Protein 4DIO (pdb70)

Organism: Sinorhizobium meliloti (strain SM11) (NCBI:txid707241)

Foldseek 3Di:
DEEEWDADDDPQFLATLADLVLLLLVVVQPHAYEYAQCRCVSLPDHVVSNVVSVHDYDHLQCQQVGLEYGGEDQQDPPRLVSHAQNHEYEYEACQVPVVSLLCLQRNYWYFYCFDPDPVLPLRLVLLLLLLLLLLQLVVQCVLFPAQQADPVDDDHHFAEEEQQPNSGLNNQLNSVVSHHQYEYEDPDPVSQVSCVVSVYHYQADPPVVRVVVRLVSCVVVVLVGQEYEYSQADGSAAGDQQEEPNCLSAARGEYEWNNVVRVTNHPVADEQDFDDDNNYTYHHYPSSSSVNNNSSNVSSSSSVSVLQSVDVDDDDVDPSCVRGTQRHRSGGD/DEEEWDADPDPLFQATLADLVLCLLCVVLPYAYEYEQCRNVSLPQHPVSNVVSRHHYDHLLCQQVGQEYGGEDQADLVSLVSHAQNHEYEYEACQVPVVSLLNLQNNYWYFYLWDPDPVLPLGLCLLLLLLLLLLQLVVQCVQFPAQQADPVDDDHHFEEEEQQDNSGLSVLLNSVVSHHQYEYEDPPPVSCVSNVVSVHHYDDLVSVVVVVLVGQEYEYDQADGSAAGAQPEEPNCLRDQRREYEWQRVVRVTNHPPADACDFDADNNYTYHHYPSSSSVNRNSSNVSSSSSVSVVVSVCVSCLRTTQRHRSGGDHPVD

B-factor: mean 42.63, std 6.48, range [20.0, 108.24]

Nearest PDB structures (foldseek):
  2fsv-assembly1_B  TM=9.680E-01  e=5.332E-38  Rhodospirillum rubrum
  1xlt-assembly2_E  TM=9.637E-01  e=1.644E-34  Rhodospirillum rubrum
  1x13-assembly1_A  TM=9.545E-01  e=1.125E-33  Escherichia coli
  1x14-assembly1_B  TM=9.521E-01  e=1.435E-32  Escherichia coli
  1x14-assembly1_A  TM=9.548E-01  e=4.205E-32  Escherichia coli

Secondary structure (DSSP, 8-state):
-EEEEPPP--TT----S--HHHHHHHHHTT-EEEEETTTTGGGT--HHHHHHTTPEEE-GGGGGG-SEEE-SSPPPTTTGGGS-TT-EEE----TT-HHHHH--TT--EEE-----SGGG---HHHHHHHHHHHHHHHHHHHH-SS----TT--PPPPEEE---SHHHHHHHHHHHHTT-EEEE--SSTTHHHHHHHTT-EE------HHHHHHHHHHHHHHHT-SEEEE----SSSPPP--B-------TT-EEEETTGGGT-SBTT--TTEEEEETTEEEEE-SSGGGGGHHHHHHHHHHHHHHHHH---------HHHHHHEEEETTEE-/-EEEEPPP-STT----S--HHHHHHHHHTT-EEEEETTTTGGGT--HHHHHTTTPEEE-GGGGGG-SEEE-SSPPPHHHHTTS-TT-EEE----TT-HHHHH--TT--EEE------GGG---HHHHHHHHHHHHHHHHHHHH-SS----TT--PPPPEEE---SHHHHHHHHHHHHTT-EEEE--S-TTHHHHHHHTT-EE---HHHHHHHHT-SEEEE----TTSPPPP-B-------TT-EEEETTGGGT-SBTT--TTEEEEETTEEEEE-SSGGGGGHHHHHHHHHHHHHHHHH---HHHHHEEEETTEE--TT-

InterPro domains:
  IPR007698 Alanine dehydrogenase/pyridine nucleotide transhydrogenase, NAD(H)-binding domain [PF01262] (172-400)
  IPR007698 Alanine dehydrogenase/pyridine nucleotide transhydrogenase, NAD(H)-binding domain [SM01002] (177-343)
  IPR007886 Alanine dehydrogenase/pyridine nucleotide transhydrogenase, N-terminal [PF05222] (36-168)
  IPR007886 Alanine dehydrogenase/pyridine nucleotide transhydrogenase, N-terminal [SM01003] (35-168)
  IPR008143 Alanine dehydrogenase/pyridine nucleotide transhydrogenase, conserved site-2 [PS00837] (201-226)
  IPR036291 NAD(P)-binding domain superfamily [SSF51735] (168-347)

Radius of gyration: 28.23 Å; Cα contacts (8 Å, |Δi|>4): 1504; chains: 2; bounding box: 68×44×91 Å

Structure (mmCIF, N/CA/C/O backbone):
data_4DIO
#
_entry.id   4DIO
#
_cell.length_a   65.777
_cell.length_b   69.670
_cell.length_c   138.387
_cell.angle_alpha   90.00
_cell.angle_beta   90.00
_cell.angle_gamma   90.00
#
_symmetry.space_group_name_H-M   'P 21 21 21'
#
loop_
_entity.id
_entity.type
_entity.pdbx_description
1 polymer 'NAD(P) transhydrogenase subunit alpha part 1'
2 water water
#
loop_
_atom_site.group_PDB
_atom_site.id
_atom_site.type_symbol
_atom_site.label_atom_id
_atom_site.label_alt_id
_atom_site.label_comp_id
_atom_site.label_asym_id
_atom_site.label_entity_id
_atom_site.label_seq_id
_atom_site.pdbx_PDB_ins_code
_atom_site.Cartn_x
_atom_site.Cartn_y
_atom_site.Cartn_z
_atom_site.occupancy
_atom_site.B_iso_or_equiv
_atom_site.auth_seq_id
_atom_site.auth_comp_id
_atom_site.auth_asym_id
_atom_site.auth_atom_id
_atom_site.pdbx_PDB_model_num
ATOM 1 N N . GLU A 1 26 ? 12.701 3.855 -46.650 1.00 42.23 32 GLU A N 1
ATOM 2 C CA . GLU A 1 26 ? 11.557 4.560 -46.092 1.00 41.24 32 GLU A CA 1
ATOM 3 C C . GLU A 1 26 ? 11.801 4.802 -44.640 1.00 40.23 32 GLU A C 1
ATOM 4 O O . GLU A 1 26 ? 12.292 3.959 -43.971 1.00 38.21 32 GLU A O 1
ATOM 10 N N . ILE A 1 27 ? 11.486 5.987 -44.177 1.00 38.66 33 ILE A N 1
ATOM 11 C CA . ILE A 1 27 ? 11.868 6.415 -42.862 1.00 39.07 33 ILE A CA 1
ATOM 12 C C . ILE A 1 27 ? 10.711 6.671 -41.922 1.00 38.80 33 ILE A C 1
ATOM 13 O O . ILE A 1 27 ? 9.860 7.459 -42.206 1.00 38.85 33 ILE A O 1
ATOM 18 N N . VAL A 1 28 ? 10.703 5.982 -40.792 1.00 38.64 34 VAL A N 1
ATOM 19 C CA . VAL A 1 28 ? 9.665 6.155 -39.783 1.00 37.71 34 VAL A CA 1
ATOM 20 C C . VAL A 1 28 ? 10.135 7.070 -38.657 1.00 38.14 34 VAL A C 1
ATOM 21 O O . VAL A 1 28 ? 11.100 6.767 -37.959 1.00 38.07 34 VAL A O 1
ATOM 25 N N . PHE A 1 29 ? 9.445 8.190 -38.488 1.00 38.06 35 PHE A N 1
ATOM 26 C CA . PHE A 1 29 ? 9.734 9.114 -37.400 1.00 39.31 35 PHE A CA 1
ATOM 27 C C . PHE A 1 29 ? 8.872 8.799 -36.179 1.00 40.04 35 PHE A C 1
ATOM 28 O O . PHE A 1 29 ? 7.652 8.662 -36.284 1.00 39.39 35 PHE A O 1
ATOM 36 N N . ILE A 1 30 ? 9.509 8.663 -35.022 1.00 39.04 36 ILE A N 1
ATOM 37 C CA . ILE A 1 30 ? 8.774 8.507 -33.774 1.00 39.67 36 ILE A CA 1
ATOM 38 C C . ILE A 1 30 ? 8.841 9.818 -32.985 1.00 39.29 36 ILE A C 1
ATOM 39 O O . ILE A 1 30 ? 9.911 10.243 -32.542 1.00 38.89 36 ILE A O 1
ATOM 44 N N . ALA A 1 31 ? 7.689 10.463 -32.841 1.00 38.43 37 ALA A N 1
ATOM 45 C CA . ALA A 1 31 ? 7.642 11.823 -32.330 1.00 39.31 37 ALA A CA 1
ATOM 46 C C . ALA A 1 31 ? 7.644 11.862 -30.816 1.00 39.03 37 ALA A C 1
ATOM 47 O O . ALA A 1 31 ? 7.105 10.971 -30.159 1.00 39.02 37 ALA A O 1
ATOM 49 N N . LYS A 1 32 ? 8.268 12.899 -30.273 1.00 37.66 38 LYS A N 1
ATOM 50 C CA . LYS A 1 32 ? 8.102 13.229 -28.872 1.00 38.62 38 LYS A CA 1
ATOM 51 C C . LYS A 1 32 ? 6.768 13.952 -28.732 1.00 39.72 38 LYS A C 1
ATOM 52 O O . LYS A 1 32 ? 6.491 14.909 -29.459 1.00 39.95 38 LYS A O 1
ATOM 58 N N . GLU A 1 33 ? 5.939 13.489 -27.805 1.00 38.27 39 GLU A N 1
ATOM 59 C CA . GLU A 1 33 ? 4.648 14.121 -27.571 1.00 38.84 39 GLU A CA 1
ATOM 60 C C . GLU A 1 33 ? 4.817 15.471 -26.880 1.00 39.96 39 GLU A C 1
ATOM 61 O O . GLU A 1 33 ? 5.640 15.622 -25.977 1.00 38.91 39 GLU A O 1
ATOM 67 N N . SER A 1 34 ? 4.041 16.456 -27.322 1.00 40.96 40 SER A N 1
ATOM 68 C CA . SER A 1 34 ? 4.212 17.827 -26.851 1.00 40.04 40 SER A CA 1
ATOM 69 C C . SER A 1 34 ? 3.241 18.210 -25.732 1.00 39.51 40 SER A C 1
ATOM 70 O O . SER A 1 34 ? 3.444 19.205 -25.030 1.00 39.63 40 SER A O 1
ATOM 73 N N . ASP A 1 35 ? 2.188 17.421 -25.564 1.00 39.66 41 ASP A N 1
ATOM 74 C CA . ASP A 1 35 ? 1.193 17.717 -24.545 1.00 40.52 41 ASP A CA 1
ATOM 75 C C . ASP A 1 35 ? 1.748 17.460 -23.142 1.00 42.14 41 ASP A C 1
ATOM 76 O O . ASP A 1 35 ? 2.233 16.364 -22.844 1.00 42.04 41 ASP A O 1
ATOM 81 N N . PRO A 1 36 ? 1.689 18.484 -22.281 1.00 42.51 42 PRO A N 1
ATOM 82 C CA . PRO A 1 36 ? 2.198 18.448 -20.902 1.00 42.67 42 PRO A CA 1
ATOM 83 C C . PRO A 1 36 ? 1.622 17.267 -20.117 1.00 42.20 42 PRO A C 1
ATOM 84 O O . PRO A 1 36 ? 2.173 16.866 -19.094 1.00 42.34 42 PRO A O 1
ATOM 88 N N . ASN A 1 37 ? 0.511 16.723 -20.602 1.00 41.59 43 ASN A N 1
ATOM 89 C CA . ASN A 1 37 ? -0.157 15.604 -19.950 1.00 41.39 43 ASN A CA 1
ATOM 90 C C . ASN A 1 37 ? 0.152 14.271 -20.617 1.00 40.19 43 ASN A C 1
ATOM 91 O O . ASN A 1 37 ? -0.409 13.238 -20.247 1.00 38.87 43 ASN A O 1
ATOM 96 N N . GLU A 1 38 ? 1.036 14.295 -21.606 1.00 39.68 44 GLU A N 1
ATOM 97 C CA . GLU A 1 38 ? 1.308 13.102 -22.391 1.00 38.85 44 GLU A CA 1
ATOM 98 C C . GLU A 1 38 ? 2.723 12.567 -22.193 1.00 36.40 44 GLU A C 1
ATOM 99 O O . GLU A 1 38 ? 3.671 13.046 -22.802 1.00 37.79 44 GLU A O 1
ATOM 105 N N . GLY A 1 39 ? 2.855 11.552 -21.352 1.00 35.29 45 GLY A N 1
ATOM 106 C CA . GLY A 1 39 ? 4.143 10.937 -21.109 1.00 34.54 45 GLY A CA 1
ATOM 107 C C . GLY A 1 39 ? 4.408 9.714 -21.965 1.00 35.57 45 GLY A C 1
ATOM 108 O O . GLY A 1 39 ? 5.497 9.141 -21.898 1.00 36.02 45 GLY A O 1
ATOM 109 N N . ARG A 1 40 ? 3.420 9.314 -22.763 1.00 33.26 46 ARG A N 1
ATOM 110 C CA . ARG A 1 40 ? 3.545 8.124 -23.597 1.00 35.59 46 ARG A CA 1
ATOM 111 C C . ARG A 1 40 ? 4.317 8.420 -24.877 1.00 36.59 46 ARG A C 1
ATOM 112 O O . ARG A 1 40 ? 4.538 9.579 -25.218 1.00 35.90 46 ARG A O 1
ATOM 120 N N . VAL A 1 41 ? 4.714 7.364 -25.583 1.00 35.02 47 VAL A N 1
ATOM 121 C CA . VAL A 1 41 ? 5.470 7.510 -26.822 1.00 36.91 47 VAL A CA 1
ATOM 122 C C . VAL A 1 41 ? 5.098 6.427 -27.833 1.00 37.16 47 VAL A C 1
ATOM 123 O O . VAL A 1 41 ? 4.688 5.325 -27.455 1.00 36.62 47 VAL A O 1
ATOM 127 N N . ALA A 1 42 ? 5.243 6.752 -29.115 1.00 35.68 48 ALA A N 1
ATOM 128 C CA . ALA A 1 42 ? 4.766 5.887 -30.187 1.00 35.94 48 ALA A CA 1
ATOM 129 C C . ALA A 1 42 ? 5.688 4.702 -30.465 1.00 35.93 48 ALA A C 1
ATOM 130 O O . ALA A 1 42 ? 5.343 3.806 -31.233 1.00 36.29 48 ALA A O 1
ATOM 132 N N . GLY A 1 43 ? 6.860 4.693 -29.846 1.00 36.17 49 GLY A N 1
ATOM 133 C CA . GLY A 1 43 ? 7.817 3.638 -30.106 1.00 36.00 49 GLY A CA 1
ATOM 134 C C . GLY A 1 43 ? 8.291 2.947 -28.847 1.00 37.70 49 GLY A C 1
ATOM 135 O O . GLY A 1 43 ? 8.470 3.586 -27.813 1.00 36.76 49 GLY A O 1
ATOM 136 N N . SER A 1 44 ? 8.491 1.635 -28.940 1.00 38.22 50 SER A N 1
ATOM 137 C CA . SER A 1 44 ? 9.108 0.871 -27.866 1.00 37.86 50 SER A CA 1
ATOM 138 C C . SER A 1 44 ? 10.371 0.252 -28.422 1.00 38.52 50 SER A C 1
ATOM 139 O O . SER A 1 44 ? 10.631 0.340 -29.624 1.00 38.81 50 SER A O 1
ATOM 142 N N . VAL A 1 45 ? 11.157 -0.371 -27.550 1.00 39.16 51 VAL A N 1
ATOM 143 C CA . VAL A 1 45 ? 12.370 -1.054 -27.980 1.00 40.04 51 VAL A CA 1
ATOM 144 C C . VAL A 1 45 ? 12.024 -2.199 -28.930 1.00 39.03 51 VAL A C 1
ATOM 145 O O . VAL A 1 45 ? 12.597 -2.303 -30.007 1.00 39.00 51 VAL A O 1
ATOM 149 N N . GLU A 1 46 ? 11.072 -3.043 -28.536 1.00 40.05 52 GLU A N 1
ATOM 150 C CA . GLU A 1 46 ? 10.658 -4.171 -29.371 1.00 40.97 52 GLU A CA 1
ATOM 151 C C . GLU A 1 46 ? 9.965 -3.708 -30.640 1.00 39.82 52 GLU A C 1
ATOM 152 O O . GLU A 1 46 ? 10.188 -4.255 -31.717 1.00 40.90 52 GLU A O 1
ATOM 158 N N . SER A 1 47 ? 9.100 -2.715 -30.492 1.00 37.90 53 SER A N 1
ATOM 159 C CA . SER A 1 47 ? 8.392 -2.131 -31.617 1.00 38.69 53 SER A CA 1
ATOM 160 C C . SER A 1 47 ? 9.379 -1.575 -32.639 1.00 38.69 53 SER A C 1
ATOM 161 O O . SER A 1 47 ? 9.147 -1.654 -33.848 1.00 37.73 53 SER A O 1
ATOM 164 N N . VAL A 1 48 ? 10.488 -1.031 -32.142 1.00 38.19 54 VAL A N 1
ATOM 165 C CA . VAL A 1 48 ? 11.505 -0.436 -33.001 1.00 37.92 54 VAL A CA 1
ATOM 166 C C . VAL A 1 48 ? 12.306 -1.510 -33.717 1.00 37.72 54 VAL A C 1
ATOM 167 O O . VAL A 1 48 ? 12.630 -1.365 -34.895 1.00 38.15 54 VAL A O 1
ATOM 171 N N . LYS A 1 49 ? 12.628 -2.585 -33.005 1.00 37.76 55 LYS A N 1
ATOM 172 C CA . LYS A 1 49 ? 13.227 -3.749 -33.644 1.00 40.15 55 LYS A CA 1
ATOM 173 C C . LYS A 1 49 ? 12.263 -4.263 -34.707 1.00 41.02 55 LYS A C 1
ATOM 174 O O . LYS A 1 49 ? 12.667 -4.574 -35.830 1.00 41.29 55 LYS A O 1
ATOM 180 N N . LYS A 1 50 ? 10.982 -4.331 -34.355 1.00 39.07 56 LYS A N 1
ATOM 181 C CA . LYS A 1 50 ? 9.963 -4.743 -35.306 1.00 40.80 56 LYS A CA 1
ATOM 182 C C . LYS A 1 50 ? 10.014 -3.871 -36.566 1.00 40.05 56 LYS A C 1
ATOM 183 O O . LYS A 1 50 ? 9.980 -4.381 -37.687 1.00 40.19 56 LYS A O 1
ATOM 189 N N . LEU A 1 51 ? 10.104 -2.559 -36.380 1.00 37.93 57 LEU A N 1
ATOM 190 C CA . LEU A 1 51 ? 10.212 -1.646 -37.514 1.00 38.93 57 LEU A CA 1
ATOM 191 C C . LEU A 1 51 ? 11.464 -1.875 -38.362 1.00 40.44 57 LEU A C 1
ATOM 192 O O . LEU A 1 51 ? 11.418 -1.755 -39.589 1.00 40.29 57 LEU A O 1
ATOM 197 N N . LYS A 1 52 ? 12.581 -2.197 -37.716 1.00 39.35 58 LYS A N 1
ATOM 198 C CA . LYS A 1 52 ? 13.815 -2.442 -38.451 1.00 40.31 58 LYS A CA 1
ATOM 199 C C . LYS A 1 52 ? 13.651 -3.652 -39.364 1.00 41.44 58 LYS A C 1
ATOM 200 O O . LYS A 1 52 ? 14.054 -3.634 -40.528 1.00 39.90 58 LYS A O 1
ATOM 206 N N . SER A 1 53 ? 13.030 -4.696 -38.831 1.00 42.19 59 SER A N 1
ATOM 207 C CA . SER A 1 53 ? 12.861 -5.935 -39.570 1.00 43.28 59 SER A CA 1
ATOM 208 C C . SER A 1 53 ? 12.056 -5.694 -40.836 1.00 43.34 59 SER A C 1
ATOM 209 O O . SER A 1 53 ? 12.252 -6.368 -41.847 1.00 45.35 59 SER A O 1
ATOM 212 N N . LEU A 1 54 ? 11.139 -4.736 -40.777 1.00 42.09 60 LEU A N 1
ATOM 213 C CA . LEU A 1 54 ? 10.273 -4.463 -41.915 1.00 40.96 60 LEU A CA 1
ATOM 214 C C . LEU A 1 54 ? 10.993 -3.667 -43.001 1.00 41.91 60 LEU A C 1
ATOM 215 O O . LEU A 1 54 ? 10.445 -3.433 -44.074 1.00 42.81 60 LEU A O 1
ATOM 220 N N . GLY A 1 55 ? 12.222 -3.252 -42.718 1.00 42.94 61 GLY A N 1
ATOM 221 C CA . GLY A 1 55 ? 13.054 -2.604 -43.716 1.00 44.35 61 GLY A CA 1
ATOM 222 C C . GLY A 1 55 ? 13.095 -1.093 -43.596 1.00 43.86 61 GLY A C 1
ATOM 223 O O . GLY A 1 55 ? 13.619 -0.406 -44.469 1.00 44.83 61 GLY A O 1
ATOM 224 N N . PHE A 1 56 ? 12.540 -0.569 -42.513 1.00 42.66 62 PHE A N 1
ATOM 225 C CA . PHE A 1 56 ? 12.468 0.874 -42.342 1.00 42.55 62 PHE A CA 1
ATOM 226 C C . PHE A 1 56 ? 13.753 1.440 -41.778 1.00 39.88 62 PHE A C 1
ATOM 227 O O . PHE A 1 56 ? 14.480 0.762 -41.056 1.00 40.75 62 PHE A O 1
ATOM 235 N N . ASP A 1 57 ? 14.033 2.687 -42.140 1.00 40.57 63 ASP A N 1
ATOM 236 C CA . ASP A 1 57 ? 15.008 3.492 -41.430 1.00 39.36 63 ASP A CA 1
ATOM 237 C C . ASP A 1 57 ? 14.222 4.146 -40.307 1.00 40.11 63 ASP A C 1
ATOM 238 O O . ASP A 1 57 ? 13.176 4.748 -40.551 1.00 38.95 63 ASP A O 1
ATOM 243 N N . VAL A 1 58 ? 14.708 4.014 -39.076 1.00 40.12 64 VAL A N 1
ATOM 244 C CA . VAL A 1 58 ? 13.920 4.411 -37.912 1.00 38.60 64 VAL A CA 1
ATOM 245 C C . VAL A 1 58 ? 14.528 5.554 -37.103 1.00 40.06 64 VAL A C 1
ATOM 246 O O . VAL A 1 58 ? 15.581 5.398 -36.473 1.00 40.56 64 VAL A O 1
ATOM 250 N N . VAL A 1 59 ? 13.848 6.697 -37.116 1.00 38.79 65 VAL A N 1
ATOM 251 C CA . VAL A 1 59 ? 14.293 7.872 -36.375 1.00 39.15 65 VAL A CA 1
ATOM 252 C C . VAL A 1 59 ? 13.467 8.082 -35.107 1.00 39.57 65 VAL A C 1
ATOM 253 O O . VAL A 1 59 ? 12.250 7.887 -35.107 1.00 39.83 65 VAL A O 1
ATOM 257 N N . VAL A 1 60 ? 14.128 8.487 -34.027 1.00 39.14 66 VAL A N 1
ATOM 258 C CA . VAL A 1 60 ? 13.420 8.826 -32.799 1.00 38.61 66 VAL A CA 1
ATOM 259 C C . VAL A 1 60 ? 13.743 10.244 -32.368 1.00 38.91 66 VAL A C 1
ATOM 260 O O . VAL A 1 60 ? 14.910 10.589 -32.177 1.00 38.53 66 VAL A O 1
ATOM 264 N N . GLU A 1 61 ? 12.709 11.063 -32.208 1.00 38.48 67 GLU A N 1
ATOM 265 C CA . GLU A 1 61 ? 12.904 12.437 -31.756 1.00 39.93 67 GLU A CA 1
ATOM 266 C C . GLU A 1 61 ? 13.515 12.477 -30.358 1.00 40.48 67 GLU A C 1
ATOM 267 O O . GLU A 1 61 ? 13.093 11.742 -29.469 1.00 40.70 67 GLU A O 1
ATOM 273 N N . ALA A 1 62 ? 14.506 13.344 -30.175 1.00 40.29 68 ALA A N 1
ATOM 274 C CA . ALA A 1 62 ? 15.245 13.428 -28.919 1.00 38.29 68 ALA A CA 1
ATOM 275 C C . ALA A 1 62 ? 14.332 13.513 -27.714 1.00 39.43 68 ALA A C 1
ATOM 276 O O . ALA A 1 62 ? 13.486 14.408 -27.626 1.00 40.20 68 ALA A O 1
ATOM 278 N N . GLY A 1 63 ? 14.512 12.571 -26.790 1.00 39.84 69 GLY A N 1
ATOM 279 C CA . GLY A 1 63 ? 13.802 12.571 -25.520 1.00 38.90 69 GLY A CA 1
ATOM 280 C C . GLY A 1 63 ? 12.374 12.048 -25.534 1.00 37.47 69 GLY A C 1
ATOM 281 O O . GLY A 1 63 ? 11.639 12.233 -24.562 1.00 36.24 69 GLY A O 1
ATOM 282 N N . ALA A 1 64 ? 11.987 11.379 -26.619 1.00 38.19 70 ALA A N 1
ATOM 283 C CA . ALA A 1 64 ? 10.598 10.946 -26.822 1.00 37.93 70 ALA A CA 1
ATOM 284 C C . ALA A 1 64 ? 10.134 9.853 -25.853 1.00 36.60 70 ALA A C 1
ATOM 285 O O . ALA A 1 64 ? 8.963 9.806 -25.478 1.00 37.92 70 ALA A O 1
ATOM 287 N N . GLY A 1 65 ? 11.045 8.978 -25.446 1.00 36.27 71 GLY A N 1
ATOM 288 C CA . GLY A 1 65 ? 10.683 7.884 -24.562 1.00 37.54 71 GLY A CA 1
ATOM 289 C C . GLY A 1 65 ? 10.870 8.216 -23.097 1.00 37.07 71 GLY A C 1
ATOM 290 O O . GLY A 1 65 ? 10.619 7.397 -22.222 1.00 38.74 71 GLY A O 1
ATOM 291 N N . LEU A 1 66 ? 11.305 9.436 -22.833 1.00 36.64 72 LEU A N 1
ATOM 292 C CA . LEU A 1 66 ? 11.662 9.855 -21.491 1.00 38.40 72 LEU A CA 1
ATOM 293 C C . LEU A 1 66 ? 10.537 9.659 -20.471 1.00 39.05 72 LEU A C 1
ATOM 294 O O . LEU A 1 66 ? 10.690 8.904 -19.505 1.00 38.59 72 LEU A O 1
ATOM 299 N N . GLY A 1 67 ? 9.416 10.342 -20.686 1.00 38.30 73 GLY A N 1
ATOM 300 C CA . GLY A 1 67 ? 8.260 10.212 -19.814 1.00 36.66 73 GLY A CA 1
ATOM 301 C C . GLY A 1 67 ? 7.813 8.769 -19.702 1.00 38.69 73 GLY A C 1
ATOM 302 O O . GLY A 1 67 ? 7.092 8.384 -18.774 1.00 38.34 73 GLY A O 1
ATOM 303 N N . SER A 1 68 ? 8.262 7.960 -20.654 1.00 39.05 74 SER A N 1
ATOM 304 C CA . SER A 1 68 ? 7.891 6.556 -20.697 1.00 38.04 74 SER A CA 1
ATOM 305 C C . SER A 1 68 ? 9.065 5.654 -20.303 1.00 38.93 74 SER A C 1
ATOM 306 O O . SER A 1 68 ? 8.996 4.430 -20.438 1.00 38.23 74 SER A O 1
ATOM 309 N N . ARG A 1 69 ? 10.141 6.284 -19.834 1.00 37.95 75 ARG A N 1
ATOM 310 C CA . ARG A 1 69 ? 11.306 5.599 -19.279 1.00 38.71 75 ARG A CA 1
ATOM 311 C C . ARG A 1 69 ? 12.083 4.754 -20.280 1.00 39.95 75 ARG A C 1
ATOM 312 O O . ARG A 1 69 ? 12.702 3.749 -19.907 1.00 39.07 75 ARG A O 1
ATOM 320 N N . ILE A 1 70 ? 12.049 5.160 -21.546 1.00 39.96 76 ILE A N 1
ATOM 321 C CA . ILE A 1 70 ? 12.984 4.634 -22.538 1.00 39.79 76 ILE A CA 1
ATOM 322 C C . ILE A 1 70 ? 13.973 5.721 -22.928 1.00 38.96 76 ILE A C 1
ATOM 323 O O . ILE A 1 70 ? 13.637 6.612 -23.702 1.00 40.48 76 ILE A O 1
ATOM 328 N N . PRO A 1 71 ? 15.204 5.644 -22.402 1.00 41.11 77 PRO A N 1
ATOM 329 C CA . PRO A 1 71 ? 16.226 6.630 -22.759 1.00 39.68 77 PRO A CA 1
ATOM 330 C C . PRO A 1 71 ? 16.682 6.389 -24.194 1.00 40.52 77 PRO A C 1
ATOM 331 O O . PRO A 1 71 ? 16.626 5.250 -24.682 1.00 39.27 77 PRO A O 1
ATOM 335 N N . ASP A 1 72 ? 17.149 7.439 -24.857 1.00 39.07 78 ASP A N 1
ATOM 336 C CA . ASP A 1 72 ? 17.464 7.339 -26.273 1.00 38.85 78 ASP A CA 1
ATOM 337 C C . ASP A 1 72 ? 18.501 6.272 -26.629 1.00 39.33 78 ASP A C 1
ATOM 338 O O . ASP A 1 72 ? 18.543 5.806 -27.767 1.00 40.26 78 ASP A O 1
ATOM 343 N N . GLN A 1 73 ? 19.326 5.872 -25.670 1.00 39.58 79 GLN A N 1
ATOM 344 C CA . GLN A 1 73 ? 20.352 4.871 -25.958 1.00 40.75 79 GLN A CA 1
ATOM 345 C C . GLN A 1 73 ? 19.742 3.477 -26.096 1.00 41.66 79 GLN A C 1
ATOM 346 O O . GLN A 1 73 ? 20.279 2.611 -26.788 1.00 40.12 79 GLN A O 1
ATOM 352 N N . GLU A 1 74 ? 18.613 3.267 -25.433 1.00 41.63 80 GLU A N 1
ATOM 353 C CA . GLU A 1 74 ? 17.948 1.977 -25.495 1.00 41.60 80 GLU A CA 1
ATOM 354 C C . GLU A 1 74 ? 17.280 1.815 -26.863 1.00 41.22 80 GLU A C 1
ATOM 355 O O . GLU A 1 74 ? 17.173 0.706 -27.387 1.00 41.78 80 GLU A O 1
ATOM 361 N N . TYR A 1 75 ? 16.861 2.935 -27.445 1.00 40.43 81 TYR A N 1
ATOM 362 C CA . TYR A 1 75 ? 16.337 2.954 -28.810 1.00 41.03 81 TYR A CA 1
ATOM 363 C C . TYR A 1 75 ? 17.436 2.671 -29.837 1.00 40.39 81 TYR A C 1
ATOM 364 O O . TYR A 1 75 ? 17.252 1.881 -30.771 1.00 37.34 81 TYR A O 1
ATOM 373 N N . GLU A 1 76 ? 18.570 3.346 -29.668 1.00 39.82 82 GLU A N 1
ATOM 374 C CA . GLU A 1 76 ? 19.710 3.159 -30.550 1.00 39.88 82 GLU A CA 1
ATOM 375 C C . GLU A 1 76 ? 20.118 1.699 -30.557 1.00 40.58 82 GLU A C 1
ATOM 376 O O . GLU A 1 76 ? 20.485 1.149 -31.590 1.00 40.84 82 GLU A O 1
ATOM 382 N N . LYS A 1 77 ? 20.047 1.076 -29.389 1.00 41.64 83 LYS A N 1
ATOM 383 C CA . LYS A 1 77 ? 20.378 -0.331 -29.257 1.00 40.60 83 LYS A CA 1
ATOM 384 C C . LYS A 1 77 ? 19.320 -1.171 -29.966 1.00 40.78 83 LYS A C 1
ATOM 385 O O . LYS A 1 77 ? 19.572 -2.307 -30.353 1.00 42.76 83 LYS A O 1
ATOM 391 N N . ALA A 1 78 ? 18.136 -0.597 -30.142 1.00 41.25 84 ALA A N 1
ATOM 392 C CA . ALA A 1 78 ? 17.034 -1.294 -30.795 1.00 40.46 84 ALA A CA 1
ATOM 393 C C . ALA A 1 78 ? 17.031 -1.081 -32.308 1.00 39.13 84 ALA A C 1
ATOM 394 O O . ALA A 1 78 ? 16.113 -1.514 -32.999 1.00 38.58 84 ALA A O 1
ATOM 396 N N . GLY A 1 79 ? 18.051 -0.404 -32.821 1.00 38.79 85 GLY A N 1
ATOM 397 C CA . GLY A 1 79 ? 18.172 -0.220 -34.254 1.00 39.17 85 GLY A CA 1
ATOM 398 C C . GLY A 1 79 ? 17.936 1.197 -34.744 1.00 39.43 85 GLY A C 1
ATOM 399 O O . GLY A 1 79 ? 18.291 1.530 -35.875 1.00 38.44 85 GLY A O 1
ATOM 400 N N . ALA A 1 80 ? 17.330 2.032 -33.907 1.00 37.65 86 ALA A N 1
ATOM 401 C CA . ALA A 1 80 ? 16.947 3.368 -34.341 1.00 38.29 86 ALA A CA 1
ATOM 402 C C . ALA A 1 80 ? 18.076 4.382 -34.177 1.00 41.12 86 ALA A C 1
ATOM 403 O O . ALA A 1 80 ? 18.937 4.237 -33.307 1.00 41.65 86 ALA A O 1
ATOM 405 N N . ARG A 1 81 ? 18.074 5.411 -35.017 1.00 38.91 87 ARG A N 1
ATOM 406 C CA . ARG A 1 81 ? 18.951 6.545 -34.775 1.00 38.91 87 ARG A CA 1
ATOM 407 C C . ARG A 1 81 ? 18.139 7.688 -34.187 1.00 38.44 87 ARG A C 1
ATOM 408 O O . ARG A 1 81 ? 16.958 7.841 -34.474 1.00 39.74 87 ARG A O 1
ATOM 416 N N . VAL A 1 82 ? 18.783 8.479 -33.348 1.00 38.88 88 VAL A N 1
ATOM 417 C CA . VAL A 1 82 ? 18.136 9.603 -32.705 1.00 37.32 88 VAL A CA 1
ATOM 418 C C . VAL A 1 82 ? 18.123 10.806 -33.631 1.00 37.72 88 VAL A C 1
ATOM 419 O O . VAL A 1 82 ? 19.068 11.031 -34.379 1.00 40.05 88 VAL A O 1
ATOM 423 N N . GLY A 1 83 ? 17.049 11.583 -33.579 1.00 38.76 89 GLY A N 1
ATOM 424 C CA . GLY A 1 83 ? 16.932 12.755 -34.421 1.00 38.38 89 GLY A CA 1
ATOM 425 C C . GLY A 1 83 ? 16.199 13.877 -33.722 1.00 40.85 89 GLY A C 1
ATOM 426 O O . GLY A 1 83 ? 16.024 13.849 -32.501 1.00 42.15 89 GLY A O 1
ATOM 427 N N . THR A 1 84 ? 15.761 14.864 -34.495 1.00 42.00 90 THR A N 1
ATOM 428 C CA . THR A 1 84 ? 15.060 16.014 -33.941 1.00 41.74 90 THR A CA 1
ATOM 429 C C . THR A 1 84 ? 13.821 16.355 -34.753 1.00 43.07 90 THR A C 1
ATOM 430 O O . THR A 1 84 ? 13.519 15.694 -35.747 1.00 43.06 90 THR A O 1
ATOM 434 N N . ALA A 1 85 ? 13.113 17.396 -34.318 1.00 44.50 91 ALA A N 1
ATOM 435 C CA . ALA A 1 85 ? 11.931 17.889 -35.021 1.00 44.01 91 ALA A CA 1
ATOM 436 C C . ALA A 1 85 ? 12.200 18.083 -36.515 1.00 45.65 91 ALA A C 1
ATOM 437 O O . ALA A 1 85 ? 11.308 17.920 -37.342 1.00 46.82 91 ALA A O 1
ATOM 439 N N . ALA A 1 86 ? 13.439 18.417 -36.856 1.00 46.70 92 ALA A N 1
ATOM 440 C CA . ALA A 1 86 ? 13.793 18.711 -38.238 1.00 46.11 92 ALA A CA 1
ATOM 441 C C . ALA A 1 86 ? 13.666 17.497 -39.155 1.00 45.64 92 ALA A C 1
ATOM 442 O O . ALA A 1 86 ? 13.334 17.632 -40.333 1.00 45.87 92 ALA A O 1
ATOM 444 N N . ASP A 1 87 ? 13.936 16.315 -38.616 1.00 44.99 93 ASP A N 1
ATOM 445 C CA . ASP A 1 87 ? 13.920 15.090 -39.415 1.00 45.47 93 ASP A CA 1
ATOM 446 C C . ASP A 1 87 ? 12.498 14.637 -39.723 1.00 45.14 93 ASP A C 1
ATOM 447 O O . ASP A 1 87 ? 12.269 13.839 -40.629 1.00 44.64 93 ASP A O 1
ATOM 452 N N . ALA A 1 88 ? 11.544 15.157 -38.961 1.00 44.90 94 ALA A N 1
ATOM 453 C CA . ALA A 1 88 ? 10.143 14.829 -39.173 1.00 44.42 94 ALA A CA 1
ATOM 454 C C . ALA A 1 88 ? 9.687 15.245 -40.570 1.00 45.82 94 ALA A C 1
ATOM 455 O O . ALA A 1 88 ? 8.731 14.691 -41.115 1.00 45.64 94 ALA A O 1
ATOM 457 N N . LYS A 1 89 ? 10.374 16.217 -41.159 1.00 45.67 95 LYS A N 1
ATOM 458 C CA . LYS A 1 89 ? 9.970 16.698 -42.470 1.00 45.92 95 LYS A CA 1
ATOM 459 C C . LYS A 1 89 ? 10.559 15.833 -43.569 1.00 46.32 95 LYS A C 1
ATOM 460 O O . LYS A 1 89 ? 10.333 16.076 -44.749 1.00 47.75 95 LYS A O 1
ATOM 466 N N . THR A 1 90 ? 11.302 14.810 -43.169 1.00 45.31 96 THR A N 1
ATOM 467 C CA . THR A 1 90 ? 11.882 13.873 -44.117 1.00 43.61 96 THR A CA 1
ATOM 468 C C . THR A 1 90 ? 11.314 12.471 -43.923 1.00 44.10 96 THR A C 1
ATOM 469 O O . THR A 1 90 ? 11.638 11.552 -44.677 1.00 43.18 96 THR A O 1
ATOM 473 N N . ALA A 1 91 ? 10.479 12.302 -42.903 1.00 44.35 97 ALA A N 1
ATOM 474 C CA . ALA A 1 91 ? 9.887 10.997 -42.624 1.00 42.75 97 ALA A CA 1
ATOM 475 C C . ALA A 1 91 ? 8.864 10.616 -43.684 1.00 40.90 97 ALA A C 1
ATOM 476 O O . ALA A 1 91 ? 8.195 11.476 -44.254 1.00 42.59 97 ALA A O 1
ATOM 478 N N . ASP A 1 92 ? 8.758 9.323 -43.957 1.00 38.97 98 ASP A N 1
ATOM 479 C CA . ASP A 1 92 ? 7.696 8.819 -44.807 1.00 40.25 98 ASP A CA 1
ATOM 480 C C . ASP A 1 92 ? 6.528 8.436 -43.915 1.00 39.80 98 ASP A C 1
ATOM 481 O O . ASP A 1 92 ? 5.377 8.376 -44.355 1.00 39.56 98 ASP A O 1
ATOM 486 N N . VAL A 1 93 ? 6.838 8.185 -42.648 1.00 38.82 99 VAL A N 1
ATOM 487 C CA . VAL A 1 93 ? 5.816 7.878 -41.661 1.00 39.19 99 VAL A CA 1
ATOM 488 C C . VAL A 1 93 ? 6.085 8.581 -40.343 1.00 38.51 99 VAL A C 1
ATOM 489 O O . VAL A 1 93 ? 7.189 8.511 -39.803 1.00 38.91 99 VAL A O 1
ATOM 493 N N . ILE A 1 94 ? 5.073 9.271 -39.835 1.00 36.69 100 ILE A N 1
ATOM 494 C CA . ILE A 1 94 ? 5.126 9.787 -38.481 1.00 37.80 100 ILE A CA 1
ATOM 495 C C . ILE A 1 94 ? 4.335 8.850 -37.583 1.00 38.01 100 ILE A C 1
ATOM 496 O O . ILE A 1 94 ? 3.136 8.638 -37.791 1.00 37.24 100 ILE A O 1
ATOM 501 N N . LEU A 1 95 ? 5.012 8.272 -36.599 1.00 38.35 101 LEU A N 1
ATOM 502 C CA . LEU A 1 95 ? 4.330 7.547 -35.535 1.00 36.33 101 LEU A CA 1
ATOM 503 C C . LEU A 1 95 ? 4.205 8.462 -34.329 1.00 36.07 101 LEU A C 1
ATOM 504 O O . LEU A 1 95 ? 5.146 9.171 -33.960 1.00 36.03 101 LEU A O 1
ATOM 509 N N . LYS A 1 96 ? 3.033 8.453 -33.720 1.00 36.38 102 LYS A N 1
ATOM 510 C CA . LYS A 1 96 ? 2.700 9.475 -32.746 1.00 36.50 102 LYS A CA 1
ATOM 511 C C . LYS A 1 96 ? 1.581 8.986 -31.841 1.00 36.90 102 LYS A C 1
ATOM 512 O O . LYS A 1 96 ? 0.844 8.067 -32.197 1.00 37.79 102 LYS A O 1
ATOM 518 N N . VAL A 1 97 ? 1.443 9.602 -30.676 1.00 35.88 103 VAL A N 1
ATOM 519 C CA . VAL A 1 97 ? 0.368 9.233 -29.772 1.00 37.07 103 VAL A CA 1
ATOM 520 C C . VAL A 1 97 ? -0.879 10.059 -30.055 1.00 38.16 103 VAL A C 1
ATOM 521 O O . VAL A 1 97 ? -1.925 9.521 -30.420 1.00 38.17 103 VAL A O 1
ATOM 525 N N . ARG A 1 98 ? -0.766 11.370 -29.887 1.00 37.19 104 ARG A N 1
ATOM 526 C CA . ARG A 1 98 ? -1.923 12.235 -30.031 1.00 37.83 104 ARG A CA 1
ATOM 527 C C . ARG A 1 98 ? -1.902 12.958 -31.359 1.00 38.14 104 ARG A C 1
ATOM 528 O O . ARG A 1 98 ? -0.843 13.141 -31.963 1.00 37.62 104 ARG A O 1
ATOM 536 N N . ARG A 1 99 ? -3.080 13.377 -31.802 1.00 38.67 105 ARG A N 1
ATOM 537 C CA . ARG A 1 99 ? -3.197 14.123 -33.043 1.00 39.57 105 ARG A CA 1
ATOM 538 C C . ARG A 1 99 ? -2.199 15.274 -33.083 1.00 39.59 105 ARG A C 1
ATOM 539 O O . ARG A 1 99 ? -2.098 16.050 -32.131 1.00 39.35 105 ARG A O 1
ATOM 547 N N . PRO A 1 100 ? -1.459 15.380 -34.196 1.00 39.88 106 PRO A N 1
ATOM 548 C CA . PRO A 1 100 ? -0.555 16.509 -34.411 1.00 40.56 106 PRO A CA 1
ATOM 549 C C . PRO A 1 100 ? -1.273 17.814 -34.091 1.00 41.84 106 PRO A C 1
ATOM 550 O O . PRO A 1 100 ? -2.404 18.013 -34.536 1.00 39.74 106 PRO A O 1
ATOM 554 N N . SER A 1 101 ? -0.631 18.682 -33.315 1.00 43.26 107 SER A N 1
ATOM 555 C CA . SER A 1 101 ? -1.223 19.960 -32.949 1.00 42.30 107 SER A CA 1
ATOM 556 C C . SER A 1 101 ? -1.116 20.905 -34.127 1.00 43.05 107 SER A C 1
ATOM 557 O O . SER A 1 101 ? -0.432 20.606 -35.108 1.00 44.44 107 SER A O 1
ATOM 560 N N . ALA A 1 102 ? -1.790 22.045 -34.023 1.00 41.79 108 ALA A N 1
ATOM 561 C CA . ALA A 1 102 ? -1.771 23.049 -35.078 1.00 44.73 108 ALA A CA 1
ATOM 562 C C . ALA A 1 102 ? -0.353 23.454 -35.484 1.00 45.49 108 ALA A C 1
ATOM 563 O O . ALA A 1 102 ? -0.117 23.787 -36.646 1.00 48.31 108 ALA A O 1
ATOM 565 N N . GLN A 1 103 ? 0.588 23.416 -34.540 1.00 43.43 109 GLN A N 1
ATOM 566 C CA . GLN A 1 103 ? 1.954 23.854 -34.828 1.00 43.87 109 GLN A CA 1
ATOM 567 C C . GLN A 1 103 ? 2.948 22.729 -35.125 1.00 46.46 109 GLN A C 1
ATOM 568 O O . GLN A 1 103 ? 4.159 22.965 -35.158 1.00 45.92 109 GLN A O 1
ATOM 574 N N . GLU A 1 104 ? 2.449 21.516 -35.348 1.00 45.57 110 GLU A N 1
ATOM 575 C CA . GLU A 1 104 ? 3.330 20.387 -35.653 1.00 44.66 110 GLU A CA 1
ATOM 576 C C . GLU A 1 104 ? 3.174 19.903 -37.092 1.00 45.81 110 GLU A C 1
ATOM 577 O O . GLU A 1 104 ? 4.164 19.575 -37.749 1.00 45.09 110 GLU A O 1
ATOM 583 N N . ILE A 1 105 ? 1.936 19.850 -37.582 1.00 44.56 111 ILE A N 1
ATOM 584 C CA . ILE A 1 105 ? 1.702 19.331 -38.930 1.00 46.13 111 ILE A CA 1
ATOM 585 C C . ILE A 1 105 ? 2.416 20.145 -40.002 1.00 47.07 111 ILE A C 1
ATOM 586 O O . ILE A 1 105 ? 2.622 19.673 -41.120 1.00 49.51 111 ILE A O 1
ATOM 591 N N . SER A 1 106 ? 2.795 21.367 -39.654 1.00 47.26 112 SER A N 1
ATOM 592 C CA . SER A 1 106 ? 3.613 22.192 -40.534 1.00 47.79 112 SER A CA 1
ATOM 593 C C . SER A 1 106 ? 4.975 21.532 -40.738 1.00 46.71 112 SER A C 1
ATOM 594 O O . SER A 1 106 ? 5.676 21.807 -41.709 1.00 45.91 112 SER A O 1
ATOM 597 N N . GLY A 1 107 ? 5.340 20.650 -39.814 1.00 46.77 113 GLY A N 1
ATOM 598 C CA . GLY A 1 107 ? 6.658 20.049 -39.814 1.00 45.84 113 GLY A CA 1
ATOM 599 C C . GLY A 1 107 ? 6.746 18.719 -40.533 1.00 45.99 113 GLY A C 1
ATOM 600 O O . GLY A 1 107 ? 7.795 18.076 -40.520 1.00 48.37 113 GLY A O 1
ATOM 601 N N . TYR A 1 108 ? 5.651 18.293 -41.150 1.00 44.83 114 TYR A N 1
ATOM 602 C CA . TYR A 1 108 ? 5.660 17.048 -41.909 1.00 44.80 114 TYR A CA 1
ATOM 603 C C . TYR A 1 108 ? 5.635 17.337 -43.399 1.00 44.91 114 TYR A C 1
ATOM 604 O O . TYR A 1 108 ? 5.344 18.457 -43.806 1.00 46.31 114 TYR A O 1
ATOM 613 N N . ARG A 1 109 ? 5.956 16.340 -44.215 1.00 44.85 115 ARG A N 1
ATOM 614 C CA . ARG A 1 109 ? 5.990 16.550 -45.656 1.00 43.33 115 ARG A CA 1
ATOM 615 C C . ARG A 1 109 ? 4.656 16.190 -46.273 1.00 43.54 115 ARG A C 1
ATOM 616 O O . ARG A 1 109 ? 3.984 15.266 -45.817 1.00 43.86 115 ARG A O 1
ATOM 624 N N . SER A 1 110 ? 4.270 16.924 -47.308 1.00 41.80 116 SER A N 1
ATOM 625 C CA . SER A 1 110 ? 3.134 16.516 -48.110 1.00 44.38 116 SER A CA 1
ATOM 626 C C . SER A 1 110 ? 3.312 15.054 -48.486 1.00 41.72 116 SER A C 1
ATOM 627 O O . SER A 1 110 ? 4.401 14.638 -48.877 1.00 40.46 116 SER A O 1
ATOM 630 N N . GLY A 1 111 ? 2.240 14.281 -48.364 1.00 40.50 117 GLY A N 1
ATOM 631 C CA . GLY A 1 111 ? 2.274 12.875 -48.713 1.00 39.82 117 GLY A CA 1
ATOM 632 C C . GLY A 1 111 ? 2.819 11.994 -47.603 1.00 40.78 117 GLY A C 1
ATOM 633 O O . GLY A 1 111 ? 3.040 10.802 -47.808 1.00 40.06 117 GLY A O 1
ATOM 634 N N . ALA A 1 112 ? 3.039 12.571 -46.425 1.00 40.03 118 ALA A N 1
ATOM 635 C CA . ALA A 1 112 ? 3.518 11.796 -45.284 1.00 39.93 118 ALA A CA 1
ATOM 636 C C . ALA A 1 112 ? 2.377 11.048 -44.608 1.00 38.93 118 ALA A C 1
ATOM 637 O O . ALA A 1 112 ? 1.236 11.513 -44.587 1.00 38.69 118 ALA A O 1
ATOM 639 N N . VAL A 1 113 ? 2.686 9.875 -44.071 1.00 38.56 119 VAL A N 1
ATOM 640 C CA . VAL A 1 113 ? 1.694 9.092 -43.358 1.00 37.73 119 VAL A CA 1
ATOM 641 C C . VAL A 1 113 ? 1.820 9.363 -41.866 1.00 37.95 119 VAL A C 1
ATOM 642 O O . VAL A 1 113 ? 2.903 9.252 -41.293 1.00 38.91 119 VAL A O 1
ATOM 646 N N . VAL A 1 114 ? 0.711 9.740 -41.246 1.00 37.51 120 VAL A N 1
ATOM 647 C CA . VAL A 1 114 ? 0.697 10.026 -39.825 1.00 36.82 120 VAL A CA 1
ATOM 648 C C . VAL A 1 114 ? -0.289 9.095 -39.145 1.00 37.52 120 VAL A C 1
ATOM 649 O O . VAL A 1 114 ? -1.476 9.095 -39.469 1.00 38.80 120 VAL A O 1
ATOM 653 N N . ILE A 1 115 ? 0.211 8.295 -38.208 1.00 39.02 121 ILE A N 1
ATOM 654 C CA . ILE A 1 115 ? -0.610 7.332 -37.479 1.00 38.34 121 ILE A CA 1
ATOM 655 C C . ILE A 1 115 ? -0.667 7.678 -35.994 1.00 37.24 121 ILE A C 1
ATOM 656 O O . ILE A 1 115 ? 0.365 7.774 -35.335 1.00 38.37 121 ILE A O 1
ATOM 661 N N . ALA A 1 116 ? -1.868 7.860 -35.459 1.00 38.11 122 ALA A N 1
ATOM 662 C CA . ALA A 1 116 ? -2.005 8.192 -34.039 1.00 39.04 122 ALA A CA 1
ATOM 663 C C . ALA A 1 116 ? -3.426 8.021 -33.506 1.00 36.24 122 ALA A C 1
ATOM 664 O O . ALA A 1 116 ? -4.353 7.700 -34.250 1.00 36.72 122 ALA A O 1
ATOM 666 N N . ILE A 1 117 ? -3.581 8.231 -32.205 1.00 36.34 123 ILE A N 1
ATOM 667 C CA . ILE A 1 117 ? -4.902 8.393 -31.613 1.00 38.09 123 ILE A CA 1
ATOM 668 C C . ILE A 1 117 ? -5.392 9.789 -31.991 1.00 37.29 123 ILE A C 1
ATOM 669 O O . ILE A 1 117 ? -5.108 10.771 -31.310 1.00 38.31 123 ILE A O 1
ATOM 682 N N . ASP A 1 119 ? -8.366 11.213 -32.217 1.00 39.36 125 ASP A N 1
ATOM 683 C CA . ASP A 1 119 ? -9.548 11.797 -31.607 1.00 40.59 125 ASP A CA 1
ATOM 684 C C . ASP A 1 119 ? -10.286 12.739 -32.572 1.00 42.15 125 ASP A C 1
ATOM 685 O O . ASP A 1 119 ? -10.425 13.932 -32.300 1.00 40.32 125 ASP A O 1
ATOM 690 N N . PRO A 1 120 ? -10.776 12.192 -33.697 1.00 42.70 126 PRO A N 1
ATOM 691 C CA . PRO A 1 120 ? -11.354 12.980 -34.799 1.00 44.36 126 PRO A CA 1
ATOM 692 C C . PRO A 1 120 ? -12.719 13.602 -34.491 1.00 42.75 126 PRO A C 1
ATOM 693 O O . PRO A 1 120 ? -13.094 14.613 -35.084 1.00 42.06 126 PRO A O 1
ATOM 697 N N . TYR A 1 121 ? -13.430 13.005 -33.547 1.00 41.31 127 TYR A N 1
ATOM 698 C CA . TYR A 1 121 ? -14.877 13.182 -33.407 1.00 44.84 127 TYR A CA 1
ATOM 699 C C . TYR A 1 121 ? -15.517 14.573 -33.623 1.00 46.05 127 TYR A C 1
ATOM 700 O O . TYR A 1 121 ? -16.405 14.716 -34.472 1.00 44.98 127 TYR A O 1
ATOM 709 N N . GLY A 1 122 ? -15.100 15.580 -32.865 1.00 42.68 128 GLY A N 1
ATOM 710 C CA . GLY A 1 122 ? -15.627 16.919 -33.075 1.00 41.74 128 GLY A CA 1
ATOM 711 C C . GLY A 1 122 ? -14.529 17.834 -33.581 1.00 45.69 128 GLY A C 1
ATOM 712 O O . GLY A 1 122 ? -14.578 19.058 -33.429 1.00 43.75 128 GLY A O 1
ATOM 713 N N . ASN A 1 123 ? -13.519 17.215 -34.185 1.00 45.91 129 ASN A N 1
ATOM 714 C CA . ASN A 1 123 ? -12.299 17.901 -34.567 1.00 43.57 129 ASN A CA 1
ATOM 715 C C . ASN A 1 123 ? -12.141 17.921 -36.076 1.00 46.19 129 ASN A C 1
ATOM 716 O O . ASN A 1 123 ? -11.173 17.395 -36.616 1.00 46.99 129 ASN A O 1
ATOM 721 N N . GLU A 1 124 ? -13.106 18.524 -36.756 1.00 48.60 130 GLU A N 1
ATOM 722 C CA . GLU A 1 124 ? -13.096 18.543 -38.210 1.00 49.01 130 GLU A CA 1
ATOM 723 C C . GLU A 1 124 ? -12.223 19.661 -38.768 1.00 48.17 130 GLU A C 1
ATOM 724 O O . GLU A 1 124 ? -11.725 19.562 -39.886 1.00 48.38 130 GLU A O 1
ATOM 730 N N . GLU A 1 125 ? -12.034 20.717 -37.987 1.00 48.16 131 GLU A N 1
ATOM 731 C CA . GLU A 1 125 ? -11.136 21.795 -38.377 1.00 49.27 131 GLU A CA 1
ATOM 732 C C . GLU A 1 125 ? -9.725 21.237 -38.525 1.00 47.36 131 GLU A C 1
ATOM 733 O O . GLU A 1 125 ? -9.054 21.452 -39.539 1.00 44.00 131 GLU A O 1
ATOM 739 N N . ALA A 1 126 ? -9.293 20.510 -37.499 1.00 46.47 132 ALA A N 1
ATOM 740 C CA . ALA A 1 126 ? -7.973 19.897 -37.475 1.00 46.32 132 ALA A CA 1
ATOM 741 C C . ALA A 1 126 ? -7.839 18.888 -38.609 1.00 45.57 132 ALA A C 1
ATOM 742 O O . ALA A 1 126 ? -6.826 18.853 -39.308 1.00 44.85 132 ALA A O 1
ATOM 744 N N . ILE A 1 127 ? -8.870 18.072 -38.785 1.00 44.76 133 ILE A N 1
ATOM 745 C CA . ILE A 1 127 ? -8.887 17.092 -39.858 1.00 45.19 133 ILE A CA 1
ATOM 746 C C . ILE A 1 127 ? -8.704 17.791 -41.199 1.00 46.10 133 ILE A C 1
ATOM 747 O O . ILE A 1 127 ? -7.897 17.368 -42.037 1.00 45.36 133 ILE A O 1
ATOM 752 N N . SER A 1 128 ? -9.455 18.868 -41.396 1.00 45.82 134 SER A N 1
ATOM 753 C CA . SER A 1 128 ? -9.333 19.650 -42.609 1.00 44.53 134 SER A CA 1
ATOM 754 C C . SER A 1 128 ? -7.907 20.179 -42.728 1.00 44.38 134 SER A C 1
ATOM 755 O O . SER A 1 128 ? -7.298 20.131 -43.801 1.00 43.36 134 SER A O 1
ATOM 758 N N . ALA A 1 129 ? -7.379 20.681 -41.617 1.00 44.25 135 ALA A N 1
ATOM 759 C CA . ALA A 1 129 ? -6.004 21.155 -41.579 1.00 43.39 135 ALA A CA 1
ATOM 760 C C . ALA A 1 129 ? -5.087 20.098 -42.171 1.00 45.01 135 ALA A C 1
ATOM 761 O O . ALA A 1 129 ? -4.347 20.351 -43.123 1.00 45.37 135 ALA A O 1
ATOM 771 N N . ALA A 1 131 ? -5.680 17.463 -43.974 1.00 41.55 137 ALA A N 1
ATOM 772 C CA . ALA A 1 131 ? -5.892 17.321 -45.408 1.00 42.70 137 ALA A CA 1
ATOM 773 C C . ALA A 1 131 ? -5.134 18.432 -46.128 1.00 43.28 137 ALA A C 1
ATOM 774 O O . ALA A 1 131 ? -4.358 18.175 -47.047 1.00 41.58 137 ALA A O 1
ATOM 776 N N . GLY A 1 132 ? -5.355 19.667 -45.685 1.00 43.74 138 GLY A N 1
ATOM 777 C CA . GLY A 1 132 ? -4.702 20.827 -46.265 1.00 43.82 138 GLY A CA 1
ATOM 778 C C . GLY A 1 132 ? -3.196 20.677 -46.371 1.00 43.97 138 GLY A C 1
ATOM 779 O O . GLY A 1 132 ? -2.576 21.200 -47.296 1.00 45.71 138 GLY A O 1
ATOM 780 N N . ALA A 1 133 ? -2.607 19.956 -45.426 1.00 42.45 139 ALA A N 1
ATOM 781 C CA . ALA A 1 133 ? -1.167 19.734 -45.418 1.00 42.29 139 ALA A CA 1
ATOM 782 C C . ALA A 1 133 ? -0.776 18.548 -46.297 1.00 42.99 139 ALA A C 1
ATOM 783 O O . ALA A 1 133 ? 0.377 18.118 -46.295 1.00 42.88 139 ALA A O 1
ATOM 785 N N . GLY A 1 134 ? -1.745 18.023 -47.043 1.00 42.72 140 GLY A N 1
ATOM 786 C CA . GLY A 1 134 ? -1.514 16.897 -47.930 1.00 42.33 140 GLY A CA 1
ATOM 787 C C . GLY A 1 134 ? -1.047 15.645 -47.208 1.00 43.78 140 GLY A C 1
ATOM 788 O O . GLY A 1 134 ? -0.347 14.807 -47.782 1.00 44.18 140 GLY A O 1
ATOM 789 N N . LEU A 1 135 ? -1.441 15.509 -45.947 1.00 41.00 141 LEU A N 1
ATOM 790 C CA . LEU A 1 135 ? -1.067 14.344 -45.159 1.00 41.55 141 LEU A CA 1
ATOM 791 C C . LEU A 1 135 ? -2.042 13.196 -45.369 1.00 41.49 141 LEU A C 1
ATOM 792 O O . LEU A 1 135 ? -3.230 13.414 -45.611 1.00 40.96 141 LEU A O 1
ATOM 797 N N . THR A 1 136 ? -1.522 11.976 -45.272 1.00 41.10 142 THR A N 1
ATOM 798 C CA . THR A 1 136 ? -2.345 10.772 -45.210 1.00 41.12 142 THR A CA 1
ATOM 799 C C . THR A 1 136 ? -2.413 10.318 -43.757 1.00 40.87 142 THR A C 1
ATOM 800 O O . THR A 1 136 ? -1.422 9.836 -43.201 1.00 39.53 142 THR A O 1
ATOM 804 N N . THR A 1 137 ? -3.575 10.473 -43.134 1.00 39.96 143 THR A N 1
ATOM 805 C CA . THR A 1 137 ? -3.690 10.181 -41.712 1.00 40.43 143 THR A CA 1
ATOM 806 C C . THR A 1 137 ? -4.596 8.988 -41.392 1.00 41.04 143 THR A C 1
ATOM 807 O O . THR A 1 137 ? -5.638 8.792 -42.014 1.00 40.39 143 THR A O 1
ATOM 811 N N . PHE A 1 138 ? -4.179 8.198 -40.410 1.00 41.62 144 PHE A N 1
ATOM 812 C CA . PHE A 1 138 ? -4.967 7.068 -39.931 1.00 41.09 144 PHE A CA 1
ATOM 813 C C . PHE A 1 138 ? -5.281 7.204 -38.435 1.00 41.28 144 PHE A C 1
ATOM 814 O O . PHE A 1 138 ? -4.382 7.422 -37.618 1.00 41.55 144 PHE A O 1
ATOM 822 N N . ALA A 1 139 ? -6.560 7.073 -38.088 1.00 40.76 145 ALA A N 1
ATOM 823 C CA . ALA A 1 139 ? -7.022 7.195 -36.708 1.00 37.65 145 ALA A CA 1
ATOM 824 C C . ALA A 1 139 ? -7.191 5.825 -36.046 1.00 40.29 145 ALA A C 1
ATOM 825 O O . ALA A 1 139 ? -8.139 5.086 -36.348 1.00 39.93 145 ALA A O 1
ATOM 835 N N . GLU A 1 141 ? -8.200 4.853 -33.167 1.00 37.87 147 GLU A N 1
ATOM 836 C CA . GLU A 1 141 ? -9.462 4.614 -32.469 1.00 38.34 147 GLU A CA 1
ATOM 837 C C . GLU A 1 141 ? -10.505 4.034 -33.406 1.00 38.40 147 GLU A C 1
ATOM 838 O O . GLU A 1 141 ? -11.449 3.395 -32.963 1.00 40.68 147 GLU A O 1
ATOM 844 N N . LEU A 1 142 ? -10.327 4.260 -34.703 1.00 39.94 148 LEU A N 1
ATOM 845 C CA . LEU A 1 142 ? -11.283 3.804 -35.707 1.00 40.45 148 LEU A CA 1
ATOM 846 C C . LEU A 1 142 ? -11.022 2.369 -36.129 1.00 40.41 148 LEU A C 1
ATOM 847 O O . LEU A 1 142 ? -11.685 1.861 -37.030 1.00 40.91 148 LEU A O 1
ATOM 860 N N . PRO A 1 144 ? -11.256 -1.389 -36.599 1.00 43.26 150 PRO A N 1
ATOM 861 C CA . PRO A 1 144 ? -12.288 -2.416 -36.454 1.00 44.38 150 PRO A CA 1
ATOM 862 C C . PRO A 1 144 ? -12.024 -3.257 -35.224 1.00 44.21 150 PRO A C 1
ATOM 863 O O . PRO A 1 144 ? -10.922 -3.769 -35.047 1.00 45.15 150 PRO A O 1
ATOM 867 N N . ARG A 1 145 ? -13.035 -3.385 -34.377 1.00 45.89 151 ARG A N 1
ATOM 868 C CA . ARG A 1 145 ? -12.896 -4.126 -33.137 1.00 48.05 151 ARG A CA 1
ATOM 869 C C . ARG A 1 145 ? -13.554 -5.497 -33.263 1.00 47.42 151 ARG A C 1
ATOM 870 O O . ARG A 1 145 ? -14.437 -5.857 -32.485 1.00 49.78 151 ARG A O 1
ATOM 878 N N . ILE A 1 146 ? -13.128 -6.247 -34.272 1.00 47.75 152 ILE A N 1
ATOM 879 C CA . ILE A 1 146 ? -13.485 -7.652 -34.389 1.00 49.41 152 ILE A CA 1
ATOM 880 C C . ILE A 1 146 ? -12.330 -8.463 -33.810 1.00 51.66 152 ILE A C 1
ATOM 881 O O . ILE A 1 146 ? -11.170 -8.043 -33.880 1.00 51.95 152 ILE A O 1
ATOM 886 N N . THR A 1 147 ? -12.642 -9.618 -33.236 1.00 51.41 153 THR A N 1
ATOM 887 C CA . THR A 1 147 ? -11.630 -10.413 -32.542 1.00 52.16 153 THR A CA 1
ATOM 888 C C . THR A 1 147 ? -10.381 -10.751 -33.371 1.00 51.58 153 THR A C 1
ATOM 889 O O . THR A 1 147 ? -9.317 -11.023 -32.813 1.00 52.36 153 THR A O 1
ATOM 893 N N . ARG A 1 148 ? -10.492 -10.713 -34.695 1.00 51.39 154 ARG A N 1
ATOM 894 C CA . ARG A 1 148 ? -9.325 -10.987 -35.534 1.00 51.42 154 ARG A CA 1
ATOM 895 C C . ARG A 1 148 ? -8.303 -9.837 -35.599 1.00 52.06 154 ARG A C 1
ATOM 896 O O . ARG A 1 148 ? -7.177 -10.030 -36.062 1.00 52.20 154 ARG A O 1
ATOM 904 N N . ALA A 1 149 ? -8.688 -8.649 -35.141 1.00 49.71 155 ALA A N 1
ATOM 905 C CA . ALA A 1 149 ? -7.785 -7.497 -35.195 1.00 49.69 155 ALA A CA 1
ATOM 906 C C . ALA A 1 149 ? -7.391 -6.963 -33.811 1.00 47.62 155 ALA A C 1
ATOM 907 O O . ALA A 1 149 ? -6.872 -5.851 -33.693 1.00 44.10 155 ALA A O 1
ATOM 909 N N . GLN A 1 150 ? -7.626 -7.768 -32.776 1.00 47.17 156 GLN A N 1
ATOM 910 C CA . GLN A 1 150 ? -7.418 -7.345 -31.390 1.00 46.28 156 GLN A CA 1
ATOM 911 C C . GLN A 1 150 ? -6.020 -6.789 -31.080 1.00 44.61 156 GLN A C 1
ATOM 912 O O . GLN A 1 150 ? -5.862 -5.945 -30.195 1.00 41.17 156 GLN A O 1
ATOM 918 N N . SER A 1 151 ? -5.014 -7.264 -31.809 1.00 45.11 157 SER A N 1
ATOM 919 C CA . SER A 1 151 ? -3.629 -6.870 -31.566 1.00 42.02 157 SER A CA 1
ATOM 920 C C . SER A 1 151 ? -3.328 -5.433 -32.001 1.00 41.28 157 SER A C 1
ATOM 921 O O . SER A 1 151 ? -2.245 -4.915 -31.729 1.00 39.71 157 SER A O 1
ATOM 932 N N . ASP A 1 153 ? -5.841 -3.011 -31.529 1.00 40.03 159 ASP A N 1
ATOM 933 C CA . ASP A 1 153 ? -6.886 -2.242 -30.865 1.00 38.66 159 ASP A CA 1
ATOM 934 C C . ASP A 1 153 ? -6.334 -1.375 -29.726 1.00 36.98 159 ASP A C 1
ATOM 935 O O . ASP A 1 153 ? -6.057 -1.858 -28.626 1.00 34.76 159 ASP A O 1
ATOM 940 N N . VAL A 1 154 ? -6.189 -0.085 -30.000 1.00 36.34 160 VAL A N 1
ATOM 941 C CA . VAL A 1 154 ? -5.673 0.858 -29.012 1.00 37.01 160 VAL A CA 1
ATOM 942 C C . VAL A 1 154 ? -6.650 1.102 -27.853 1.00 36.09 160 VAL A C 1
ATOM 943 O O . VAL A 1 154 ? -6.262 1.085 -26.684 1.00 34.52 160 VAL A O 1
ATOM 947 N N . LEU A 1 155 ? -7.918 1.318 -28.180 1.00 36.77 161 LEU A N 1
ATOM 948 C CA . LEU A 1 155 ? -8.934 1.536 -27.156 1.00 37.84 161 LEU A CA 1
ATOM 949 C C . LEU A 1 155 ? -8.859 0.470 -26.071 1.00 37.22 161 LEU A C 1
ATOM 950 O O . LEU A 1 155 ? -8.852 0.785 -24.882 1.00 35.62 161 LEU A O 1
ATOM 955 N N . SER A 1 156 ? -8.774 -0.788 -26.489 1.00 37.61 162 SER A N 1
ATOM 956 C CA . SER A 1 156 ? -8.674 -1.900 -25.549 1.00 37.90 162 SER A CA 1
ATOM 957 C C . SER A 1 156 ? -7.358 -1.932 -24.771 1.00 35.26 162 SER A C 1
ATOM 958 O O . SER A 1 156 ? -7.358 -2.045 -23.551 1.00 35.77 162 SER A O 1
ATOM 961 N N . SER A 1 157 ? -6.238 -1.837 -25.476 1.00 35.62 163 SER A N 1
ATOM 962 C CA . SER A 1 157 ? -4.932 -1.931 -24.832 1.00 35.01 163 SER A CA 1
ATOM 963 C C . SER A 1 157 ? -4.757 -0.854 -23.754 1.00 36.43 163 SER A C 1
ATOM 964 O O . SER A 1 157 ? -4.263 -1.133 -22.658 1.00 35.55 163 SER A O 1
ATOM 967 N N . GLN A 1 158 ? -5.176 0.370 -24.061 1.00 34.99 164 GLN A N 1
ATOM 968 C CA . GLN A 1 158 ? -5.088 1.456 -23.096 1.00 34.37 164 GLN A CA 1
ATOM 969 C C . GLN A 1 158 ? -6.126 1.301 -21.985 1.00 35.23 164 GLN A C 1
ATOM 970 O O . GLN A 1 158 ? -5.836 1.558 -20.814 1.00 36.18 164 GLN A O 1
ATOM 976 N N . ALA A 1 159 ? -7.333 0.882 -22.351 1.00 34.61 165 ALA A N 1
ATOM 977 C CA . ALA A 1 159 ? -8.405 0.742 -21.370 1.00 35.16 165 ALA A CA 1
ATOM 978 C C . ALA A 1 159 ? -8.074 -0.358 -20.360 1.00 36.01 165 ALA A C 1
ATOM 979 O O . ALA A 1 159 ? -8.463 -0.293 -19.193 1.00 35.59 165 ALA A O 1
ATOM 981 N N . ASN A 1 160 ? -7.346 -1.365 -20.824 1.00 37.02 166 ASN A N 1
ATOM 982 C CA . ASN A 1 160 ? -6.920 -2.465 -19.972 1.00 37.23 166 ASN A CA 1
ATOM 983 C C . ASN A 1 160 ? -6.026 -1.935 -18.868 1.00 36.76 166 ASN A C 1
ATOM 984 O O . ASN A 1 160 ? -6.074 -2.411 -17.740 1.00 38.48 166 ASN A O 1
ATOM 989 N N . LEU A 1 161 ? -5.222 -0.928 -19.197 1.00 35.93 167 LEU A N 1
ATOM 990 C CA . LEU A 1 161 ? -4.299 -0.337 -18.230 1.00 36.34 167 LEU A CA 1
ATOM 991 C C . LEU A 1 161 ? -4.972 0.690 -17.327 1.00 35.46 167 LEU A C 1
ATOM 992 O O . LEU A 1 161 ? -4.694 0.749 -16.138 1.00 34.80 167 LEU A O 1
ATOM 997 N N . ALA A 1 162 ? -5.853 1.502 -17.902 1.00 36.11 168 ALA A N 1
ATOM 998 C CA . ALA A 1 162 ? -6.616 2.468 -17.129 1.00 34.83 168 ALA A CA 1
ATOM 999 C C . ALA A 1 162 ? -7.403 1.773 -16.010 1.00 34.25 168 ALA A C 1
ATOM 1000 O O . ALA A 1 162 ? -7.452 2.266 -14.885 1.00 35.44 168 ALA A O 1
ATOM 1002 N N . GLY A 1 163 ? -8.005 0.628 -16.316 1.00 34.03 169 GLY A N 1
ATOM 1003 C CA . GLY A 1 163 ? -8.737 -0.139 -15.320 1.00 34.64 169 GLY A CA 1
ATOM 1004 C C . GLY A 1 163 ? -7.881 -0.517 -14.117 1.00 35.30 169 GLY A C 1
ATOM 1005 O O . GLY A 1 163 ? -8.315 -0.430 -12.969 1.00 34.56 169 GLY A O 1
ATOM 1006 N N . TYR A 1 164 ? -6.655 -0.951 -14.386 1.00 35.61 170 TYR A N 1
ATOM 1007 C CA . TYR A 1 164 ? -5.693 -1.228 -13.335 1.00 34.45 170 TYR A CA 1
ATOM 1008 C C . TYR A 1 164 ? -5.342 0.052 -12.574 1.00 34.74 170 TYR A C 1
ATOM 1009 O O . TYR A 1 164 ? -5.381 0.084 -11.339 1.00 34.25 170 TYR A O 1
ATOM 1018 N N . GLN A 1 165 ? -5.017 1.106 -13.318 1.00 34.09 171 GLN A N 1
ATOM 1019 C CA . GLN A 1 165 ? -4.577 2.364 -12.726 1.00 33.88 171 GLN A CA 1
ATOM 1020 C C . GLN A 1 165 ? -5.662 2.964 -11.846 1.00 34.65 171 GLN A C 1
ATOM 1021 O O . GLN A 1 165 ? -5.371 3.583 -10.817 1.00 33.23 171 GLN A O 1
ATOM 1027 N N . ALA A 1 166 ? -6.914 2.769 -12.249 1.00 32.98 172 ALA A N 1
ATOM 1028 C CA . ALA A 1 166 ? -8.038 3.282 -11.479 1.00 33.23 172 ALA A CA 1
ATOM 1029 C C . ALA A 1 166 ? -8.089 2.702 -10.052 1.00 34.89 172 ALA A C 1
ATOM 1030 O O . ALA A 1 166 ? -8.431 3.412 -9.098 1.00 33.28 172 ALA A O 1
ATOM 1032 N N . VAL A 1 167 ? -7.739 1.423 -9.903 1.00 33.31 173 VAL A N 1
ATOM 1033 C CA . VAL A 1 167 ? -7.727 0.793 -8.583 1.00 34.16 173 VAL A CA 1
ATOM 1034 C C . VAL A 1 167 ? -6.535 1.282 -7.758 1.00 33.75 173 VAL A C 1
ATOM 1035 O O . VAL A 1 167 ? -6.653 1.537 -6.557 1.00 32.80 173 VAL A O 1
ATOM 1039 N N . ILE A 1 168 ? -5.389 1.423 -8.415 1.00 33.51 174 ILE A N 1
ATOM 1040 C CA . ILE A 1 168 ? -4.218 1.998 -7.773 1.00 33.35 174 ILE A CA 1
ATOM 1041 C C . ILE A 1 168 ? -4.536 3.415 -7.275 1.00 34.48 174 ILE A C 1
ATOM 1042 O O . ILE A 1 168 ? -4.295 3.752 -6.118 1.00 34.17 174 ILE A O 1
ATOM 1047 N N . ASP A 1 169 ? -5.097 4.235 -8.155 1.00 33.24 175 ASP A N 1
ATOM 1048 C CA . ASP A 1 169 ? -5.419 5.607 -7.808 1.00 33.50 175 ASP A CA 1
ATOM 1049 C C . ASP A 1 169 ? -6.437 5.687 -6.678 1.00 33.29 175 ASP A C 1
ATOM 1050 O O . ASP A 1 169 ? -6.330 6.546 -5.803 1.00 33.96 175 ASP A O 1
ATOM 1055 N N . ALA A 1 170 ? -7.421 4.795 -6.693 1.00 33.10 176 ALA A N 1
ATOM 1056 C CA . ALA A 1 170 ? -8.400 4.746 -5.605 1.00 33.23 176 ALA A CA 1
ATOM 1057 C C . ALA A 1 170 ? -7.716 4.403 -4.287 1.00 33.23 176 ALA A C 1
ATOM 1058 O O . ALA A 1 170 ? -7.774 5.173 -3.330 1.00 35.22 176 ALA A O 1
ATOM 1060 N N . ALA A 1 171 ? -7.042 3.257 -4.256 1.00 34.01 177 ALA A N 1
ATOM 1061 C CA . ALA A 1 171 ? -6.350 2.805 -3.055 1.00 33.87 177 ALA A CA 1
ATOM 1062 C C . ALA A 1 171 ? -5.451 3.897 -2.488 1.00 34.91 177 ALA A C 1
ATOM 1063 O O . ALA A 1 171 ? -5.225 3.964 -1.274 1.00 35.88 177 ALA A O 1
ATOM 1065 N N . TYR A 1 172 ? -4.945 4.749 -3.374 1.00 33.13 178 TYR A N 1
ATOM 1066 C CA . TYR A 1 172 ? -4.075 5.853 -2.987 1.00 34.37 178 TYR A CA 1
ATOM 1067 C C . TYR A 1 172 ? -4.853 6.974 -2.285 1.00 35.55 178 TYR A C 1
ATOM 1068 O O . TYR A 1 172 ? -4.398 7.512 -1.277 1.00 35.64 178 TYR A O 1
ATOM 1077 N N . GLU A 1 173 ? -6.025 7.312 -2.820 1.00 34.92 179 GLU A N 1
ATOM 1078 C CA . GLU A 1 173 ? -6.836 8.413 -2.300 1.00 35.27 179 GLU A CA 1
ATOM 1079 C C . GLU A 1 173 ? -7.674 7.968 -1.112 1.00 35.80 179 GLU A C 1
ATOM 1080 O O . GLU A 1 173 ? -8.278 8.782 -0.419 1.00 36.31 179 GLU A O 1
ATOM 1086 N N . TYR A 1 174 ? -7.730 6.661 -0.908 1.00 33.76 180 TYR A N 1
ATOM 1087 C CA . TYR A 1 174 ? -8.523 6.080 0.163 1.00 35.69 180 TYR A CA 1
ATOM 1088 C C . TYR A 1 174 ? -7.713 6.129 1.456 1.00 34.75 180 TYR A C 1
ATOM 1089 O O . TYR A 1 174 ? -6.502 5.921 1.440 1.00 35.72 180 TYR A O 1
ATOM 1098 N N . ASP A 1 175 ? -8.381 6.427 2.568 1.00 37.14 181 ASP A N 1
ATOM 1099 C CA . ASP A 1 175 ? -7.733 6.515 3.883 1.00 35.34 181 ASP A CA 1
ATOM 1100 C C . ASP A 1 175 ? -7.793 5.200 4.650 1.00 36.10 181 ASP A C 1
ATOM 1101 O O . ASP A 1 175 ? -7.477 5.145 5.834 1.00 37.07 181 ASP A O 1
ATOM 1106 N N . ARG A 1 176 ? -8.218 4.142 3.976 1.00 36.41 182 ARG A N 1
ATOM 1107 C CA . ARG A 1 176 ? -8.247 2.823 4.583 1.00 38.08 182 ARG A CA 1
ATOM 1108 C C . ARG A 1 176 ? -7.582 1.833 3.640 1.00 36.73 182 ARG A C 1
ATOM 1109 O O . ARG A 1 176 ? -7.434 2.103 2.448 1.00 36.09 182 ARG A O 1
ATOM 1117 N N . ALA A 1 177 ? -7.168 0.695 4.177 1.00 36.65 183 ALA A N 1
ATOM 1118 C CA . ALA A 1 177 ? -6.551 -0.341 3.361 1.00 37.72 183 ALA A CA 1
ATOM 1119 C C . ALA A 1 177 ? -7.627 -1.101 2.589 1.00 37.16 183 ALA A C 1
ATOM 1120 O O . ALA A 1 177 ? -8.776 -1.168 3.020 1.00 36.29 183 ALA A O 1
ATOM 1122 N N . LEU A 1 178 ? -7.254 -1.664 1.445 1.00 35.30 184 LEU A N 1
ATOM 1123 C CA . LEU A 1 178 ? -8.184 -2.472 0.668 1.00 36.31 184 LEU A CA 1
ATOM 1124 C C . LEU A 1 178 ? -8.361 -3.876 1.243 1.00 38.24 184 LEU A C 1
ATOM 1125 O O . LEU A 1 178 ? -9.488 -4.303 1.499 1.00 39.13 184 LEU A O 1
ATOM 1130 N N . PRO A 1 179 ? -7.255 -4.601 1.459 1.00 37.85 185 PRO A N 1
ATOM 1131 C CA . PRO A 1 179 ? -7.444 -5.943 2.019 1.00 40.44 185 PRO A CA 1
ATOM 1132 C C . PRO A 1 179 ? -8.050 -5.877 3.419 1.00 42.37 185 PRO A C 1
ATOM 1133 O O . PRO A 1 179 ? -7.901 -4.878 4.130 1.00 41.20 185 PRO A O 1
ATOM 1161 N N . THR A 1 183 ? -4.979 -8.451 12.848 1.00 49.33 189 THR A N 1
ATOM 1162 C CA . THR A 1 183 ? -3.800 -8.058 13.613 1.00 50.91 189 THR A CA 1
ATOM 1163 C C . THR A 1 183 ? -4.064 -8.143 15.113 1.00 48.19 189 THR A C 1
ATOM 1164 O O . THR A 1 183 ? -5.212 -8.250 15.544 1.00 46.75 189 THR A O 1
ATOM 1168 N N . ALA A 1 184 ? -2.995 -8.099 15.903 1.00 46.52 190 ALA A N 1
ATOM 1169 C CA . ALA A 1 184 ? -3.122 -8.119 17.360 1.00 48.22 190 ALA A CA 1
ATOM 1170 C C . ALA A 1 184 ? -4.076 -7.035 17.850 1.00 49.87 190 ALA A C 1
ATOM 1171 O O . ALA A 1 184 ? -4.863 -7.254 18.777 1.00 48.14 190 ALA A O 1
ATOM 1173 N N . ALA A 1 185 ? -4.002 -5.869 17.214 1.00 48.05 191 ALA A N 1
ATOM 1174 C CA . ALA A 1 185 ? -4.816 -4.719 17.590 1.00 46.64 191 ALA A CA 1
ATOM 1175 C C . ALA A 1 185 ? -6.197 -4.728 16.943 1.00 47.05 191 ALA A C 1
ATOM 1176 O O . ALA A 1 185 ? -6.844 -3.688 16.858 1.00 49.73 191 ALA A O 1
ATOM 1178 N N . GLY A 1 186 ? -6.650 -5.888 16.485 1.00 45.83 192 GLY A N 1
ATOM 1179 C CA . GLY A 1 186 ? -7.954 -5.977 15.855 1.00 46.71 192 GLY A CA 1
ATOM 1180 C C . GLY A 1 186 ? -7.854 -6.194 14.357 1.00 48.76 192 GLY A C 1
ATOM 1181 O O . GLY A 1 186 ? -6.755 -6.266 13.804 1.00 48.41 192 GLY A O 1
ATOM 1182 N N . THR A 1 187 ? -9.000 -6.316 13.694 1.00 48.78 193 THR A N 1
ATOM 1183 C CA . THR A 1 187 ? -9.001 -6.567 12.255 1.00 52.42 193 THR A CA 1
ATOM 1184 C C . THR A 1 187 ? -9.661 -5.437 11.465 1.00 51.30 193 THR A C 1
ATOM 1185 O O . THR A 1 187 ? -10.784 -5.026 11.766 1.00 51.78 193 THR A O 1
ATOM 1189 N N . VAL A 1 188 ? -8.955 -4.941 10.454 1.00 49.30 194 VAL A N 1
ATOM 1190 C CA . VAL A 1 188 ? -9.497 -3.917 9.567 1.00 49.56 194 VAL A CA 1
ATOM 1191 C C . VAL A 1 188 ? -10.165 -4.580 8.362 1.00 47.54 194 VAL A C 1
ATOM 1192 O O . VAL A 1 188 ? -9.592 -5.466 7.727 1.00 45.74 194 VAL A O 1
ATOM 1196 N N . PRO A 1 189 ? -11.389 -4.147 8.050 1.00 47.40 195 PRO A N 1
ATOM 1197 C CA . PRO A 1 189 ? -12.245 -4.828 7.078 1.00 45.81 195 PRO A CA 1
ATOM 1198 C C . PRO A 1 189 ? -11.792 -4.607 5.646 1.00 44.31 195 PRO A C 1
ATOM 1199 O O . PRO A 1 189 ? -11.210 -3.563 5.341 1.00 43.43 195 PRO A O 1
ATOM 1203 N N . ALA A 1 190 ? -12.066 -5.581 4.780 1.00 42.50 196 ALA A N 1
ATOM 1204 C CA . ALA A 1 190 ? -11.841 -5.403 3.355 1.00 41.56 196 ALA A CA 1
ATOM 1205 C C . ALA A 1 190 ? -12.710 -4.257 2.859 1.00 39.06 196 ALA A C 1
ATOM 1206 O O . ALA A 1 190 ? -13.868 -4.138 3.254 1.00 39.39 196 ALA A O 1
ATOM 1208 N N . ALA A 1 191 ? -12.149 -3.410 2.005 1.00 37.08 197 ALA A N 1
ATOM 1209 C CA . ALA A 1 191 ? -12.940 -2.364 1.365 1.00 40.11 197 ALA A CA 1
ATOM 1210 C C . ALA A 1 191 ? -13.985 -2.977 0.432 1.00 38.85 197 ALA A C 1
ATOM 1211 O O . ALA A 1 191 ? -13.744 -4.002 -0.220 1.00 37.82 197 ALA A O 1
ATOM 1213 N N . LYS A 1 192 ? -15.147 -2.345 0.376 1.00 38.73 198 LYS A N 1
ATOM 1214 C CA . LYS A 1 192 ? -16.163 -2.731 -0.590 1.00 40.48 198 LYS A CA 1
ATOM 1215 C C . LYS A 1 192 ? -16.008 -1.865 -1.830 1.00 39.32 198 LYS A C 1
ATOM 1216 O O . LYS A 1 192 ? -16.250 -0.658 -1.796 1.00 37.54 198 LYS A O 1
ATOM 1222 N N . ILE A 1 193 ? -15.566 -2.498 -2.911 1.00 38.75 199 ILE A N 1
ATOM 1223 C CA . ILE A 1 193 ? -15.348 -1.820 -4.177 1.00 37.79 199 ILE A CA 1
ATOM 1224 C C . ILE A 1 193 ? -16.382 -2.241 -5.225 1.00 39.48 199 ILE A C 1
ATOM 1225 O O . ILE A 1 193 ? -16.693 -3.429 -5.382 1.00 39.07 199 ILE A O 1
ATOM 1230 N N . PHE A 1 194 ? -16.904 -1.249 -5.943 1.00 39.40 200 PHE A N 1
ATOM 1231 C CA . PHE A 1 194 ? -17.977 -1.450 -6.915 1.00 37.93 200 PHE A CA 1
ATOM 1232 C C . PHE A 1 194 ? -17.588 -0.837 -8.259 1.00 38.44 200 PHE A C 1
ATOM 1233 O O . PHE A 1 194 ? -17.265 0.352 -8.338 1.00 36.75 200 PHE A O 1
ATOM 1241 N N . VAL A 1 195 ? -17.608 -1.652 -9.311 1.00 38.56 201 VAL A N 1
ATOM 1242 C CA . VAL A 1 195 ? -17.204 -1.194 -10.637 1.00 38.05 201 VAL A CA 1
ATOM 1243 C C . VAL A 1 195 ? -18.391 -1.138 -11.590 1.00 37.62 201 VAL A C 1
ATOM 1244 O O . VAL A 1 195 ? -19.121 -2.118 -11.746 1.00 37.28 201 VAL A O 1
ATOM 1256 N N . GLY A 1 197 ? -19.606 -0.766 -15.385 1.00 38.67 203 GLY A N 1
ATOM 1257 C CA . GLY A 1 197 ? -19.122 -0.937 -16.740 1.00 38.04 203 GLY A CA 1
ATOM 1258 C C . GLY A 1 197 ? -18.138 -2.086 -16.776 1.00 37.94 203 GLY A C 1
ATOM 1259 O O . GLY A 1 197 ? -17.065 -2.006 -16.193 1.00 37.02 203 GLY A O 1
ATOM 1260 N N . ALA A 1 198 ? -18.501 -3.158 -17.470 1.00 40.55 204 ALA A N 1
ATOM 1261 C CA . ALA A 1 198 ? -17.710 -4.386 -17.456 1.00 40.21 204 ALA A CA 1
ATOM 1262 C C . ALA A 1 198 ? -16.967 -4.660 -18.766 1.00 40.99 204 ALA A C 1
ATOM 1263 O O . ALA A 1 198 ? -16.747 -5.817 -19.128 1.00 41.01 204 ALA A O 1
ATOM 1265 N N . GLY A 1 199 ? -16.585 -3.602 -19.476 1.00 40.62 205 GLY A N 1
ATOM 1266 C CA . GLY A 1 199 ? -15.730 -3.748 -20.641 1.00 37.64 205 GLY A CA 1
ATOM 1267 C C . GLY A 1 199 ? -14.288 -4.049 -20.248 1.00 39.59 205 GLY A C 1
ATOM 1268 O O . GLY A 1 199 ? -14.018 -4.561 -19.155 1.00 39.38 205 GLY A O 1
ATOM 1269 N N . VAL A 1 200 ? -13.359 -3.728 -21.142 1.00 38.84 206 VAL A N 1
ATOM 1270 C CA . VAL A 1 200 ? -11.937 -3.967 -20.911 1.00 38.64 206 VAL A CA 1
ATOM 1271 C C . VAL A 1 200 ? -11.483 -3.375 -19.583 1.00 38.51 206 VAL A C 1
ATOM 1272 O O . VAL A 1 200 ? -10.937 -4.081 -18.723 1.00 37.15 206 VAL A O 1
ATOM 1276 N N . ALA A 1 201 ? -11.708 -2.072 -19.428 1.00 38.16 207 ALA A N 1
ATOM 1277 C CA . ALA A 1 201 ? -11.305 -1.360 -18.220 1.00 37.96 207 ALA A CA 1
ATOM 1278 C C . ALA A 1 201 ? -11.917 -1.965 -16.954 1.00 36.63 207 ALA A C 1
ATOM 1279 O O . ALA A 1 201 ? -11.217 -2.178 -15.960 1.00 35.79 207 ALA A O 1
ATOM 1281 N N . GLY A 1 202 ? -13.222 -2.235 -17.001 1.00 36.76 208 GLY A N 1
ATOM 1282 C CA . GLY A 1 202 ? -13.956 -2.731 -15.848 1.00 35.64 208 GLY A CA 1
ATOM 1283 C C . GLY A 1 202 ? -13.486 -4.091 -15.367 1.00 36.75 208 GLY A C 1
ATOM 1284 O O . GLY A 1 202 ? -13.307 -4.310 -14.168 1.00 36.06 208 GLY A O 1
ATOM 1285 N N . LEU A 1 203 ? -13.305 -5.013 -16.307 1.00 37.50 209 LEU A N 1
ATOM 1286 C CA . LEU A 1 203 ? -12.726 -6.315 -16.006 1.00 38.32 209 LEU A CA 1
ATOM 1287 C C . LEU A 1 203 ? -11.447 -6.143 -15.198 1.00 35.95 209 LEU A C 1
ATOM 1288 O O . LEU A 1 203 ? -11.327 -6.647 -14.085 1.00 35.66 209 LEU A O 1
ATOM 1293 N N . GLN A 1 204 ? -10.499 -5.410 -15.765 1.00 35.70 210 GLN A N 1
ATOM 1294 C CA . GLN A 1 204 ? -9.193 -5.236 -15.145 1.00 36.74 210 GLN A CA 1
ATOM 1295 C C . GLN A 1 204 ? -9.310 -4.580 -13.773 1.00 35.78 210 GLN A C 1
ATOM 1296 O O . GLN A 1 204 ? -8.629 -4.974 -12.824 1.00 37.59 210 GLN A O 1
ATOM 1302 N N . ALA A 1 205 ? -10.176 -3.581 -13.664 1.00 35.14 211 ALA A N 1
ATOM 1303 C CA . ALA A 1 205 ? -10.409 -2.947 -12.375 1.00 35.43 211 ALA A CA 1
ATOM 1304 C C . ALA A 1 205 ? -10.873 -3.987 -11.351 1.00 36.15 211 ALA A C 1
ATOM 1305 O O . ALA A 1 205 ? -10.352 -4.058 -10.240 1.00 35.56 211 ALA A O 1
ATOM 1307 N N . ILE A 1 206 ? -11.853 -4.798 -11.736 1.00 36.36 212 ILE A N 1
ATOM 1308 C CA . ILE A 1 206 ? -12.393 -5.825 -10.854 1.00 36.95 212 ILE A CA 1
ATOM 1309 C C . ILE A 1 206 ? -11.327 -6.823 -10.424 1.00 37.83 212 ILE A C 1
ATOM 1310 O O . ILE A 1 206 ? -11.312 -7.276 -9.278 1.00 37.54 212 ILE A O 1
ATOM 1315 N N . ALA A 1 207 ? -10.441 -7.168 -11.354 1.00 37.51 213 ALA A N 1
ATOM 1316 C CA . ALA A 1 207 ? -9.393 -8.139 -11.078 1.00 36.42 213 ALA A CA 1
ATOM 1317 C C . ALA A 1 207 ? -8.344 -7.542 -10.158 1.00 37.10 213 ALA A C 1
ATOM 1318 O O . ALA A 1 207 ? -7.909 -8.175 -9.198 1.00 39.65 213 ALA A O 1
ATOM 1320 N N . THR A 1 208 ? -7.930 -6.321 -10.465 1.00 36.32 214 THR A N 1
ATOM 1321 C CA . THR A 1 208 ? -6.985 -5.608 -9.623 1.00 37.41 214 THR A CA 1
ATOM 1322 C C . THR A 1 208 ? -7.572 -5.397 -8.215 1.00 37.08 214 THR A C 1
ATOM 1323 O O . THR A 1 208 ? -6.896 -5.605 -7.213 1.00 37.53 214 THR A O 1
ATOM 1327 N N . ALA A 1 209 ? -8.839 -5.016 -8.139 1.00 35.16 215 ALA A N 1
ATOM 1328 C CA . ALA A 1 209 ? -9.509 -4.907 -6.847 1.00 38.21 215 ALA A CA 1
ATOM 1329 C C . ALA A 1 209 ? -9.510 -6.243 -6.096 1.00 38.31 215 ALA A C 1
ATOM 1330 O O . ALA A 1 209 ? -9.263 -6.295 -4.893 1.00 36.84 215 ALA A O 1
ATOM 1332 N N . ARG A 1 210 ? -9.790 -7.320 -6.819 1.00 38.29 216 ARG A N 1
ATOM 1333 C CA . ARG A 1 210 ? -9.969 -8.628 -6.206 1.00 38.99 216 ARG A CA 1
ATOM 1334 C C . ARG A 1 210 ? -8.672 -9.193 -5.613 1.00 39.68 216 ARG A C 1
ATOM 1335 O O . ARG A 1 210 ? -8.688 -9.834 -4.559 1.00 40.20 216 ARG A O 1
ATOM 1343 N N . ARG A 1 211 ? -7.552 -8.952 -6.284 1.00 37.42 217 ARG A N 1
ATOM 1344 C CA . ARG A 1 211 ? -6.257 -9.403 -5.775 1.00 39.64 217 ARG A CA 1
ATOM 1345 C C . ARG A 1 211 ? -5.796 -8.608 -4.551 1.00 39.73 217 ARG A C 1
ATOM 1346 O O . ARG A 1 211 ? -5.173 -9.163 -3.648 1.00 40.37 217 ARG A O 1
ATOM 1354 N N . LEU A 1 212 ? -6.098 -7.313 -4.520 1.00 38.81 218 LEU A N 1
ATOM 1355 C CA . LEU A 1 212 ? -5.831 -6.511 -3.329 1.00 38.00 218 LEU A CA 1
ATOM 1356 C C . LEU A 1 212 ? -6.767 -6.908 -2.190 1.00 39.04 218 LEU A C 1
ATOM 1357 O O . LEU A 1 212 ? -6.667 -6.379 -1.085 1.00 39.57 218 LEU A O 1
ATOM 1362 N N . GLY A 1 213 ? -7.679 -7.836 -2.470 1.00 37.67 219 GLY A N 1
ATOM 1363 C CA . GLY A 1 213 ? -8.496 -8.445 -1.436 1.00 38.05 219 GLY A CA 1
ATOM 1364 C C . GLY A 1 213 ? -9.799 -7.742 -1.109 1.00 39.84 219 GLY A C 1
ATOM 1365 O O . GLY A 1 213 ? -10.388 -7.986 -0.052 1.00 39.56 219 GLY A O 1
ATOM 1366 N N . ALA A 1 214 ? -10.263 -6.886 -2.015 1.00 40.59 220 ALA A N 1
ATOM 1367 C CA . ALA A 1 214 ? -11.506 -6.146 -1.805 1.00 39.33 220 ALA A CA 1
ATOM 1368 C C . ALA A 1 214 ? -12.742 -7.012 -2.017 1.00 39.00 220 ALA A C 1
ATOM 1369 O O . ALA A 1 214 ? -12.725 -7.962 -2.801 1.00 37.64 220 ALA A O 1
ATOM 1371 N N . VAL A 1 215 ? -13.809 -6.685 -1.293 1.00 38.46 221 VAL A N 1
ATOM 1372 C CA . VAL A 1 215 ? -15.122 -7.232 -1.581 1.00 37.09 221 VAL A CA 1
ATOM 1373 C C . VAL A 1 215 ? -15.631 -6.495 -2.808 1.00 38.77 221 VAL A C 1
ATOM 1374 O O . VAL A 1 215 ? -15.903 -5.295 -2.752 1.00 38.61 221 VAL A O 1
ATOM 1378 N N . VAL A 1 216 ? -15.742 -7.212 -3.922 1.00 38.94 222 VAL A N 1
ATOM 1379 C CA . VAL A 1 216 ? -15.923 -6.567 -5.216 1.00 39.07 222 VAL A CA 1
ATOM 1380 C C . VAL A 1 216 ? -17.238 -6.935 -5.898 1.00 41.52 222 VAL A C 1
ATOM 1381 O O . VAL A 1 216 ? -17.572 -8.114 -6.043 1.00 40.42 222 VAL A O 1
ATOM 1385 N N . SER A 1 217 ? -17.966 -5.899 -6.315 1.00 41.08 223 SER A N 1
ATOM 1386 C CA . SER A 1 217 ? -19.234 -6.032 -7.020 1.00 39.92 223 SER A CA 1
ATOM 1387 C C . SER A 1 217 ? -19.166 -5.205 -8.298 1.00 40.33 223 SER A C 1
ATOM 1388 O O . SER A 1 217 ? -18.299 -4.341 -8.443 1.00 41.07 223 SER A O 1
ATOM 1391 N N . ALA A 1 218 ? -20.085 -5.448 -9.223 1.00 39.83 224 ALA A N 1
ATOM 1392 C CA . ALA A 1 218 ? -19.999 -4.796 -10.521 1.00 41.07 224 ALA A CA 1
ATOM 1393 C C . ALA A 1 218 ? -21.339 -4.770 -11.222 1.00 42.24 224 ALA A C 1
ATOM 1394 O O . ALA A 1 218 ? -22.221 -5.565 -10.905 1.00 42.26 224 ALA 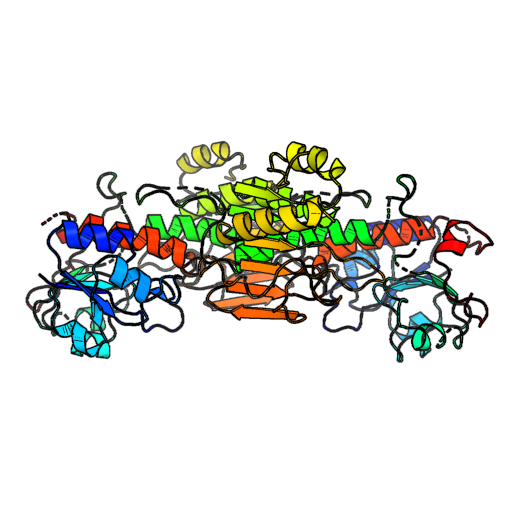A O 1
ATOM 1396 N N . THR A 1 219 ? -21.481 -3.853 -12.178 1.00 41.77 225 THR A N 1
ATOM 1397 C CA . THR A 1 219 ? -22.708 -3.741 -12.955 1.00 42.72 225 THR A CA 1
ATOM 1398 C C . THR A 1 219 ? -22.438 -3.390 -14.416 1.00 43.00 225 THR A C 1
ATOM 1399 O O . THR A 1 219 ? -21.464 -2.712 -14.734 1.00 42.20 225 THR A O 1
ATOM 1403 N N . ASP A 1 220 ? -23.311 -3.852 -15.303 1.00 44.59 226 ASP A N 1
ATOM 1404 C CA . ASP A 1 220 ? -23.205 -3.509 -16.716 1.00 45.28 226 ASP A CA 1
ATOM 1405 C C . ASP A 1 220 ? -24.557 -3.620 -17.406 1.00 48.08 226 ASP A C 1
ATOM 1406 O O . ASP A 1 220 ? -25.348 -4.506 -17.088 1.00 48.87 226 ASP A O 1
ATOM 1411 N N . VAL A 1 221 ? -24.814 -2.724 -18.356 1.00 47.39 227 VAL A N 1
ATOM 1412 C CA . VAL A 1 221 ? -26.091 -2.714 -19.064 1.00 49.96 227 VAL A CA 1
ATOM 1413 C C . VAL A 1 221 ? -26.325 -3.991 -19.876 1.00 51.54 227 VAL A C 1
ATOM 1414 O O . VAL A 1 221 ? -27.470 -4.356 -20.149 1.00 52.13 227 VAL A O 1
ATOM 1418 N N . ARG A 1 222 ? -25.237 -4.656 -20.264 1.00 49.95 228 ARG A N 1
ATOM 1419 C CA . ARG A 1 222 ? -25.313 -5.955 -20.926 1.00 49.72 228 ARG A CA 1
ATOM 1420 C C . ARG A 1 222 ? -25.346 -7.060 -19.881 1.00 50.57 228 ARG A C 1
ATOM 1421 O O . ARG A 1 222 ? -24.404 -7.210 -19.112 1.00 51.73 228 ARG A O 1
ATOM 1429 N N . PRO A 1 223 ? -26.438 -7.835 -19.842 1.00 52.32 229 PRO A N 1
ATOM 1430 C CA . PRO A 1 223 ? -26.499 -8.981 -18.927 1.00 52.08 229 PRO A CA 1
ATOM 1431 C C . PRO A 1 223 ? -25.548 -10.114 -19.322 1.00 52.74 229 PRO A C 1
ATOM 1432 O O . PRO A 1 223 ? -25.373 -11.065 -18.556 1.00 53.23 229 PRO A O 1
ATOM 1436 N N . ALA A 1 224 ? -24.941 -10.017 -20.499 1.00 51.58 230 ALA A N 1
ATOM 1437 C CA . ALA A 1 224 ? -23.937 -10.995 -20.904 1.00 52.40 230 ALA A CA 1
ATOM 1438 C C . ALA A 1 224 ? -22.637 -10.757 -20.134 1.00 53.74 230 ALA A C 1
ATOM 1439 O O . ALA A 1 224 ? -21.774 -11.637 -20.049 1.00 52.66 230 ALA A O 1
ATOM 1441 N N . ALA A 1 225 ? -22.510 -9.558 -19.573 1.00 52.69 231 ALA A N 1
ATOM 1442 C CA . ALA A 1 225 ? -21.347 -9.199 -18.776 1.00 50.85 231 ALA A CA 1
ATOM 1443 C C . ALA A 1 225 ? -21.364 -9.963 -17.458 1.00 51.21 231 ALA A C 1
ATOM 1444 O O . ALA A 1 225 ? -20.318 -10.217 -16.857 1.00 49.76 231 ALA A O 1
ATOM 1446 N N . LYS A 1 226 ? -22.559 -10.328 -17.010 1.00 50.73 232 LYS A N 1
ATOM 1447 C CA . LYS A 1 226 ? -22.698 -11.022 -15.740 1.00 50.11 232 LYS A CA 1
ATOM 1448 C C . LYS A 1 226 ? -21.784 -12.237 -15.691 1.00 49.61 232 LYS A C 1
ATOM 1449 O O . LYS A 1 226 ? -21.100 -12.472 -14.698 1.00 49.39 232 LYS A O 1
ATOM 1455 N N . GLU A 1 227 ? -21.765 -12.995 -16.778 1.00 52.76 233 GLU A N 1
ATOM 1456 C CA . GLU A 1 227 ? -20.970 -14.216 -16.854 1.00 53.47 233 GLU A CA 1
ATOM 1457 C C . GLU A 1 227 ? -19.483 -13.943 -16.623 1.00 50.55 233 GLU A C 1
ATOM 1458 O O . GLU A 1 227 ? -18.806 -14.687 -15.909 1.00 48.63 233 GLU A O 1
ATOM 1464 N N . GLN A 1 228 ? -18.988 -12.862 -17.215 1.00 49.00 234 GLN A N 1
ATOM 1465 C CA . GLN A 1 228 ? -17.579 -12.495 -17.097 1.00 50.48 234 GLN A CA 1
ATOM 1466 C C . GLN A 1 228 ? -17.249 -11.894 -15.728 1.00 49.09 234 GLN A C 1
ATOM 1467 O O . GLN A 1 228 ? -16.231 -12.222 -15.119 1.00 47.92 234 GLN A O 1
ATOM 1473 N N . VAL A 1 229 ? -18.111 -11.005 -15.254 1.00 49.29 235 VAL A N 1
ATOM 1474 C CA . VAL A 1 229 ? -17.959 -10.432 -13.927 1.00 48.43 235 VAL A CA 1
ATOM 1475 C C . VAL A 1 229 ? -17.902 -11.540 -12.877 1.00 48.71 235 VAL A C 1
ATOM 1476 O O . VAL A 1 229 ? -17.029 -11.547 -12.002 1.00 47.67 235 VAL A O 1
ATOM 1480 N N . ALA A 1 230 ? -18.841 -12.478 -12.978 1.00 48.46 236 ALA A N 1
ATOM 1481 C CA . ALA A 1 230 ? -18.951 -13.570 -12.014 1.00 48.49 236 ALA A CA 1
ATOM 1482 C C . ALA A 1 230 ? -17.706 -14.452 -12.018 1.00 47.60 236 ALA A C 1
ATOM 1483 O O . ALA A 1 230 ? -17.261 -14.923 -10.973 1.00 45.93 236 ALA A O 1
ATOM 1485 N N . SER A 1 231 ? -17.151 -14.671 -13.204 1.00 47.44 237 SER A N 1
ATOM 1486 C CA . SER A 1 231 ? -15.989 -15.530 -13.355 1.00 46.79 237 SER A CA 1
ATOM 1487 C C . SER A 1 231 ? -14.729 -14.911 -12.771 1.00 47.56 237 SER A C 1
ATOM 1488 O O . SER A 1 231 ? -13.711 -15.588 -12.631 1.00 47.90 237 SER A O 1
ATOM 1491 N N . LEU A 1 232 ? -14.794 -13.626 -12.436 1.00 46.28 238 LEU A N 1
ATOM 1492 C CA . LEU A 1 232 ? -13.681 -12.968 -11.760 1.00 46.46 238 LEU A CA 1
ATOM 1493 C C . LEU A 1 232 ? -13.870 -13.026 -10.248 1.00 46.94 238 LEU A C 1
ATOM 1494 O O . LEU A 1 232 ? -13.085 -12.452 -9.489 1.00 45.96 238 LEU A O 1
ATOM 1499 N N . GLY A 1 233 ? -14.917 -13.728 -9.821 1.00 46.28 239 GLY A N 1
ATOM 1500 C CA . GLY A 1 233 ? -15.236 -13.858 -8.412 1.00 46.85 239 GLY A CA 1
ATOM 1501 C C . GLY A 1 233 ? -15.979 -12.645 -7.878 1.00 47.24 239 GLY A C 1
ATOM 1502 O O . GLY A 1 233 ? -16.077 -12.444 -6.665 1.00 46.56 239 GLY A O 1
ATOM 1503 N N . ALA A 1 234 ? -16.503 -11.830 -8.786 1.00 45.83 240 ALA A N 1
ATOM 1504 C CA . ALA A 1 234 ? -17.212 -10.619 -8.392 1.00 45.12 240 ALA A CA 1
ATOM 1505 C C . ALA A 1 234 ? -18.721 -10.786 -8.528 1.00 45.49 240 ALA A C 1
ATOM 1506 O O . ALA A 1 234 ? -19.209 -11.686 -9.221 1.00 47.03 240 ALA A O 1
ATOM 1508 N N . LYS A 1 235 ? -19.452 -9.905 -7.860 1.00 43.23 241 LYS A N 1
ATOM 1509 C CA . LYS A 1 235 ? -20.899 -9.989 -7.791 1.00 44.42 241 LYS A CA 1
ATOM 1510 C C . LYS A 1 235 ? -21.542 -9.052 -8.809 1.00 45.17 241 LYS A C 1
ATOM 1511 O O . LYS A 1 235 ? -21.354 -7.832 -8.754 1.00 42.04 241 LYS A O 1
ATOM 1517 N N . PHE A 1 236 ? -22.291 -9.628 -9.748 1.00 47.09 242 PHE A N 1
ATOM 1518 C CA . PHE A 1 236 ? -23.033 -8.829 -10.714 1.00 46.24 242 PHE A CA 1
ATOM 1519 C C . PHE A 1 236 ? -24.245 -8.239 -10.007 1.00 45.15 242 PHE A C 1
ATOM 1520 O O . PHE A 1 236 ? -25.016 -8.957 -9.381 1.00 45.91 242 PHE A O 1
ATOM 1528 N N . ILE A 1 237 ? -24.394 -6.924 -10.093 1.00 44.17 243 ILE A N 1
ATOM 1529 C CA . ILE A 1 237 ? -25.492 -6.232 -9.442 1.00 43.91 243 ILE A CA 1
ATOM 1530 C C . ILE A 1 237 ? -26.581 -5.920 -10.460 1.00 44.32 243 ILE A C 1
ATOM 1531 O O . ILE A 1 237 ? -26.371 -5.117 -11.368 1.00 44.49 243 ILE A O 1
ATOM 1536 N N . ALA A 1 238 ? -27.741 -6.557 -10.303 1.00 44.59 244 ALA A N 1
ATOM 1537 C CA . ALA A 1 238 ? -28.853 -6.377 -11.234 1.00 46.61 244 ALA A CA 1
ATOM 1538 C C . ALA A 1 238 ? -30.166 -6.959 -10.713 1.00 47.02 244 ALA A C 1
ATOM 1539 O O . ALA A 1 238 ? -30.175 -7.970 -10.010 1.00 48.18 244 ALA A O 1
ATOM 1541 N N . VAL A 1 239 ? -31.269 -6.314 -11.073 1.00 44.81 245 VAL A N 1
ATOM 1542 C CA . VAL A 1 239 ? -32.588 -6.859 -10.829 1.00 44.65 245 VAL A CA 1
ATOM 1543 C C . VAL A 1 239 ? -32.803 -7.969 -11.839 1.00 48.30 245 VAL A C 1
ATOM 1544 O O . VAL A 1 239 ? -32.768 -7.734 -13.053 1.00 46.79 245 VAL A O 1
ATOM 1548 N N . GLU A 1 240 ? -33.086 -9.177 -11.379 1.00 49.63 246 GLU A N 1
ATOM 1549 C CA . GLU A 1 240 ? -33.189 -10.331 -12.278 1.00 50.90 246 GLU A CA 1
ATOM 1550 C C . GLU A 1 240 ? -34.636 -10.748 -12.731 1.00 52.38 246 GLU A C 1
ATOM 1551 O O . GLU A 1 240 ? -35.439 -11.093 -11.912 1.00 54.10 246 GLU A O 1
ATOM 1557 N N . ASP A 1 241 ? -34.949 -10.701 -14.034 1.00 20.00 247 ASP A N 1
ATOM 1558 C CA . ASP A 1 241 ? -36.324 -10.917 -14.575 1.00 20.00 247 ASP A CA 1
ATOM 1559 C C . ASP A 1 241 ? -36.516 -11.734 -15.852 1.00 20.00 247 ASP A C 1
ATOM 1560 O O . ASP A 1 241 ? -37.404 -11.417 -16.661 1.00 56.12 247 ASP A O 1
ATOM 1565 N N . GLY A 1 259 ? -37.093 0.300 -20.131 1.00 65.28 265 GLY A N 1
ATOM 1566 C CA . GLY A 1 259 ? -37.950 1.243 -19.432 1.00 66.98 265 GLY A CA 1
ATOM 1567 C C . GLY A 1 259 ? -38.404 0.739 -18.074 1.00 63.82 265 GLY A C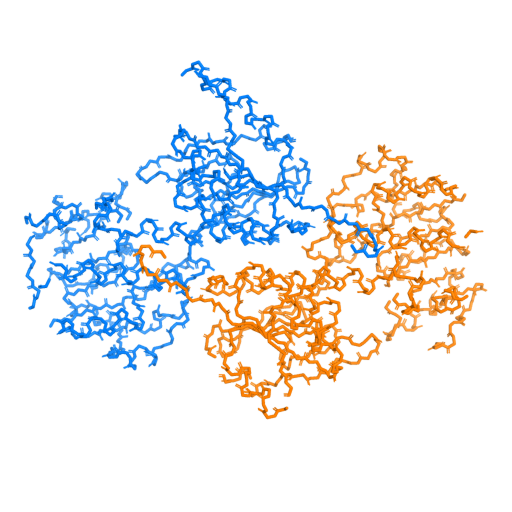 1
ATOM 1568 O O . GLY A 1 259 ? -38.129 1.357 -17.046 1.00 62.41 265 GLY A O 1
ATOM 1569 N N . GLU A 1 260 ? -39.104 -0.390 -18.074 1.00 65.37 266 GLU A N 1
ATOM 1570 C CA . GLU A 1 260 ? -39.524 -1.031 -16.834 1.00 65.07 266 GLU A CA 1
ATOM 1571 C C . GLU A 1 260 ? -38.318 -1.345 -15.947 1.00 63.28 266 GLU A C 1
ATOM 1572 O O . GLU A 1 260 ? -38.182 -0.805 -14.844 1.00 59.48 266 GLU A O 1
ATOM 1578 N N . TYR A 1 261 ? -37.443 -2.213 -16.446 1.00 62.64 267 TYR A N 1
ATOM 1579 C CA . TYR A 1 261 ? -36.271 -2.654 -15.700 1.00 61.69 267 TYR A CA 1
ATOM 1580 C C . TYR A 1 261 ? -35.388 -1.472 -15.319 1.00 56.86 267 TYR A C 1
ATOM 1581 O O . TYR A 1 261 ? -34.931 -1.362 -14.183 1.00 53.58 267 TYR A O 1
ATOM 1583 N N . GLN A 1 262 ? -35.158 -0.594 -16.286 1.00 58.32 268 GLN A N 1
ATOM 1584 C CA . GLN A 1 262 ? -34.293 0.562 -16.110 1.00 59.07 268 GLN A CA 1
ATOM 1585 C C . GLN A 1 262 ? -34.614 1.313 -14.817 1.00 57.06 268 GLN A C 1
ATOM 1586 O O . GLN A 1 262 ? -33.726 1.612 -14.017 1.00 54.58 268 GLN A O 1
ATOM 1592 N N . VAL A 1 263 ? -35.894 1.607 -14.618 1.00 57.04 269 VAL A N 1
ATOM 1593 C CA . VAL A 1 263 ? -36.342 2.334 -13.438 1.00 54.61 269 VAL A CA 1
ATOM 1594 C C . VAL A 1 263 ? -35.995 1.604 -12.155 1.00 51.04 269 VAL A C 1
ATOM 1595 O O . VAL A 1 263 ? -35.420 2.182 -11.239 1.00 50.92 269 VAL A O 1
ATOM 1599 N N . LYS A 1 264 ? -36.351 0.331 -12.086 1.00 52.98 270 LYS A N 1
ATOM 1600 C CA . LYS A 1 264 ? -36.090 -0.449 -10.886 1.00 52.29 270 LYS A CA 1
ATOM 1601 C C . LYS A 1 264 ? -34.625 -0.847 -10.738 1.00 50.31 270 LYS A C 1
ATOM 1602 O O . LYS A 1 264 ? -34.167 -1.148 -9.638 1.00 48.71 270 LYS A O 1
ATOM 1608 N N . GLN A 1 265 ? -33.890 -0.843 -11.842 1.00 50.74 271 GLN A N 1
ATOM 1609 C CA . GLN A 1 265 ? -32.452 -1.021 -11.760 1.00 50.88 271 GLN A CA 1
ATOM 1610 C C . GLN A 1 265 ? -31.868 0.152 -11.001 1.00 50.07 271 GLN A C 1
ATOM 1611 O O . GLN A 1 265 ? -31.224 -0.029 -9.964 1.00 49.87 271 GLN A O 1
ATOM 1617 N N . ALA A 1 266 ? -32.112 1.351 -11.523 1.00 49.12 272 ALA A N 1
ATOM 1618 C CA . ALA A 1 266 ? -31.605 2.582 -10.929 1.00 47.64 272 ALA A CA 1
ATOM 1619 C C . ALA A 1 266 ? -31.751 2.573 -9.412 1.00 46.99 272 ALA A C 1
ATOM 1620 O O . ALA A 1 266 ? -30.917 3.130 -8.699 1.00 47.51 272 ALA A O 1
ATOM 1622 N N . ALA A 1 267 ? -32.806 1.931 -8.923 1.00 46.19 273 ALA A N 1
ATOM 1623 C CA . ALA A 1 267 ? -33.111 1.940 -7.497 1.00 47.06 273 ALA A CA 1
ATOM 1624 C C . ALA A 1 267 ? -32.257 0.932 -6.735 1.00 45.61 273 ALA A C 1
ATOM 1625 O O . ALA A 1 267 ? -31.859 1.178 -5.600 1.00 45.46 273 ALA A O 1
ATOM 1627 N N . LEU A 1 268 ? -31.981 -0.205 -7.361 1.00 45.50 274 LEU A N 1
ATOM 1628 C CA . LEU A 1 268 ? -31.115 -1.205 -6.758 1.00 45.10 274 LEU A CA 1
ATOM 1629 C C . LEU A 1 268 ? -29.691 -0.655 -6.643 1.00 45.74 274 LEU A C 1
ATOM 1630 O O . LEU A 1 268 ? -29.019 -0.843 -5.631 1.00 44.00 274 LEU A O 1
ATOM 1635 N N . VAL A 1 269 ? -29.249 0.036 -7.690 1.00 46.14 275 VAL A N 1
ATOM 1636 C CA . VAL A 1 269 ? -27.929 0.659 -7.720 1.00 45.64 275 VAL A CA 1
ATOM 1637 C C . VAL A 1 269 ? -27.764 1.767 -6.682 1.00 43.83 275 VAL A C 1
ATOM 1638 O O . VAL A 1 269 ? -26.795 1.780 -5.930 1.00 43.97 275 VAL A O 1
ATOM 1642 N N . ALA A 1 270 ? -28.702 2.704 -6.656 1.00 44.57 276 ALA A N 1
ATOM 1643 C CA . ALA A 1 270 ? -28.667 3.784 -5.677 1.00 45.50 276 ALA A CA 1
ATOM 1644 C C . ALA A 1 270 ? -28.586 3.209 -4.268 1.00 44.82 276 ALA A C 1
ATOM 1645 O O . ALA A 1 270 ? -27.982 3.800 -3.370 1.00 43.64 276 ALA A O 1
ATOM 1647 N N . GLU A 1 271 ? -29.203 2.047 -4.094 1.00 43.70 277 GLU A N 1
ATOM 1648 C CA . GLU A 1 271 ? -29.251 1.367 -2.812 1.00 43.93 277 GLU A CA 1
ATOM 1649 C C . GLU A 1 271 ? -27.910 0.702 -2.514 1.00 44.50 277 GLU A C 1
ATOM 1650 O O . GLU A 1 271 ? -27.350 0.858 -1.427 1.00 43.02 277 GLU A O 1
ATOM 1656 N N . HIS A 1 272 ? -27.399 -0.025 -3.501 1.00 42.32 278 HIS A N 1
ATOM 1657 C CA . HIS A 1 272 ? -26.127 -0.714 -3.390 1.00 41.52 278 HIS A CA 1
ATOM 1658 C C . HIS A 1 272 ? -24.973 0.266 -3.152 1.00 43.22 278 HIS A C 1
ATOM 1659 O O . HIS A 1 272 ? -24.044 -0.015 -2.381 1.00 41.39 278 HIS A O 1
ATOM 1666 N N . ILE A 1 273 ? -25.049 1.417 -3.814 1.00 42.49 279 ILE A N 1
ATOM 1667 C CA . ILE A 1 273 ? -23.987 2.419 -3.795 1.00 41.62 279 ILE A CA 1
ATOM 1668 C C . ILE A 1 273 ? -23.737 3.040 -2.421 1.00 41.96 279 ILE A C 1
ATOM 1669 O O . ILE A 1 273 ? -22.589 3.227 -2.014 1.00 41.66 279 ILE A O 1
ATOM 1674 N N . ALA A 1 274 ? -24.811 3.370 -1.715 1.00 41.15 280 ALA A N 1
ATOM 1675 C CA . ALA A 1 274 ? -24.699 4.005 -0.407 1.00 41.80 280 ALA A CA 1
ATOM 1676 C C . ALA A 1 274 ? -23.830 3.172 0.524 1.00 42.96 280 ALA A C 1
ATOM 1677 O O . ALA A 1 274 ? -23.180 3.700 1.432 1.00 42.00 280 ALA A O 1
ATOM 1679 N N . LYS A 1 275 ? -23.816 1.868 0.263 1.00 42.49 281 LYS A N 1
ATOM 1680 C CA . LYS A 1 275 ? -23.161 0.891 1.117 1.00 41.72 281 LYS A CA 1
ATOM 1681 C C . LYS A 1 275 ? -21.711 0.634 0.701 1.00 41.15 281 LYS A C 1
ATOM 1682 O O . LYS A 1 275 ? -20.983 -0.082 1.386 1.00 41.00 281 LYS A O 1
ATOM 1688 N N . GLN A 1 276 ? -21.291 1.231 -0.412 1.00 41.23 282 GLN A N 1
ATOM 1689 C CA . GLN A 1 276 ? -19.949 0.994 -0.951 1.00 39.38 282 GLN A CA 1
ATOM 1690 C C . GLN A 1 276 ? -18.887 1.975 -0.447 1.00 38.87 282 GLN A C 1
ATOM 1691 O O . GLN A 1 276 ? -19.187 3.118 -0.095 1.00 39.41 282 GLN A O 1
ATOM 1697 N N . ASP A 1 277 ? -17.643 1.508 -0.427 1.00 38.09 283 ASP A N 1
ATOM 1698 C CA . ASP A 1 277 ? -16.503 2.333 -0.054 1.00 38.64 283 ASP A CA 1
ATOM 1699 C C . ASP A 1 277 ? -15.888 3.007 -1.274 1.00 37.64 283 ASP A C 1
ATOM 1700 O O . ASP A 1 277 ? -15.517 4.173 -1.223 1.00 36.51 283 ASP A O 1
ATOM 1705 N N . ILE A 1 278 ? -15.779 2.258 -2.369 1.00 37.91 284 ILE A N 1
ATOM 1706 C CA . ILE A 1 278 ? -15.164 2.764 -3.589 1.00 35.28 284 ILE A CA 1
ATOM 1707 C C . ILE A 1 278 ? -16.007 2.448 -4.823 1.00 36.56 284 ILE A C 1
ATOM 1708 O O . ILE A 1 278 ? -16.560 1.356 -4.951 1.00 37.66 284 ILE A O 1
ATOM 1713 N N . VAL A 1 279 ? -16.092 3.412 -5.731 1.00 35.24 285 VAL A N 1
ATOM 1714 C CA . VAL A 1 279 ? -16.774 3.216 -6.996 1.00 35.23 285 VAL A CA 1
ATOM 1715 C C . VAL A 1 279 ? -15.868 3.606 -8.151 1.00 35.78 285 VAL A C 1
ATOM 1716 O O . VAL A 1 279 ? -15.196 4.640 -8.109 1.00 36.10 285 VAL A O 1
ATOM 1720 N N . ILE A 1 280 ? -15.861 2.769 -9.182 1.00 35.69 286 ILE A N 1
ATOM 1721 C CA . ILE A 1 280 ? -15.083 3.013 -10.385 1.00 35.32 286 ILE A CA 1
ATOM 1722 C C . ILE A 1 280 ? -15.975 2.926 -11.614 1.00 35.57 286 ILE A C 1
ATOM 1723 O O . ILE A 1 280 ? -16.463 1.854 -11.957 1.00 36.68 286 ILE A O 1
ATOM 1728 N N . THR A 1 281 ? -16.191 4.058 -12.268 1.00 35.60 287 THR A N 1
ATOM 1729 C CA . THR A 1 281 ? -16.974 4.083 -13.491 1.00 37.02 287 THR A CA 1
ATOM 1730 C C . THR A 1 281 ? -16.047 3.992 -14.692 1.00 36.61 287 THR A C 1
ATOM 1731 O O . THR A 1 281 ? -15.008 4.651 -14.736 1.00 36.01 287 THR A O 1
ATOM 1735 N N . THR A 1 282 ? -16.430 3.160 -15.655 1.00 37.35 288 THR A N 1
ATOM 1736 C CA . THR A 1 282 ? -15.572 2.838 -16.790 1.00 37.61 288 THR A CA 1
ATOM 1737 C C . THR A 1 282 ? -16.290 3.045 -18.117 1.00 38.87 288 THR A C 1
ATOM 1738 O O . THR A 1 282 ? -15.773 2.685 -19.172 1.00 38.99 288 THR A O 1
ATOM 1742 N N . ALA A 1 283 ? -17.479 3.632 -18.066 1.00 39.33 289 ALA A N 1
ATOM 1743 C CA . ALA A 1 283 ? -18.309 3.755 -19.258 1.00 40.13 289 ALA A CA 1
ATOM 1744 C C . ALA A 1 283 ? -17.961 4.978 -20.096 1.00 43.40 289 ALA A C 1
ATOM 1745 O O . ALA A 1 283 ? -18.737 5.933 -20.167 1.00 43.55 289 ALA A O 1
ATOM 1747 N N . LEU A 1 284 ? -16.827 4.933 -20.756 1.00 43.21 290 LEU A N 1
ATOM 1748 C CA . LEU A 1 284 ? -16.459 5.964 -21.669 1.00 42.95 290 LEU A CA 1
ATOM 1749 C C . LEU A 1 284 ? -16.784 5.435 -23.004 1.00 44.37 290 LEU A C 1
ATOM 1750 O O . LEU A 1 284 ? -16.220 4.490 -23.427 1.00 44.63 290 LEU A O 1
ATOM 1755 N N . ILE A 1 285 ? -17.733 6.053 -23.666 1.00 47.04 291 ILE A N 1
ATOM 1756 C CA . ILE A 1 285 ? -18.115 5.648 -24.988 1.00 45.94 291 ILE A CA 1
ATOM 1757 C C . ILE A 1 285 ? -17.446 6.601 -25.913 1.00 46.97 291 ILE A C 1
ATOM 1758 O O . ILE A 1 285 ? -17.506 7.775 -25.750 1.00 46.35 291 ILE A O 1
ATOM 1763 N N . PRO A 1 286 ? -16.768 6.065 -26.881 1.00 49.04 292 PRO A N 1
ATOM 1764 C CA . PRO A 1 286 ? -15.979 6.884 -27.775 1.00 50.82 292 PRO A CA 1
ATOM 1765 C C . PRO A 1 286 ? -16.862 7.457 -28.845 1.00 51.31 292 PRO A C 1
ATOM 1766 O O . PRO A 1 286 ? -17.740 6.775 -29.357 1.00 51.75 292 PRO A O 1
ATOM 1770 N N . GLY A 1 287 ? -16.628 8.715 -29.155 1.00 48.85 293 GLY A N 1
ATOM 1771 C CA . GLY A 1 287 ? -17.505 9.466 -30.008 1.00 47.01 293 GLY A CA 1
ATOM 1772 C C . GLY A 1 287 ? -18.590 10.135 -29.208 1.00 49.89 293 GLY A C 1
ATOM 1773 O O . GLY A 1 287 ? -19.014 11.220 -29.531 1.00 51.11 293 GLY A O 1
ATOM 1774 N N . ARG A 1 288 ? -19.033 9.479 -28.146 1.00 48.46 294 ARG A N 1
ATOM 1775 C CA . ARG A 1 288 ? -20.204 9.908 -27.420 1.00 47.13 294 ARG A CA 1
ATOM 1776 C C . ARG A 1 288 ? -19.960 10.587 -26.116 1.00 47.61 294 ARG A C 1
ATOM 1777 O O . ARG A 1 288 ? -18.927 10.473 -25.510 1.00 46.71 294 ARG A O 1
ATOM 1785 N N . PRO A 1 289 ? -20.973 11.298 -25.690 1.00 47.27 295 PRO A N 1
ATOM 1786 C CA . PRO A 1 289 ? -21.008 11.836 -24.353 1.00 45.02 295 PRO A CA 1
ATOM 1787 C C . PRO A 1 289 ? -20.961 10.699 -23.363 1.00 44.77 295 PRO A C 1
ATOM 1788 O O . PRO A 1 289 ? -21.432 9.616 -23.625 1.00 44.18 295 PRO A O 1
ATOM 1792 N N . ALA A 1 290 ? -20.393 10.948 -22.210 1.00 42.58 296 ALA A N 1
ATOM 1793 C CA . ALA A 1 290 ? -20.372 9.920 -21.183 1.00 42.58 296 ALA A CA 1
ATOM 1794 C C . ALA A 1 290 ? -21.708 9.918 -20.446 1.00 43.24 296 ALA A C 1
ATOM 1795 O O . ALA A 1 290 ? -22.229 10.981 -20.087 1.00 42.67 296 ALA A O 1
ATOM 1797 N N . PRO A 1 291 ? -22.281 8.723 -20.238 1.00 42.11 297 PRO A N 1
ATOM 1798 C CA . PRO A 1 291 ? -23.536 8.591 -19.489 1.00 40.69 297 PRO A CA 1
ATOM 1799 C C . PRO A 1 291 ? -23.334 9.001 -18.039 1.00 42.32 297 PRO A C 1
ATOM 1800 O O . PRO A 1 291 ? -22.298 8.677 -17.453 1.00 42.94 297 PRO A O 1
ATOM 1804 N N . ARG A 1 292 ? -24.295 9.716 -17.467 1.00 41.03 298 ARG A N 1
ATOM 1805 C CA . ARG A 1 292 ? -24.260 9.963 -16.038 1.00 41.68 298 ARG A CA 1
ATOM 1806 C C . ARG A 1 292 ? -24.734 8.703 -15.345 1.00 41.05 298 ARG A C 1
ATOM 1807 O O . ARG A 1 292 ? -25.876 8.280 -15.517 1.00 38.64 298 ARG A O 1
ATOM 1815 N N . LEU A 1 293 ? -23.840 8.083 -14.587 1.00 42.14 299 LEU A N 1
ATOM 1816 C CA . LEU A 1 293 ? -24.178 6.857 -13.884 1.00 42.00 299 LEU A CA 1
ATOM 1817 C C . LEU A 1 293 ? -24.383 7.137 -12.403 1.00 41.84 299 LEU A C 1
ATOM 1818 O O . LEU A 1 293 ? -25.122 6.428 -11.725 1.00 43.05 299 LEU A O 1
ATOM 1823 N N . VAL A 1 294 ? -23.741 8.192 -11.917 1.00 40.73 300 VAL A N 1
ATOM 1824 C CA . VAL A 1 294 ? -23.810 8.552 -10.513 1.00 43.21 300 VAL A CA 1
ATOM 1825 C C . VAL A 1 294 ? -24.115 10.032 -10.303 1.00 43.29 300 VAL A C 1
ATOM 1826 O O . VAL A 1 294 ? -23.469 10.905 -10.888 1.00 44.77 300 VAL A O 1
ATOM 1830 N N . THR A 1 295 ? -25.089 10.308 -9.445 1.00 42.63 301 THR A N 1
ATOM 1831 C CA . THR A 1 295 ? -25.461 11.683 -9.137 1.00 44.35 301 THR A CA 1
ATOM 1832 C C . THR A 1 295 ? -24.958 12.135 -7.770 1.00 43.84 301 THR A C 1
ATOM 1833 O O . THR A 1 295 ? -24.673 11.319 -6.888 1.00 42.00 301 THR A O 1
ATOM 1837 N N . ARG A 1 296 ? -24.846 13.451 -7.617 1.00 44.56 302 ARG A N 1
ATOM 1838 C CA . ARG A 1 296 ? -24.497 14.074 -6.350 1.00 44.63 302 ARG A CA 1
ATOM 1839 C C . ARG A 1 296 ? -25.302 13.420 -5.232 1.00 42.03 302 ARG A C 1
ATOM 1840 O O . ARG A 1 296 ? -24.809 13.184 -4.134 1.00 42.19 302 ARG A O 1
ATOM 1848 N N . GLU A 1 297 ? -26.550 13.112 -5.546 1.00 42.25 303 GLU A N 1
ATOM 1849 C CA . GLU A 1 297 ? -27.480 12.508 -4.607 1.00 43.72 303 GLU A CA 1
ATOM 1850 C C . GLU A 1 297 ? -27.075 11.086 -4.190 1.00 44.11 303 GLU A C 1
ATOM 1851 O O . GLU A 1 297 ? -27.278 10.696 -3.041 1.00 43.35 303 GLU A O 1
ATOM 1865 N N . LEU A 1 299 ? -23.881 9.966 -4.498 1.00 43.18 305 LEU A N 1
ATOM 1866 C CA . LEU A 1 299 ? -22.657 10.283 -3.776 1.00 43.41 305 LEU A CA 1
ATOM 1867 C C . LEU A 1 299 ? -22.991 10.605 -2.334 1.00 43.01 305 LEU A C 1
ATOM 1868 O O . LEU A 1 299 ? -22.397 10.064 -1.401 1.00 42.39 305 LEU A O 1
ATOM 1873 N N . ASP A 1 300 ? -23.954 11.502 -2.172 1.00 42.41 306 ASP A N 1
ATOM 1874 C CA . ASP A 1 300 ? -24.330 12.008 -0.866 1.00 43.66 306 ASP A CA 1
ATOM 1875 C C . ASP A 1 300 ? -24.840 10.904 0.065 1.00 42.94 306 ASP A C 1
ATOM 1876 O O . ASP A 1 300 ? -24.975 11.112 1.270 1.00 43.23 306 ASP A O 1
ATOM 1881 N N . SER A 1 301 ? -25.111 9.727 -0.486 1.00 41.56 307 SER A N 1
ATOM 1882 C CA . SER A 1 301 ? -25.578 8.618 0.337 1.00 42.25 307 SER A CA 1
ATOM 1883 C C . SER A 1 301 ? -24.413 7.796 0.899 1.00 42.19 307 SER A C 1
ATOM 1884 O O . SER A 1 301 ? -24.589 6.999 1.821 1.00 40.80 307 SER A O 1
ATOM 1895 N N . LYS A 1 303 ? -20.899 6.958 2.875 1.00 39.18 309 LYS A N 1
ATOM 1896 C CA . LYS A 1 303 ? -20.205 7.394 4.074 1.00 41.23 309 LYS A CA 1
ATOM 1897 C C . LYS A 1 303 ? -19.025 8.276 3.694 1.00 41.15 309 LYS A C 1
ATOM 1898 O O . LYS A 1 303 ? -18.446 8.112 2.627 1.00 41.16 309 LYS A O 1
ATOM 1904 N N . PRO A 1 304 ? -18.659 9.217 4.571 1.00 41.06 310 PRO A N 1
ATOM 1905 C CA . PRO A 1 304 ? -17.405 9.951 4.371 1.00 41.72 310 PRO A CA 1
ATOM 1906 C C . PRO A 1 304 ? -16.209 8.987 4.349 1.00 41.42 310 PRO A C 1
ATOM 1907 O O . PRO A 1 304 ? -16.200 7.961 5.037 1.00 39.37 310 PRO A O 1
ATOM 1911 N N . GLY A 1 305 ? -15.200 9.320 3.556 1.00 40.31 311 GLY A N 1
ATOM 1912 C CA . GLY A 1 305 ? -14.044 8.458 3.427 1.00 38.70 311 GLY A CA 1
ATOM 1913 C C . GLY A 1 305 ? -14.127 7.592 2.186 1.00 37.48 311 GLY A C 1
ATOM 1914 O O . GLY A 1 305 ? -13.134 7.023 1.756 1.00 38.28 311 GLY A O 1
ATOM 1915 N N . SER A 1 306 ? -15.308 7.485 1.596 1.00 37.94 312 SER A N 1
ATOM 1916 C CA . SER A 1 306 ? -15.415 6.739 0.348 1.00 39.69 312 SER A CA 1
ATOM 1917 C C . SER A 1 306 ? -14.799 7.494 -0.849 1.00 39.38 312 SER A C 1
ATOM 1918 O O . SER A 1 306 ? -14.618 8.717 -0.821 1.00 39.73 312 SER A O 1
ATOM 1921 N N . VAL A 1 307 ? -14.444 6.742 -1.881 1.00 35.84 313 VAL A N 1
ATOM 1922 C CA . VAL A 1 307 ? -13.679 7.278 -2.990 1.00 36.98 313 VAL A CA 1
ATOM 1923 C C . VAL A 1 307 ? -14.299 6.811 -4.299 1.00 36.62 313 VAL A C 1
ATOM 1924 O O . VAL A 1 307 ? -14.749 5.672 -4.409 1.00 35.75 313 VAL A O 1
ATOM 1928 N N . VAL A 1 308 ? -14.343 7.695 -5.287 1.00 36.19 314 VAL A N 1
ATOM 1929 C CA . VAL A 1 308 ? -14.894 7.317 -6.580 1.00 37.64 314 VAL A CA 1
ATOM 1930 C C . VAL A 1 308 ? -13.994 7.771 -7.714 1.00 37.52 314 VAL A C 1
ATOM 1931 O O . VAL A 1 308 ? -13.420 8.858 -7.672 1.00 37.94 314 VAL A O 1
ATOM 1935 N N . VAL A 1 309 ? -13.859 6.914 -8.719 1.00 37.14 315 VAL A N 1
ATOM 1936 C CA . VAL A 1 309 ? -13.022 7.217 -9.865 1.00 37.10 315 VAL A CA 1
ATOM 1937 C C . VAL A 1 309 ? -13.875 7.333 -11.122 1.00 37.53 315 VAL A C 1
ATOM 1938 O O . VAL A 1 309 ? -14.680 6.452 -11.420 1.00 36.15 315 VAL A O 1
ATOM 1942 N N . ASP A 1 310 ? -13.694 8.425 -11.856 1.00 38.32 316 ASP A N 1
ATOM 1943 C CA . ASP A 1 310 ? -14.454 8.648 -13.078 1.00 39.42 316 ASP A CA 1
ATOM 1944 C C . ASP A 1 310 ? -13.556 8.503 -14.308 1.00 40.43 316 ASP A C 1
ATOM 1945 O O . ASP A 1 310 ? -12.912 9.462 -14.742 1.00 40.91 316 ASP A O 1
ATOM 1950 N N . LEU A 1 311 ? -13.510 7.298 -14.867 1.00 38.83 317 LEU A N 1
ATOM 1951 C CA . LEU A 1 311 ? -12.658 7.052 -16.023 1.00 39.13 317 LEU A CA 1
ATOM 1952 C C . LEU A 1 311 ? -13.185 7.753 -17.269 1.00 39.36 317 LEU A C 1
ATOM 1953 O O . LEU A 1 311 ? -12.505 7.799 -18.286 1.00 39.78 317 LEU A O 1
ATOM 1958 N N . ALA A 1 312 ? -14.396 8.296 -17.185 1.00 40.76 318 ALA A N 1
ATOM 1959 C CA . ALA A 1 312 ? -15.036 8.920 -18.341 1.00 41.32 318 ALA A CA 1
ATOM 1960 C C . ALA A 1 312 ? -15.057 10.447 -18.268 1.00 42.10 318 ALA A C 1
ATOM 1961 O O . ALA A 1 312 ? -15.741 11.102 -19.058 1.00 41.90 318 ALA A O 1
ATOM 1963 N N . VAL A 1 313 ? -14.298 11.003 -17.328 1.00 42.10 319 VAL A N 1
ATOM 1964 C CA . VAL A 1 313 ? -14.279 12.447 -17.074 1.00 43.50 319 VAL A CA 1
ATOM 1965 C C . VAL A 1 313 ? -13.965 13.316 -18.298 1.00 42.06 319 VAL A C 1
ATOM 1966 O O . VAL A 1 313 ? -14.438 14.444 -18.399 1.00 42.37 319 VAL A O 1
ATOM 1970 N N . GLU A 1 314 ? -13.165 12.799 -19.221 1.00 41.83 320 GLU A N 1
ATOM 1971 C CA . GLU A 1 314 ? -12.779 13.581 -20.388 1.00 43.29 320 GLU A CA 1
ATOM 1972 C C . GLU A 1 314 ? -13.879 13.619 -21.448 1.00 44.20 320 GLU A C 1
ATOM 1973 O O . GLU A 1 314 ? -13.785 14.354 -22.431 1.00 43.70 320 GLU A O 1
ATOM 1979 N N . ARG A 1 315 ? -14.936 12.847 -21.217 1.00 43.99 321 ARG A N 1
ATOM 1980 C CA . ARG A 1 315 ? -16.075 12.788 -22.126 1.00 44.15 321 ARG A CA 1
ATOM 1981 C C . ARG A 1 315 ? -17.355 13.279 -21.458 1.00 44.04 321 ARG A C 1
ATOM 1982 O O . ARG A 1 315 ? -18.450 12.930 -21.887 1.00 43.40 321 ARG A O 1
ATOM 1990 N N . GLY A 1 316 ? -17.215 14.082 -20.408 1.00 42.88 322 GLY A N 1
ATOM 1991 C CA . GLY A 1 316 ? -18.366 14.579 -19.678 1.00 42.37 322 GLY A CA 1
ATOM 1992 C C . GLY A 1 316 ? -18.481 13.998 -18.279 1.00 44.00 322 GLY A C 1
ATOM 1993 O O . GLY A 1 316 ? -18.972 14.665 -17.366 1.00 45.47 322 GLY A O 1
ATOM 1994 N N . GLY A 1 317 ? -18.038 12.752 -18.119 1.00 42.95 323 GLY A N 1
ATOM 1995 C CA . GLY A 1 317 ? -18.038 12.078 -16.830 1.00 42.36 323 GLY A CA 1
ATOM 1996 C C . GLY A 1 317 ? -19.207 11.132 -16.595 1.00 43.84 323 GLY A C 1
ATOM 1997 O O . GLY A 1 317 ? -20.346 11.401 -16.999 1.00 44.23 323 GLY A O 1
ATOM 1998 N N . ASN A 1 318 ? -18.930 10.005 -15.947 1.00 42.78 324 ASN A N 1
ATOM 1999 C CA . ASN A 1 318 ? -20.003 9.145 -15.455 1.00 41.49 324 ASN A CA 1
ATOM 2000 C C . ASN A 1 318 ? -20.479 9.679 -14.122 1.00 42.32 324 ASN A C 1
ATOM 2001 O O . ASN A 1 318 ? -21.608 9.432 -13.699 1.00 42.16 324 ASN A O 1
ATOM 2006 N N . ILE A 1 319 ? -19.594 10.439 -13.483 1.00 41.82 325 ILE A N 1
ATOM 2007 C CA . ILE A 1 319 ? -19.807 10.952 -12.141 1.00 43.07 325 ILE A CA 1
ATOM 2008 C C . ILE A 1 319 ? -20.022 12.467 -12.140 1.00 45.09 325 ILE A C 1
ATOM 2009 O O . ILE A 1 319 ? -19.172 13.241 -12.587 1.00 44.80 325 ILE A O 1
ATOM 2014 N N . GLU A 1 320 ? -21.175 12.871 -11.618 1.00 47.03 326 GLU A N 1
ATOM 2015 C CA . GLU A 1 320 ? -21.655 14.248 -11.709 1.00 47.57 326 GLU A CA 1
ATOM 2016 C C . GLU A 1 320 ? -20.682 15.349 -11.262 1.00 49.10 326 GLU A C 1
ATOM 2017 O O . GLU A 1 320 ? -20.607 16.401 -11.896 1.00 51.97 326 GLU A O 1
ATOM 2023 N N . GLY A 1 321 ? -19.952 15.131 -10.174 1.00 46.17 327 GLY A N 1
ATOM 2024 C CA . GLY A 1 321 ? -19.095 16.180 -9.646 1.00 46.89 327 GLY A CA 1
ATOM 2025 C C . GLY A 1 321 ? -17.641 16.088 -10.071 1.00 46.12 327 GLY A C 1
ATOM 2026 O O . GLY A 1 321 ? -16.762 16.694 -9.455 1.00 47.26 327 GLY A O 1
ATOM 2027 N N . ALA A 1 322 ? -17.380 15.327 -11.126 1.00 46.20 328 ALA A N 1
ATOM 2028 C CA . ALA A 1 322 ? -16.010 15.085 -11.564 1.00 44.89 328 ALA A CA 1
ATOM 2029 C C . ALA A 1 322 ? -15.433 16.255 -12.361 1.00 44.54 328 ALA A C 1
ATOM 2030 O O . ALA A 1 322 ? -16.117 16.850 -13.196 1.00 43.76 328 ALA A O 1
ATOM 2032 N N . GLU A 1 323 ? -14.170 16.579 -12.092 1.00 44.75 329 GLU A N 1
ATOM 2033 C CA . GLU A 1 323 ? -13.484 17.664 -12.786 1.00 44.10 329 GLU A CA 1
ATOM 2034 C C . GLU A 1 323 ? -12.213 17.166 -13.478 1.00 42.61 329 GLU A C 1
ATOM 2035 O O . GLU A 1 323 ? -11.335 16.578 -12.845 1.00 44.10 329 GLU A O 1
ATOM 2041 N N . ALA A 1 324 ? -12.123 17.407 -14.780 1.00 40.91 330 ALA A N 1
ATOM 2042 C CA . ALA A 1 324 ? -10.984 16.962 -15.572 1.00 41.83 330 ALA A CA 1
ATOM 2043 C C . ALA A 1 324 ? -9.655 17.228 -14.880 1.00 41.63 330 ALA A C 1
ATOM 2044 O O . ALA A 1 324 ? -9.360 18.355 -14.492 1.00 42.47 330 ALA A O 1
ATOM 2046 N N . GLY A 1 325 ? -8.857 16.180 -14.730 1.00 40.26 331 GLY A N 1
ATOM 2047 C CA . GLY A 1 325 ? -7.542 16.304 -14.138 1.00 39.90 331 GLY A CA 1
ATOM 2048 C C . GLY A 1 325 ? -7.558 16.800 -12.710 1.00 42.08 331 GLY A C 1
ATOM 2049 O O . GLY A 1 325 ? -6.612 17.445 -12.262 1.00 40.23 331 GLY A O 1
ATOM 2050 N N . LYS A 1 326 ? -8.630 16.511 -11.982 1.00 42.71 332 LYS A N 1
ATOM 2051 C CA . LYS A 1 326 ? -8.695 16.929 -10.587 1.00 44.00 332 LYS A CA 1
ATOM 2052 C C . LYS A 1 326 ? -9.253 15.872 -9.646 1.00 43.18 332 LYS A C 1
ATOM 2053 O O . LYS A 1 326 ? -10.093 15.059 -10.024 1.00 44.19 332 LYS A O 1
ATOM 2059 N N . VAL A 1 327 ? -8.775 15.895 -8.411 1.00 40.82 333 VAL A N 1
ATOM 2060 C CA . VAL A 1 327 ? -9.405 15.134 -7.351 1.00 43.18 333 VAL A CA 1
ATOM 2061 C C . VAL A 1 327 ? -10.141 16.128 -6.473 1.00 43.33 333 VAL A C 1
ATOM 2062 O O . VAL A 1 327 ? -9.522 16.913 -5.757 1.00 43.21 333 VAL A O 1
ATOM 2066 N N . THR A 1 328 ? -11.464 16.115 -6.553 1.00 43.62 334 THR A N 1
ATOM 2067 C CA . THR A 1 328 ? -12.272 16.981 -5.714 1.00 43.90 334 THR A CA 1
ATOM 2068 C C . THR A 1 328 ? -12.891 16.166 -4.592 1.00 44.03 334 THR A C 1
ATOM 2069 O O . THR A 1 328 ? -13.116 14.969 -4.739 1.00 43.36 334 THR A O 1
ATOM 2073 N N . GLU A 1 329 ? -13.157 16.815 -3.467 1.00 44.33 335 GLU A N 1
ATOM 2074 C CA . GLU A 1 329 ? -13.826 16.147 -2.367 1.00 42.50 335 GLU A CA 1
ATOM 2075 C C . GLU A 1 329 ? -15.137 16.843 -2.044 1.00 44.04 335 GLU A C 1
ATOM 2076 O O . GLU A 1 329 ? -15.226 18.073 -2.066 1.00 44.34 335 GLU A O 1
ATOM 2082 N N . VAL A 1 330 ? -16.154 16.043 -1.749 1.00 43.19 336 VAL A N 1
ATOM 2083 C CA . VAL A 1 330 ? -17.493 16.558 -1.518 1.00 42.85 336 VAL A CA 1
ATOM 2084 C C . VAL A 1 330 ? -18.199 15.638 -0.542 1.00 41.49 336 VAL A C 1
ATOM 2085 O O . VAL A 1 330 ? -18.423 14.470 -0.850 1.00 40.02 336 VAL A O 1
ATOM 2089 N N . GLY A 1 331 ? -18.539 16.166 0.632 1.00 40.59 337 GLY A N 1
ATOM 2090 C CA . GLY A 1 331 ? -19.161 15.375 1.678 1.00 40.16 337 GLY A CA 1
ATOM 2091 C C . GLY A 1 331 ? -18.282 14.234 2.166 1.00 41.90 337 GLY A C 1
ATOM 2092 O O . GLY A 1 331 ? -18.774 13.152 2.492 1.00 42.61 337 GLY A O 1
ATOM 2093 N N . GLY A 1 332 ? -16.977 14.479 2.219 1.00 40.98 338 GLY A N 1
ATOM 2094 C CA . GLY A 1 332 ? -16.027 13.476 2.664 1.00 41.35 338 GLY A CA 1
ATOM 2095 C C . GLY A 1 332 ? -15.762 12.420 1.610 1.00 41.42 338 GLY A C 1
ATOM 2096 O O . GLY A 1 332 ? -15.101 11.420 1.879 1.00 40.09 338 GLY A O 1
ATOM 2097 N N . VAL A 1 333 ? -16.296 12.643 0.410 1.00 41.76 339 VAL A N 1
ATOM 2098 C CA . VAL A 1 333 ? -16.109 11.728 -0.709 1.00 40.25 339 VAL A CA 1
ATOM 2099 C C . VAL A 1 333 ? -15.098 12.286 -1.716 1.00 40.06 339 VAL A C 1
ATOM 2100 O O . VAL A 1 333 ? -15.240 13.411 -2.196 1.00 40.16 339 VAL A O 1
ATOM 2104 N N . ARG A 1 334 ? -14.074 11.494 -2.022 1.00 40.04 340 ARG A N 1
ATOM 2105 C CA . ARG A 1 334 ? -13.070 11.889 -3.004 1.00 40.69 340 ARG A CA 1
ATOM 2106 C C . ARG A 1 334 ? -13.556 11.543 -4.402 1.00 40.72 340 ARG A C 1
ATOM 2107 O O . ARG A 1 334 ? -13.955 10.408 -4.671 1.00 38.76 340 ARG A O 1
ATOM 2115 N N . ILE A 1 335 ? -13.514 12.532 -5.287 1.00 41.16 341 ILE A N 1
ATOM 2116 C CA . ILE A 1 335 ? -13.898 12.349 -6.675 1.00 41.66 341 ILE A CA 1
ATOM 2117 C C . ILE A 1 335 ? -12.647 12.444 -7.540 1.00 42.34 341 ILE A C 1
ATOM 2118 O O . ILE A 1 335 ? -12.037 13.511 -7.658 1.00 43.81 341 ILE A O 1
ATOM 2123 N N . VAL A 1 336 ? -12.261 11.316 -8.129 1.00 41.03 342 VAL A N 1
ATOM 2124 C CA . VAL A 1 336 ? -11.016 11.218 -8.880 1.00 39.07 342 VAL A CA 1
ATOM 2125 C C . VAL A 1 336 ? -11.288 11.280 -10.376 1.00 39.31 342 VAL A C 1
ATOM 2126 O O . VAL A 1 336 ? -11.967 10.409 -10.926 1.00 38.33 342 VAL A O 1
ATOM 2130 N N . GLY A 1 337 ? -10.757 12.317 -11.027 1.00 39.51 343 GLY A N 1
ATOM 2131 C CA . GLY A 1 337 ? -10.971 12.531 -12.451 1.00 38.19 343 GLY A CA 1
ATOM 2132 C C . GLY A 1 337 ? -9.706 12.876 -13.217 1.00 39.47 343 GLY A C 1
ATOM 2133 O O . GLY A 1 337 ? -9.656 13.885 -13.926 1.00 39.45 343 GLY A O 1
ATOM 2134 N N . HIS A 1 338 ? -8.677 12.045 -13.068 1.00 38.14 344 HIS A N 1
ATOM 2135 C CA . HIS A 1 338 ? -7.419 12.251 -13.782 1.00 37.58 344 HIS A CA 1
ATOM 2136 C C . HIS A 1 338 ? -7.585 12.158 -15.303 1.00 36.88 344 HIS A C 1
ATOM 2137 O O . HIS A 1 338 ? -8.395 11.386 -15.821 1.00 35.51 344 HIS A O 1
ATOM 2144 N N . LEU A 1 339 ? -6.806 12.963 -16.012 1.00 38.26 345 LEU A N 1
ATOM 2145 C CA . LEU A 1 339 ? -6.769 12.903 -17.462 1.00 39.90 345 LEU A CA 1
ATOM 2146 C C . LEU A 1 339 ? -5.819 11.793 -17.877 1.00 37.44 345 LEU A C 1
ATOM 2147 O O . LEU A 1 339 ? -4.921 11.426 -17.122 1.00 33.95 345 LEU A O 1
ATOM 2152 N N . ASN A 1 340 ? -6.026 11.257 -19.074 1.00 38.11 346 ASN A N 1
ATOM 2153 C CA . ASN A 1 340 ? -5.074 10.320 -19.651 1.00 36.46 346 ASN A CA 1
ATOM 2154 C C . ASN A 1 340 ? -4.630 9.249 -18.641 1.00 35.30 346 ASN A C 1
ATOM 2155 O O . ASN A 1 340 ? -3.444 9.144 -18.304 1.00 33.71 346 ASN A O 1
ATOM 2160 N N . VAL A 1 341 ? -5.582 8.463 -18.150 1.00 33.73 347 VAL A N 1
ATOM 2161 C CA . VAL A 1 341 ? -5.302 7.561 -17.030 1.00 35.31 347 VAL A CA 1
ATOM 2162 C C . VAL A 1 341 ? -4.250 6.493 -17.341 1.00 33.85 347 VAL A C 1
ATOM 2163 O O . VAL A 1 341 ? -3.404 6.186 -16.504 1.00 33.86 347 VAL A O 1
ATOM 2167 N N . ALA A 1 342 ? -4.291 5.939 -18.545 1.00 32.15 348 ALA A N 1
ATOM 2168 C CA . ALA A 1 342 ? -3.334 4.908 -18.910 1.00 32.88 348 ALA A CA 1
ATOM 2169 C C . ALA A 1 342 ? -1.928 5.500 -18.934 1.00 34.12 348 ALA A C 1
ATOM 2170 O O . ALA A 1 342 ? -0.944 4.812 -18.656 1.00 33.41 348 ALA A O 1
ATOM 2172 N N . GLY A 1 343 ? -1.844 6.788 -19.261 1.00 34.72 349 GLY A N 1
ATOM 2173 C CA . GLY A 1 343 ? -0.580 7.502 -19.254 1.00 32.98 349 GLY A CA 1
ATOM 2174 C C . GLY A 1 343 ? 0.023 7.615 -17.864 1.00 32.16 349 GLY A C 1
ATOM 2175 O O . GLY A 1 343 ? 1.166 8.042 -17.715 1.00 30.89 349 GLY A O 1
ATOM 2176 N N . ARG A 1 344 ? -0.749 7.239 -16.844 1.00 31.85 350 ARG A N 1
ATOM 2177 C CA . ARG A 1 344 ? -0.253 7.239 -15.471 1.00 32.38 350 ARG A CA 1
ATOM 2178 C C . ARG A 1 344 ? 0.666 6.042 -15.186 1.00 32.24 350 ARG A C 1
ATOM 2179 O O . ARG A 1 344 ? 1.341 5.996 -14.157 1.00 33.59 350 ARG A O 1
ATOM 2187 N N . ILE A 1 345 ? 0.679 5.082 -16.107 1.00 31.85 351 ILE A N 1
ATOM 2188 C CA . ILE A 1 345 ? 1.743 4.090 -16.198 1.00 30.88 351 ILE A CA 1
ATOM 2189 C C . ILE A 1 345 ? 2.247 4.118 -17.632 1.00 32.91 351 ILE A C 1
ATOM 2190 O O . ILE A 1 345 ? 2.116 3.141 -18.381 1.00 33.58 351 ILE A O 1
ATOM 2195 N N . ALA A 1 346 ? 2.830 5.257 -18.000 1.00 33.43 352 ALA A N 1
ATOM 2196 C CA . ALA A 1 346 ? 3.229 5.533 -19.377 1.00 34.52 352 ALA A CA 1
ATOM 2197 C C . ALA A 1 346 ? 4.145 4.464 -19.970 1.00 34.55 352 ALA A C 1
ATOM 2198 O O . ALA A 1 346 ? 3.999 4.085 -21.132 1.00 34.18 352 ALA A O 1
ATOM 2200 N N . ALA A 1 347 ? 5.087 3.981 -19.168 1.00 34.49 353 ALA A N 1
ATOM 2201 C CA . ALA A 1 347 ? 5.990 2.923 -19.606 1.00 35.82 353 ALA A CA 1
ATOM 2202 C C . ALA A 1 347 ? 5.218 1.725 -20.151 1.00 35.22 353 ALA A C 1
ATOM 2203 O O . ALA A 1 347 ? 5.496 1.248 -21.253 1.00 35.27 353 ALA A O 1
ATOM 2205 N N . SER A 1 348 ? 4.246 1.245 -19.383 1.00 33.16 354 SER A N 1
ATOM 2206 C CA . SER A 1 348 ? 3.442 0.115 -19.824 1.00 34.27 354 SER A CA 1
ATOM 2207 C C . SER A 1 348 ? 2.548 0.486 -21.002 1.00 36.23 354 SER A C 1
ATOM 2208 O O . SER A 1 348 ? 2.443 -0.266 -21.975 1.00 36.03 354 SER A O 1
ATOM 2211 N N . ALA A 1 349 ? 1.908 1.650 -20.913 1.00 35.39 355 ALA A N 1
ATOM 2212 C CA . ALA A 1 349 ? 0.975 2.079 -21.953 1.00 34.65 355 ALA A CA 1
ATOM 2213 C C . ALA A 1 349 ? 1.662 2.191 -23.301 1.00 34.57 355 ALA A C 1
ATOM 2214 O O . ALA A 1 349 ? 1.129 1.741 -24.317 1.00 35.12 355 ALA A O 1
ATOM 2216 N N . SER A 1 350 ? 2.848 2.792 -23.296 1.00 34.13 356 SER A N 1
ATOM 2217 C CA . SER A 1 350 ? 3.644 2.950 -24.506 1.00 34.79 356 SER A CA 1
ATOM 2218 C C . SER A 1 350 ? 4.045 1.584 -25.048 1.00 34.41 356 SER A C 1
ATOM 2219 O O . SER A 1 350 ? 4.034 1.349 -26.258 1.00 33.22 356 SER A O 1
ATOM 2222 N N . LEU A 1 351 ? 4.392 0.686 -24.132 1.00 34.16 357 LEU A N 1
ATOM 2223 C CA . LEU A 1 351 ? 4.748 -0.682 -24.483 1.00 35.47 357 LEU A CA 1
ATOM 2224 C C . LEU A 1 351 ? 3.676 -1.336 -25.343 1.00 35.03 357 LEU A C 1
ATOM 2225 O O . LEU A 1 351 ? 3.969 -1.904 -26.397 1.00 34.82 357 LEU A O 1
ATOM 2230 N N . LEU A 1 352 ? 2.431 -1.239 -24.890 1.00 34.63 358 LEU A N 1
ATOM 2231 C CA . LEU A 1 352 ? 1.311 -1.831 -25.607 1.00 34.93 358 LEU A CA 1
ATOM 2232 C C . LEU A 1 352 ? 0.956 -1.035 -26.856 1.00 35.63 358 LEU A C 1
ATOM 2233 O O . LEU A 1 352 ? 0.748 -1.596 -27.933 1.00 36.36 358 LEU A O 1
ATOM 2238 N N . TYR A 1 353 ? 0.895 0.281 -26.711 1.00 36.35 359 TYR A N 1
ATOM 2239 C CA . TYR A 1 353 ? 0.496 1.139 -27.814 1.00 36.41 359 TYR A CA 1
ATOM 2240 C C . TYR A 1 353 ? 1.436 0.987 -29.012 1.00 36.26 359 TYR A C 1
ATOM 2241 O O . TYR A 1 353 ? 0.992 0.806 -30.145 1.00 36.94 359 TYR A O 1
ATOM 2250 N N . ALA A 1 354 ? 2.737 1.056 -28.757 1.00 36.68 360 ALA A N 1
ATOM 2251 C CA . ALA A 1 354 ? 3.724 0.889 -29.820 1.00 37.29 360 ALA A CA 1
ATOM 2252 C C . ALA A 1 354 ? 3.515 -0.429 -30.552 1.00 37.51 360 ALA A C 1
ATOM 2253 O O . ALA A 1 354 ? 3.725 -0.520 -31.763 1.00 39.19 360 ALA A O 1
ATOM 2255 N N . LYS A 1 355 ? 3.095 -1.453 -29.819 1.00 36.54 361 LYS A N 1
ATOM 2256 C CA . LYS A 1 355 ? 2.832 -2.745 -30.435 1.00 37.79 361 LYS A CA 1
ATOM 2257 C C . LYS A 1 355 ? 1.653 -2.655 -31.410 1.00 38.48 361 LYS A C 1
ATOM 2258 O O . LYS A 1 355 ? 1.701 -3.213 -32.508 1.00 37.65 361 LYS A O 1
ATOM 2264 N N . ASN A 1 356 ? 0.597 -1.955 -30.997 1.00 37.38 362 ASN A N 1
ATOM 2265 C CA . ASN A 1 356 ? -0.546 -1.700 -31.866 1.00 37.45 362 ASN A CA 1
ATOM 2266 C C . ASN A 1 356 ? -0.091 -1.042 -33.146 1.00 37.61 362 ASN A C 1
ATOM 2267 O O . ASN A 1 356 ? -0.371 -1.522 -34.245 1.00 38.51 362 ASN A O 1
ATOM 2272 N N . LEU A 1 357 ? 0.614 0.071 -32.997 1.00 36.03 363 LEU A N 1
ATOM 2273 C CA . LEU A 1 357 ? 1.041 0.836 -34.155 1.00 38.31 363 LEU A CA 1
ATOM 2274 C C . LEU A 1 357 ? 1.718 -0.019 -35.217 1.00 39.16 363 LEU A C 1
ATOM 2275 O O . LEU A 1 357 ? 1.291 -0.034 -36.370 1.00 39.46 363 LEU A O 1
ATOM 2280 N N . VAL A 1 358 ? 2.778 -0.719 -34.824 1.00 38.42 364 VAL A N 1
ATOM 2281 C CA . VAL A 1 358 ? 3.613 -1.418 -35.786 1.00 39.47 364 VAL A CA 1
ATOM 2282 C C . VAL A 1 358 ? 2.904 -2.628 -36.402 1.00 40.61 364 VAL A C 1
ATOM 2283 O O . VAL A 1 358 ? 3.163 -2.981 -37.553 1.00 40.48 364 VAL A O 1
ATOM 2287 N N . THR A 1 359 ? 2.003 -3.251 -35.645 1.00 39.43 365 THR A N 1
ATOM 2288 C CA . THR A 1 359 ? 1.227 -4.364 -36.184 1.00 40.81 365 THR A CA 1
ATOM 2289 C C . THR A 1 359 ? 0.279 -3.866 -37.265 1.00 41.18 365 THR A C 1
ATOM 2290 O O . THR A 1 359 ? 0.073 -4.531 -38.277 1.00 41.86 365 THR A O 1
ATOM 2294 N N . PHE A 1 360 ? -0.300 -2.692 -37.043 1.00 40.92 366 PHE A N 1
ATOM 2295 C CA . PHE A 1 360 ? -1.152 -2.081 -38.047 1.00 42.12 366 PHE A CA 1
ATOM 2296 C C . PHE A 1 360 ? -0.314 -1.725 -39.253 1.00 42.35 366 PHE A C 1
ATOM 2297 O O . PHE A 1 360 ? -0.685 -2.016 -40.388 1.00 43.06 366 PHE A O 1
ATOM 2305 N N . LEU A 1 361 ? 0.827 -1.098 -38.993 1.00 42.17 367 LEU A N 1
ATOM 2306 C CA . LEU A 1 361 ? 1.689 -0.609 -40.060 1.00 44.17 367 LEU A CA 1
ATOM 2307 C C . LEU A 1 361 ? 2.113 -1.720 -41.013 1.00 43.23 367 LEU A C 1
ATOM 2308 O O . LEU A 1 361 ? 2.156 -1.525 -42.231 1.00 42.63 367 LEU A O 1
ATOM 2313 N N . GLU A 1 362 ? 2.432 -2.877 -40.444 1.00 42.95 368 GLU A N 1
ATOM 2314 C CA . GLU A 1 362 ? 2.907 -4.012 -41.219 1.00 43.89 368 GLU A CA 1
ATOM 2315 C C . GLU A 1 362 ? 1.902 -4.419 -42.293 1.00 44.19 368 GLU A C 1
ATOM 2316 O O . GLU A 1 362 ? 2.283 -4.859 -43.379 1.00 42.57 368 GLU A O 1
ATOM 2322 N N . THR A 1 363 ? 0.618 -4.267 -41.986 1.00 43.19 369 THR A N 1
ATOM 2323 C CA . THR A 1 363 ? -0.432 -4.635 -42.924 1.00 42.13 369 THR A CA 1
ATOM 2324 C C . THR A 1 363 ? -0.328 -3.790 -44.191 1.00 42.78 369 THR A C 1
ATOM 2325 O O . THR A 1 363 ? -0.884 -4.140 -45.230 1.00 41.42 369 THR A O 1
ATOM 2337 N N . VAL A 1 365 ? 2.642 -2.961 -45.616 1.00 44.38 371 VAL A N 1
ATOM 2338 C CA . VAL A 1 365 ? 3.953 -3.146 -46.229 1.00 46.28 371 VAL A CA 1
ATOM 2339 C C . VAL A 1 365 ? 3.988 -4.276 -47.255 1.00 44.21 371 VAL A C 1
ATOM 2340 O O . VAL A 1 365 ? 3.536 -5.382 -46.980 1.00 46.89 371 VAL A O 1
ATOM 2344 N N . ALA A 1 371 ? 8.199 -3.463 -49.345 1.00 48.55 377 ALA A N 1
ATOM 2345 C CA . ALA A 1 371 ? 8.130 -2.050 -48.982 1.00 48.96 377 ALA A CA 1
ATOM 2346 C 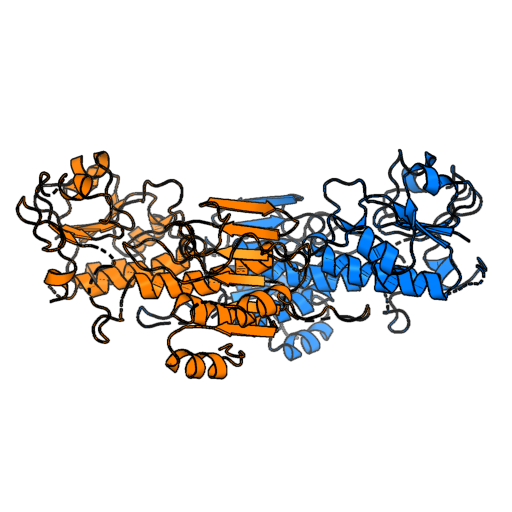C . ALA A 1 371 ? 6.697 -1.571 -48.775 1.00 46.01 377 ALA A C 1
ATOM 2347 O O . ALA A 1 371 ? 5.754 -2.357 -48.805 1.00 45.56 377 ALA A O 1
ATOM 2349 N N . LEU A 1 372 ? 6.552 -0.266 -48.572 1.00 46.81 378 LEU A N 1
ATOM 2350 C CA . LEU A 1 372 ? 5.261 0.344 -48.278 1.00 45.69 378 LEU A CA 1
ATOM 2351 C C . LEU A 1 372 ? 4.375 0.343 -49.514 1.00 47.71 378 LEU A C 1
ATOM 2352 O O . LEU A 1 372 ? 4.751 0.871 -50.561 1.00 47.07 378 LEU A O 1
ATOM 2357 N N . ALA A 1 373 ? 3.202 -0.268 -49.394 1.00 48.22 379 ALA A N 1
ATOM 2358 C CA . ALA A 1 373 ? 2.240 -0.300 -50.488 1.00 46.83 379 ALA A CA 1
ATOM 2359 C C . ALA A 1 373 ? 0.890 0.255 -50.021 1.00 51.75 379 ALA A C 1
ATOM 2360 O O . ALA A 1 373 ? -0.031 -0.492 -49.675 1.00 51.91 379 ALA A O 1
ATOM 2362 N N . LEU A 1 374 ? 0.785 1.577 -50.012 1.00 52.30 380 LEU A N 1
ATOM 2363 C CA . LEU A 1 374 ? -0.409 2.255 -49.531 1.00 53.55 380 LEU A CA 1
ATOM 2364 C C . LEU A 1 374 ? -1.608 1.943 -50.428 1.00 53.23 380 LEU A C 1
ATOM 2365 O O . LEU A 1 374 ? -1.594 2.245 -51.617 1.00 51.48 380 LEU A O 1
ATOM 2370 N N . ASN A 1 375 ? -2.644 1.331 -49.864 1.00 55.76 381 ASN A N 1
ATOM 2371 C CA . ASN A 1 375 ? -3.822 0.981 -50.657 1.00 55.75 381 ASN A CA 1
ATOM 2372 C C . ASN A 1 375 ? -5.121 1.454 -50.015 1.00 55.4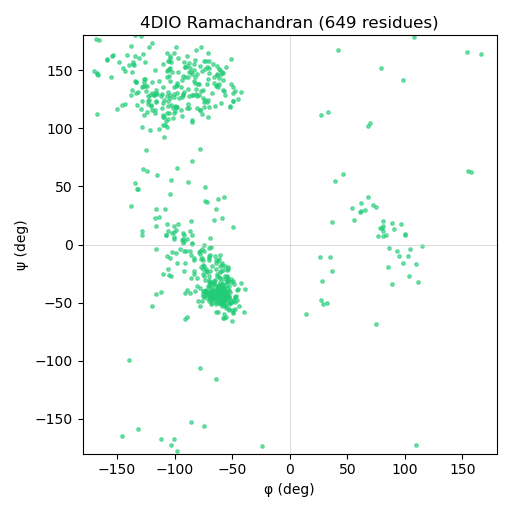6 381 ASN A C 1
ATOM 2373 O O . ASN A 1 375 ? -5.646 0.823 -49.099 1.00 55.94 381 ASN A O 1
ATOM 2386 N N . GLU A 1 377 ? -8.063 1.319 -50.743 1.00 54.01 383 GLU A N 1
ATOM 2387 C CA . GLU A 1 377 ? -9.230 0.449 -50.822 1.00 53.88 383 GLU A CA 1
ATOM 2388 C C . GLU A 1 377 ? -9.096 -0.687 -49.822 1.00 53.23 383 GLU A C 1
ATOM 2389 O O . GLU A 1 377 ? -10.045 -1.431 -49.581 1.00 50.86 383 GLU A O 1
ATOM 2395 N N . ASP A 1 378 ? -7.907 -0.822 -49.245 1.00 53.65 384 ASP A N 1
ATOM 2396 C CA . ASP A 1 378 ? -7.678 -1.852 -48.241 1.00 53.14 384 ASP A CA 1
ATOM 2397 C C . ASP A 1 378 ? -8.653 -1.678 -47.079 1.00 51.13 384 ASP A C 1
ATOM 2398 O O . ASP A 1 378 ? -9.046 -0.559 -46.744 1.00 50.42 384 ASP A O 1
ATOM 2403 N N . GLU A 1 379 ? -9.041 -2.791 -46.467 1.00 50.04 385 GLU A N 1
ATOM 2404 C CA . GLU A 1 379 ? -10.127 -2.781 -45.495 1.00 48.59 385 GLU A CA 1
ATOM 2405 C C . GLU A 1 379 ? -9.777 -2.038 -44.200 1.00 47.45 385 GLU A C 1
ATOM 2406 O O . GLU A 1 379 ? -10.604 -1.302 -43.660 1.00 45.23 385 GLU A O 1
ATOM 2412 N N . LEU A 1 380 ? -8.560 -2.241 -43.703 1.00 47.12 386 LEU A N 1
ATOM 2413 C CA . LEU A 1 380 ? -8.103 -1.556 -42.499 1.00 47.32 386 LEU A CA 1
ATOM 2414 C C . LEU A 1 380 ? -7.880 -0.080 -42.803 1.00 45.92 386 LEU A C 1
ATOM 2415 O O . LEU A 1 380 ? -8.257 0.799 -42.026 1.00 42.98 386 LEU A O 1
ATOM 2420 N N . VAL A 1 381 ? -7.270 0.176 -43.953 1.00 47.11 387 VAL A N 1
ATOM 2421 C CA . VAL A 1 381 ? -7.000 1.534 -44.395 1.00 46.99 387 VAL A CA 1
ATOM 2422 C C . VAL A 1 381 ? -8.300 2.311 -44.555 1.00 46.77 387 VAL A C 1
ATOM 2423 O O . VAL A 1 381 ? -8.447 3.408 -44.025 1.00 45.06 387 VAL A O 1
ATOM 2427 N N . LYS A 1 382 ? -9.254 1.728 -45.269 1.00 47.57 388 LYS A N 1
ATOM 2428 C CA . LYS A 1 382 ? -10.513 2.407 -45.528 1.00 46.45 388 LYS A CA 1
ATOM 2429 C C . LYS A 1 382 ? -11.258 2.726 -44.237 1.00 44.58 388 LYS A C 1
ATOM 2430 O O . LYS A 1 382 ? -12.000 3.699 -44.168 1.00 47.62 388 LYS A O 1
ATOM 2436 N N . ALA A 1 383 ? -11.049 1.915 -43.208 1.00 44.91 389 ALA A N 1
ATOM 2437 C CA . ALA A 1 383 ? -11.760 2.098 -41.946 1.00 44.10 389 ALA A CA 1
ATOM 2438 C C . ALA A 1 383 ? -11.163 3.228 -41.111 1.00 44.36 389 ALA A C 1
ATOM 2439 O O . ALA A 1 383 ? -11.886 3.971 -40.454 1.00 44.52 389 ALA A O 1
ATOM 2441 N N . THR A 1 384 ? -9.843 3.352 -41.133 1.00 42.47 390 THR A N 1
ATOM 2442 C CA . THR A 1 384 ? -9.174 4.329 -40.289 1.00 42.65 390 THR A CA 1
ATOM 2443 C C . THR A 1 384 ? -8.665 5.539 -41.070 1.00 43.03 390 THR A C 1
ATOM 2444 O O . THR A 1 384 ? -8.435 6.600 -40.489 1.00 41.81 390 THR A O 1
ATOM 2448 N N . ALA A 1 385 ? -8.491 5.383 -42.379 1.00 43.08 391 ALA A N 1
ATOM 2449 C CA . ALA A 1 385 ? -7.991 6.479 -43.197 1.00 42.80 391 ALA A CA 1
ATOM 2450 C C . ALA A 1 385 ? -8.908 7.668 -43.014 1.00 43.73 391 ALA A C 1
ATOM 2451 O O . ALA A 1 385 ? -10.124 7.563 -43.165 1.00 46.87 391 ALA A O 1
ATOM 2453 N N . LEU A 1 386 ? -8.317 8.807 -42.703 1.00 42.55 392 LEU A N 1
ATOM 2454 C CA . LEU A 1 386 ? -9.091 9.966 -42.316 1.00 42.00 392 LEU A CA 1
ATOM 2455 C C . LEU A 1 386 ? -8.935 11.118 -43.316 1.00 44.20 392 LEU A C 1
ATOM 2456 O O . LEU A 1 386 ? -9.916 11.783 -43.663 1.00 44.46 392 LEU A O 1
ATOM 2461 N N . THR A 1 387 ? -7.704 11.355 -43.769 1.00 42.29 393 THR A N 1
ATOM 2462 C CA . THR A 1 387 ? -7.450 12.280 -44.869 1.00 41.55 393 THR A CA 1
ATOM 2463 C C . THR A 1 387 ? -6.448 11.652 -45.824 1.00 41.73 393 THR A C 1
ATOM 2464 O O . THR A 1 387 ? -5.663 10.790 -45.429 1.00 42.35 393 THR A O 1
ATOM 2468 N N . HIS A 1 388 ? -6.474 12.079 -47.082 1.00 40.30 394 HIS A N 1
ATOM 2469 C CA . HIS A 1 388 ? -5.514 11.587 -48.057 1.00 41.95 394 HIS A CA 1
ATOM 2470 C C . HIS A 1 388 ? -5.509 12.431 -49.331 1.00 43.75 394 HIS A C 1
ATOM 2471 O O . HIS A 1 388 ? -6.545 12.942 -49.760 1.00 42.49 394 HIS A O 1
ATOM 2478 N N . GLY A 1 389 ? -4.331 12.570 -49.931 1.00 43.14 395 GLY A N 1
ATOM 2479 C CA . GLY A 1 389 ? -4.191 13.288 -51.184 1.00 43.63 395 GLY A CA 1
ATOM 2480 C C . GLY A 1 389 ? -4.750 14.701 -51.160 1.00 43.43 395 GLY A C 1
ATOM 2481 O O . GLY A 1 389 ? -5.223 15.206 -52.174 1.00 44.45 395 GLY A O 1
ATOM 2482 N N . GLY A 1 390 ? -4.699 15.347 -50.003 1.00 44.01 396 GLY A N 1
ATOM 2483 C CA . GLY A 1 390 ? -5.191 16.706 -49.889 1.00 42.98 396 GLY A CA 1
ATOM 2484 C C . GLY A 1 390 ? -6.674 16.744 -49.597 1.00 43.54 396 GLY A C 1
ATOM 2485 O O . GLY A 1 390 ? -7.253 17.811 -49.414 1.00 43.99 396 GLY A O 1
ATOM 2486 N N . ALA A 1 391 ? -7.294 15.574 -49.553 1.00 42.83 397 ALA A N 1
ATOM 2487 C CA . ALA A 1 391 ? -8.720 15.493 -49.277 1.00 42.50 397 ALA A CA 1
ATOM 2488 C C . ALA A 1 391 ? -8.983 14.893 -47.907 1.00 42.61 397 ALA A C 1
ATOM 2489 O O . ALA A 1 391 ? -8.155 14.164 -47.368 1.00 42.25 397 ALA A O 1
ATOM 2491 N N . VAL A 1 392 ? -10.141 15.226 -47.349 1.00 44.43 398 VAL A N 1
ATOM 2492 C CA . VAL A 1 392 ? -10.702 14.494 -46.226 1.00 43.45 398 VAL A CA 1
ATOM 2493 C C . VAL A 1 392 ? -11.530 13.376 -46.844 1.00 43.93 398 VAL A C 1
ATOM 2494 O O . VAL A 1 392 ? -12.446 13.636 -47.627 1.00 42.89 398 VAL A O 1
ATOM 2498 N N . VAL A 1 393 ? -11.189 12.134 -46.515 1.00 44.38 399 VAL A N 1
ATOM 2499 C CA . VAL A 1 393 ? -11.744 10.978 -47.215 1.00 43.69 399 VAL A CA 1
ATOM 2500 C C . VAL A 1 393 ? -12.884 10.286 -46.470 1.00 39.78 399 VAL A C 1
ATOM 2501 O O . VAL A 1 393 ? -12.840 10.133 -45.254 1.00 42.14 399 VAL A O 1
ATOM 2505 N N . GLU B 1 26 ? -13.950 9.888 35.745 1.00 41.54 32 GLU B N 1
ATOM 2506 C CA . GLU B 1 26 ? -12.807 10.596 35.221 1.00 43.36 32 GLU B CA 1
ATOM 2507 C C . GLU B 1 26 ? -12.986 10.913 33.766 1.00 43.34 32 GLU B C 1
ATOM 2508 O O . GLU B 1 26 ? -13.661 10.220 33.059 1.00 41.67 32 GLU B O 1
ATOM 2514 N N . ILE B 1 27 ? -12.367 11.992 33.337 1.00 40.47 33 ILE B N 1
ATOM 2515 C CA . ILE B 1 27 ? -12.613 12.530 32.028 1.00 39.94 33 ILE B CA 1
ATOM 2516 C C . ILE B 1 27 ? -11.501 12.267 31.074 1.00 40.00 33 ILE B C 1
ATOM 2517 O O . ILE B 1 27 ? -10.369 12.471 31.365 1.00 39.09 33 ILE B O 1
ATOM 2522 N N . VAL B 1 28 ? -11.863 11.784 29.915 1.00 38.70 34 VAL B N 1
ATOM 2523 C CA . VAL B 1 28 ? -10.907 11.531 28.850 1.00 38.66 34 VAL B CA 1
ATOM 2524 C C . VAL B 1 28 ? -11.088 12.521 27.718 1.00 37.82 34 VAL B C 1
ATOM 2525 O O . VAL B 1 28 ? -12.175 12.644 27.167 1.00 38.97 34 VAL B O 1
ATOM 2529 N N . PHE B 1 29 ? -10.012 13.220 27.379 1.00 37.02 35 PHE B N 1
ATOM 2530 C CA . PHE B 1 29 ? -10.019 14.197 26.300 1.00 37.07 35 PHE B CA 1
ATOM 2531 C C . PHE B 1 29 ? -9.315 13.603 25.091 1.00 36.04 35 PHE B C 1
ATOM 2532 O O . PHE B 1 29 ? -8.206 13.094 25.208 1.00 36.70 35 PHE B O 1
ATOM 2540 N N . ILE B 1 30 ? -9.952 13.656 23.931 1.00 35.77 36 ILE B N 1
ATOM 2541 C CA . ILE B 1 30 ? -9.280 13.220 22.714 1.00 37.11 36 ILE B CA 1
ATOM 2542 C C . ILE B 1 30 ? -8.910 14.408 21.841 1.00 35.40 36 ILE B C 1
ATOM 2543 O O . ILE B 1 30 ? -9.764 15.013 21.205 1.00 38.06 36 ILE B O 1
ATOM 2548 N N . ALA B 1 31 ? -7.624 14.722 21.822 1.00 33.57 37 ALA B N 1
ATOM 2549 C CA . ALA B 1 31 ? -7.111 15.912 21.156 1.00 36.97 37 ALA B CA 1
ATOM 2550 C C . ALA B 1 31 ? -7.154 15.853 19.631 1.00 37.02 37 ALA B C 1
ATOM 2551 O O . ALA B 1 31 ? -6.901 14.809 19.027 1.00 34.97 37 ALA B O 1
ATOM 2553 N N . LYS B 1 32 ? -7.462 16.994 19.020 1.00 36.94 38 LYS B N 1
ATOM 2554 C CA . LYS B 1 32 ? -7.199 17.191 17.602 1.00 36.32 38 LYS B CA 1
ATOM 2555 C C . LYS B 1 32 ? -5.698 17.384 17.407 1.00 35.60 38 LYS B C 1
ATOM 2556 O O . LYS B 1 32 ? -5.098 18.248 18.032 1.00 34.78 38 LYS B O 1
ATOM 2562 N N . GLU B 1 33 ? -5.085 16.566 16.559 1.00 35.91 39 GLU B N 1
ATOM 2563 C CA . GLU B 1 33 ? -3.671 16.741 16.257 1.00 36.13 39 GLU B CA 1
ATOM 2564 C C . GLU B 1 33 ? -3.408 18.084 15.561 1.00 36.76 39 GLU B C 1
ATOM 2565 O O . GLU B 1 33 ? -4.157 18.498 14.674 1.00 38.18 39 GLU B O 1
ATOM 2571 N N . SER B 1 34 ? -2.354 18.770 15.988 1.00 36.27 40 SER B N 1
ATOM 2572 C CA . SER B 1 34 ? -2.088 20.127 15.520 1.00 38.96 40 SER B CA 1
ATOM 2573 C C . SER B 1 34 ? -0.986 20.151 14.465 1.00 39.57 40 SER B C 1
ATOM 2574 O O . SER B 1 34 ? -0.701 21.184 13.866 1.00 38.64 40 SER B O 1
ATOM 2577 N N . ASP B 1 35 ? -0.376 18.996 14.244 1.00 40.26 41 ASP B N 1
ATOM 2578 C CA . ASP B 1 35 ? 0.720 18.860 13.296 1.00 40.14 41 ASP B CA 1
ATOM 2579 C C . ASP B 1 35 ? 0.182 18.745 11.869 1.00 42.17 41 ASP B C 1
ATOM 2580 O O . ASP B 1 35 ? -0.680 17.907 11.581 1.00 40.52 41 ASP B O 1
ATOM 2585 N N . PRO B 1 36 ? 0.699 19.594 10.969 1.00 42.94 42 PRO B N 1
ATOM 2586 C CA . PRO B 1 36 ? 0.227 19.713 9.584 1.00 41.31 42 PRO B CA 1
ATOM 2587 C C . PRO B 1 36 ? 0.194 18.382 8.833 1.00 42.28 42 PRO B C 1
ATOM 2588 O O . PRO B 1 36 ? -0.505 18.265 7.826 1.00 41.68 42 PRO B O 1
ATOM 2592 N N . ASN B 1 37 ? 0.951 17.396 9.297 1.00 42.69 43 ASN B N 1
ATOM 2593 C CA . ASN B 1 37 ? 1.052 16.141 8.568 1.00 40.72 43 ASN B CA 1
ATOM 2594 C C . ASN B 1 37 ? 0.490 14.976 9.362 1.00 40.67 43 ASN B C 1
ATOM 2595 O O . ASN B 1 37 ? 0.943 13.839 9.221 1.00 39.50 43 ASN B O 1
ATOM 2600 N N . GLU B 1 38 ? -0.504 15.260 10.195 1.00 40.32 44 GLU B N 1
ATOM 2601 C CA . GLU B 1 38 ? -1.079 14.233 11.052 1.00 38.30 44 GLU B CA 1
ATOM 2602 C C . GLU B 1 38 ? -2.603 14.157 10.930 1.00 36.47 44 GLU B C 1
ATOM 2603 O O . GLU B 1 38 ? -3.328 14.961 11.520 1.00 38.30 44 GLU B O 1
ATOM 2609 N N . GLY B 1 39 ? -3.084 13.178 10.170 1.00 36.11 45 GLY B N 1
ATOM 2610 C CA . GLY B 1 39 ? -4.513 12.968 10.001 1.00 34.26 45 GLY B CA 1
ATOM 2611 C C . GLY B 1 39 ? -5.066 11.839 10.860 1.00 34.78 45 GLY B C 1
ATOM 2612 O O . GLY B 1 39 ? -6.231 11.464 10.734 1.00 36.41 45 GLY B O 1
ATOM 2613 N N . ARG B 1 40 ? -4.230 11.285 11.733 1.00 34.64 46 ARG B N 1
ATOM 2614 C CA . ARG B 1 40 ? -4.688 10.263 12.669 1.00 34.34 46 ARG B CA 1
ATOM 2615 C C . ARG B 1 40 ? -5.230 10.910 13.931 1.00 33.11 46 ARG B C 1
ATOM 2616 O O . ARG B 1 40 ? -4.898 12.051 14.252 1.00 32.06 46 ARG B O 1
ATOM 2624 N N . VAL B 1 41 ? -6.096 10.185 14.625 1.00 32.28 47 VAL B N 1
ATOM 2625 C CA . VAL B 1 41 ? -6.621 10.641 15.899 1.00 33.22 47 VAL B CA 1
ATOM 2626 C C . VAL B 1 41 ? -6.589 9.487 16.893 1.00 33.00 47 VAL B C 1
ATOM 2627 O O . VAL B 1 41 ? -6.613 8.326 16.498 1.00 33.73 47 VAL B O 1
ATOM 2631 N N . ALA B 1 42 ? -6.527 9.815 18.178 1.00 32.86 48 ALA B N 1
ATOM 2632 C CA . ALA B 1 42 ? -6.308 8.826 19.221 1.00 34.02 48 ALA B CA 1
ATOM 2633 C C . ALA B 1 42 ? -7.601 8.161 19.679 1.00 36.16 48 ALA B C 1
ATOM 2634 O O . ALA B 1 42 ? -7.575 7.188 20.435 1.00 36.77 48 ALA B O 1
ATOM 2636 N N . GLY B 1 43 ? -8.730 8.686 19.218 1.00 36.46 49 GLY B N 1
ATOM 2637 C CA . GLY B 1 43 ? -10.019 8.128 19.574 1.00 35.98 49 GLY B CA 1
ATOM 2638 C C . GLY B 1 43 ? -10.838 7.759 18.355 1.00 37.10 49 GLY B C 1
ATOM 2639 O O . GLY B 1 43 ? -10.905 8.518 17.391 1.00 36.34 49 GLY B O 1
ATOM 2640 N N . SER B 1 44 ? -11.460 6.586 18.399 1.00 37.62 50 SER B N 1
ATOM 2641 C CA . SER B 1 44 ? -12.330 6.136 17.321 1.00 38.31 50 SER B CA 1
ATOM 2642 C C . SER B 1 44 ? -13.704 5.870 17.900 1.00 39.87 50 SER B C 1
ATOM 2643 O O . SER B 1 44 ? -13.872 5.858 19.121 1.00 40.37 50 SER B O 1
ATOM 2646 N N . VAL B 1 45 ? -14.685 5.643 17.035 1.00 39.99 51 VAL B N 1
ATOM 2647 C CA . VAL B 1 45 ? -16.034 5.360 17.507 1.00 40.82 51 VAL B CA 1
ATOM 2648 C C . VAL B 1 45 ? -16.052 4.159 18.439 1.00 40.57 51 VAL B C 1
ATOM 2649 O O . VAL B 1 45 ? -16.584 4.243 19.543 1.00 41.51 51 VAL B O 1
ATOM 2653 N N . GLU B 1 46 ? -15.473 3.044 18.001 1.00 39.49 52 GLU B N 1
ATOM 2654 C CA . GLU B 1 46 ? -15.400 1.877 18.865 1.00 40.98 52 GLU B CA 1
ATOM 2655 C C . GLU B 1 46 ? -14.653 2.210 20.154 1.00 40.29 52 GLU B C 1
ATOM 2656 O O . GLU B 1 46 ? -15.137 1.917 21.249 1.00 39.58 52 GLU B O 1
ATOM 2662 N N . SER B 1 47 ? -13.487 2.839 20.021 1.00 38.60 53 SER B N 1
ATOM 2663 C CA . SER B 1 47 ? -12.642 3.107 21.185 1.00 38.94 53 SER B CA 1
ATOM 2664 C C . SER B 1 47 ? -13.338 4.015 22.184 1.00 39.32 53 SER B C 1
ATOM 2665 O O . SER B 1 47 ? -13.190 3.844 23.390 1.00 39.01 53 SER B O 1
ATOM 2668 N N . VAL B 1 48 ? -14.102 4.979 21.681 1.00 40.00 54 VAL B N 1
ATOM 2669 C CA . VAL B 1 48 ? -14.882 5.853 22.553 1.00 40.35 54 VAL B CA 1
ATOM 2670 C C . VAL B 1 48 ? -15.970 5.071 23.295 1.00 39.94 54 VAL B C 1
ATOM 2671 O O . VAL B 1 48 ? -16.217 5.308 24.475 1.00 40.04 54 VAL B O 1
ATOM 2675 N N . LYS B 1 49 ? -16.616 4.141 22.601 1.00 39.21 55 LYS B N 1
ATOM 2676 C CA . LYS B 1 49 ? -17.552 3.232 23.252 1.00 41.53 55 LYS B CA 1
ATOM 2677 C C . LYS B 1 49 ? -16.865 2.483 24.399 1.00 43.46 55 LYS B C 1
ATOM 2678 O O . LYS B 1 49 ? -17.409 2.401 25.503 1.00 42.92 55 LYS B O 1
ATOM 2684 N N . LYS B 1 50 ? -15.673 1.944 24.133 1.00 41.49 56 LYS B N 1
ATOM 2685 C CA . LYS B 1 50 ? -14.927 1.187 25.138 1.00 41.61 56 LYS B CA 1
ATOM 2686 C C . LYS B 1 50 ? -14.564 2.048 26.339 1.00 42.53 56 LYS B C 1
ATOM 2687 O O . LYS B 1 50 ? -14.698 1.619 27.488 1.00 42.45 56 LYS B O 1
ATOM 2693 N N . LEU B 1 51 ? -14.081 3.256 26.059 1.00 41.43 57 LEU B N 1
ATOM 2694 C CA . LEU B 1 51 ? -13.715 4.209 27.095 1.00 40.18 57 LEU B CA 1
ATOM 2695 C C . LEU B 1 51 ? -14.893 4.476 28.021 1.00 42.40 57 LEU B C 1
ATOM 2696 O O . LEU B 1 51 ? -14.759 4.422 29.246 1.00 42.57 57 LEU B O 1
ATOM 2701 N N . LYS B 1 52 ? -16.050 4.761 27.435 1.00 42.61 58 LYS B N 1
ATOM 2702 C CA . LYS B 1 52 ? -17.242 4.997 28.234 1.00 43.10 58 LYS B CA 1
ATOM 2703 C C . LYS B 1 52 ? -17.529 3.760 29.074 1.00 43.90 58 LYS B C 1
ATOM 2704 O O . LYS B 1 52 ? -17.995 3.866 30.207 1.00 44.88 58 LYS B O 1
ATOM 2710 N N . SER B 1 53 ? -17.223 2.588 28.522 1.00 42.86 59 SER B N 1
ATOM 2711 C CA . SER B 1 53 ? -17.525 1.333 29.203 1.00 43.61 59 SER B CA 1
ATOM 2712 C C . SER B 1 53 ? -16.526 1.037 30.323 1.00 43.26 59 SER B C 1
ATOM 2713 O O . SER B 1 53 ? -16.800 0.247 31.223 1.00 43.10 59 SER B O 1
ATOM 2716 N N . LEU B 1 54 ? -15.367 1.678 30.269 1.00 43.99 60 LEU B N 1
ATOM 2717 C CA . LEU B 1 54 ? -14.375 1.507 31.320 1.00 42.30 60 LEU B CA 1
ATOM 2718 C C . LEU B 1 54 ? -14.550 2.564 32.394 1.00 40.88 60 LEU B C 1
ATOM 2719 O O . LEU B 1 54 ? -13.710 2.695 33.277 1.00 42.91 60 LEU B O 1
ATOM 2724 N N . GLY B 1 55 ? -15.634 3.327 32.308 1.00 40.89 61 GLY B N 1
ATOM 2725 C CA . GLY B 1 55 ? -15.943 4.321 33.321 1.00 43.35 61 GLY B CA 1
ATOM 2726 C C . GLY B 1 55 ? -15.506 5.746 33.016 1.00 44.42 61 GLY B C 1
ATOM 2727 O O . GLY B 1 55 ? -15.450 6.588 33.909 1.00 44.07 61 GLY B O 1
ATOM 2728 N N . PHE B 1 56 ? -15.222 6.038 31.753 1.00 43.13 62 PHE B N 1
ATOM 2729 C CA . PHE B 1 56 ? -14.755 7.370 31.388 1.00 42.72 62 PHE B CA 1
ATOM 2730 C C . PHE B 1 56 ? -15.766 8.161 30.572 1.00 44.00 62 PHE B C 1
ATOM 2731 O O . PHE B 1 56 ? -16.291 7.677 29.564 1.00 42.70 62 PHE B O 1
ATOM 2739 N N . ASP B 1 57 ? -16.035 9.385 31.011 1.00 42.82 63 ASP B N 1
ATOM 2740 C CA . ASP B 1 57 ? -16.768 10.316 30.178 1.00 43.08 63 ASP B CA 1
ATOM 2741 C C . ASP B 1 57 ? -15.749 10.861 29.188 1.00 41.21 63 ASP B C 1
ATOM 2742 O O . ASP B 1 57 ? -14.609 11.136 29.553 1.00 40.78 63 ASP B O 1
ATOM 2747 N N . VAL B 1 58 ? -16.151 10.992 27.932 1.00 41.62 64 VAL B N 1
ATOM 2748 C CA . VAL B 1 58 ? -15.217 11.352 26.879 1.00 39.80 64 VAL B CA 1
ATOM 2749 C C . VAL B 1 58 ? -15.546 12.695 26.237 1.00 39.25 64 VAL B C 1
ATOM 2750 O O . VAL B 1 58 ? -16.700 12.973 25.892 1.00 38.53 64 VAL B O 1
ATOM 2754 N N . VAL B 1 59 ? -14.516 13.521 26.081 1.00 38.08 65 VAL B N 1
ATOM 2755 C CA . VAL B 1 59 ? -14.629 14.786 25.366 1.00 38.20 65 VAL B CA 1
ATOM 2756 C C . VAL B 1 59 ? -13.730 14.787 24.130 1.00 37.98 65 VAL B C 1
ATOM 2757 O O . VAL B 1 59 ? -12.509 14.710 24.241 1.00 37.28 65 VAL B O 1
ATOM 2761 N N . VAL B 1 60 ? -14.335 14.866 22.949 1.00 38.42 66 VAL B N 1
ATOM 2762 C CA . VAL B 1 60 ? -13.555 14.976 21.725 1.00 38.52 66 VAL B CA 1
ATOM 2763 C C . VAL B 1 60 ? -13.465 16.427 21.274 1.00 37.75 66 VAL B C 1
ATOM 2764 O O . VAL B 1 60 ? -14.476 17.120 21.180 1.00 37.68 66 VAL B O 1
ATOM 2768 N N . GLU B 1 61 ? -12.250 16.879 20.989 1.00 36.16 67 GLU B N 1
ATOM 2769 C CA . GLU B 1 61 ? -12.053 18.217 20.457 1.00 37.57 67 GLU B CA 1
ATOM 2770 C C . GLU B 1 61 ? -12.637 18.294 19.053 1.00 37.21 67 GLU B C 1
ATOM 2771 O O . GLU B 1 61 ? -12.350 17.444 18.215 1.00 36.55 67 GLU B O 1
ATOM 2777 N N . ALA B 1 62 ? -13.449 19.316 18.803 1.00 37.29 68 ALA B N 1
ATOM 2778 C CA . ALA B 1 62 ? -14.111 19.476 17.507 1.00 38.21 68 ALA B CA 1
ATOM 2779 C C . ALA B 1 62 ? -13.134 19.411 16.334 1.00 36.43 68 ALA B C 1
ATOM 2780 O O . ALA B 1 62 ? -12.229 20.235 16.221 1.00 34.74 68 ALA B O 1
ATOM 2782 N N . GLY B 1 63 ? -13.322 18.422 15.466 1.00 37.83 69 GLY B N 1
ATOM 2783 C CA . GLY B 1 63 ? -12.504 18.289 14.270 1.00 37.29 69 GLY B CA 1
ATOM 2784 C C . GLY B 1 63 ? -11.449 17.197 14.335 1.00 37.52 69 GLY B C 1
ATOM 2785 O O . GLY B 1 63 ? -10.759 16.937 13.351 1.00 37.83 69 GLY B O 1
ATOM 2786 N N . ALA B 1 64 ? -11.336 16.541 15.486 1.00 37.12 70 ALA B N 1
ATOM 2787 C CA . ALA B 1 64 ? -10.262 15.578 15.732 1.00 36.59 70 ALA B CA 1
ATOM 2788 C C . ALA B 1 64 ? -10.224 14.377 14.778 1.00 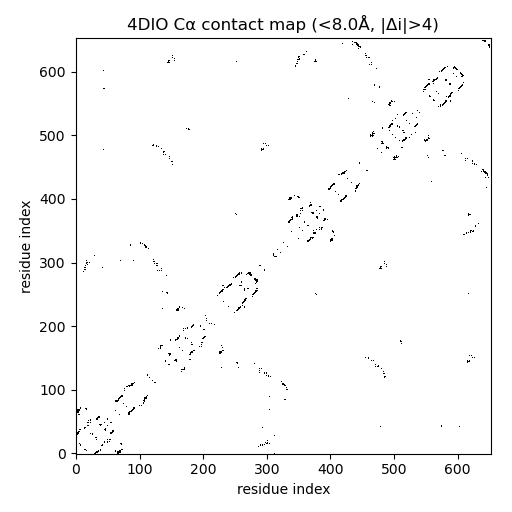34.90 70 ALA B C 1
ATOM 2789 O O . ALA B 1 64 ? -9.147 13.904 14.427 1.00 35.16 70 ALA B O 1
ATOM 2791 N N . GLY B 1 65 ? -11.392 13.884 14.371 1.00 35.82 71 GLY B N 1
ATOM 2792 C CA . GLY B 1 65 ? -11.472 12.713 13.508 1.00 36.56 71 GLY B CA 1
ATOM 2793 C C . GLY B 1 65 ? -11.518 13.037 12.023 1.00 37.15 71 GLY B C 1
ATOM 2794 O O . GLY B 1 65 ? -11.636 12.150 11.176 1.00 37.09 71 GLY B O 1
ATOM 2795 N N . LEU B 1 66 ? -11.410 14.324 11.720 1.00 37.11 72 LEU B N 1
ATOM 2796 C CA . LEU B 1 66 ? -11.551 14.850 10.367 1.00 38.49 72 LEU B CA 1
ATOM 2797 C C . LEU B 1 66 ? -10.704 14.106 9.343 1.00 37.61 72 LEU B C 1
ATOM 2798 O O . LEU B 1 66 ? -11.233 13.444 8.440 1.00 37.85 72 LEU B O 1
ATOM 2803 N N . GLY B 1 67 ? -9.390 14.220 9.491 1.00 36.39 73 GLY B N 1
ATOM 2804 C CA . GLY B 1 67 ? -8.452 13.547 8.612 1.00 35.25 73 GLY B CA 1
ATOM 2805 C C . GLY B 1 67 ? -8.612 12.040 8.611 1.00 35.19 73 GLY B C 1
ATOM 2806 O O . GLY B 1 67 ? -8.124 11.353 7.719 1.00 35.47 73 GLY B O 1
ATOM 2807 N N . SER B 1 68 ? -9.317 11.520 9.606 1.00 37.25 74 SER B N 1
ATOM 2808 C CA . SER B 1 68 ? -9.494 10.081 9.729 1.00 36.29 74 SER B CA 1
ATOM 2809 C C . SER B 1 68 ? -10.903 9.643 9.370 1.00 37.63 74 SER B C 1
ATOM 2810 O O . SER B 1 68 ? -11.271 8.486 9.570 1.00 37.52 74 SER B O 1
ATOM 2813 N N . ARG B 1 69 ? -11.688 10.584 8.856 1.00 38.41 75 ARG B N 1
ATOM 2814 C CA . ARG B 1 69 ? -13.015 10.287 8.329 1.00 38.25 75 ARG B CA 1
ATOM 2815 C C . ARG B 1 69 ? -14.014 9.985 9.425 1.00 39.21 75 ARG B C 1
ATOM 2816 O O . ARG B 1 69 ? -14.909 9.158 9.248 1.00 39.94 75 ARG B O 1
ATOM 2824 N N . ILE B 1 70 ? -13.853 10.656 10.561 1.00 37.91 76 ILE B N 1
ATOM 2825 C CA . ILE B 1 70 ? -14.821 10.566 11.642 1.00 37.87 76 ILE B CA 1
ATOM 2826 C C . ILE B 1 70 ? -15.365 11.954 11.951 1.00 39.67 76 ILE B C 1
ATOM 2827 O O . ILE B 1 70 ? -14.728 12.738 12.656 1.00 38.83 76 ILE B O 1
ATOM 2832 N N . PRO B 1 71 ? -16.550 12.267 11.411 1.00 41.27 77 PRO B N 1
ATOM 2833 C CA . PRO B 1 71 ? -17.207 13.551 11.671 1.00 41.68 77 PRO B CA 1
ATOM 2834 C C . PRO B 1 71 ? -17.507 13.721 13.156 1.00 41.65 77 PRO B C 1
ATOM 2835 O O . PRO B 1 71 ? -17.716 12.725 13.851 1.00 40.27 77 PRO B O 1
ATOM 2839 N N . ASP B 1 72 ? -17.531 14.965 13.628 1.00 42.94 78 ASP B N 1
ATOM 2840 C CA . ASP B 1 72 ? -17.896 15.255 15.014 1.00 42.73 78 ASP B CA 1
ATOM 2841 C C . ASP B 1 72 ? -19.162 14.496 15.401 1.00 44.92 78 ASP B C 1
ATOM 2842 O O . ASP B 1 72 ? -19.242 13.889 16.474 1.00 44.29 78 ASP B O 1
ATOM 2847 N N . GLN B 1 73 ? -20.145 14.521 14.506 1.00 43.91 79 GLN B N 1
ATOM 2848 C CA . GLN B 1 73 ? -21.453 13.941 14.780 1.00 45.22 79 GLN B CA 1
ATOM 2849 C C . GLN B 1 73 ? -21.394 12.445 15.086 1.00 44.51 79 GLN B C 1
ATOM 2850 O O . GLN B 1 73 ? -22.150 11.943 15.911 1.00 44.54 79 GLN B O 1
ATOM 2856 N N . GLU B 1 74 ? -20.493 11.730 14.428 1.00 45.41 80 GLU B N 1
ATOM 2857 C CA . GLU B 1 74 ? -20.374 10.303 14.683 1.00 46.42 80 GLU B CA 1
ATOM 2858 C C . GLU B 1 74 ? -19.776 10.070 16.078 1.00 45.77 80 GLU B C 1
ATOM 2859 O O . GLU B 1 74 ? -20.111 9.097 16.763 1.00 44.70 80 GLU B O 1
ATOM 2865 N N . TYR B 1 75 ? -18.914 10.989 16.505 1.00 43.63 81 TYR B N 1
ATOM 2866 C CA . TYR B 1 75 ? -18.369 10.964 17.859 1.00 43.49 81 TYR B CA 1
ATOM 2867 C C . TYR B 1 75 ? -19.440 11.169 18.948 1.00 44.10 81 TYR B C 1
ATOM 2868 O O . TYR B 1 75 ? -19.449 10.463 19.961 1.00 42.42 81 TYR B O 1
ATOM 2877 N N . GLU B 1 76 ? -20.317 12.152 18.742 1.00 44.91 82 GLU B N 1
ATOM 2878 C CA . GLU B 1 76 ? -21.407 12.435 19.676 1.00 45.42 82 GLU B CA 1
ATOM 2879 C C . GLU B 1 76 ? -22.312 11.227 19.794 1.00 45.42 82 GLU B C 1
ATOM 2880 O O . GLU B 1 76 ? -22.733 10.836 20.887 1.00 44.98 82 GLU B O 1
ATOM 2886 N N . LYS B 1 77 ? -22.610 10.651 18.638 1.00 46.17 83 LYS B N 1
ATOM 2887 C CA . LYS B 1 77 ? -23.519 9.523 18.520 1.00 47.35 83 LYS B CA 1
ATOM 2888 C C . LYS B 1 77 ? -22.957 8.303 19.251 1.00 46.66 83 LYS B C 1
ATOM 2889 O O . LYS B 1 77 ? -23.666 7.328 19.497 1.00 46.28 83 LYS B O 1
ATOM 2895 N N . ALA B 1 78 ? -21.676 8.377 19.600 1.00 44.19 84 ALA B N 1
ATOM 2896 C CA . ALA B 1 78 ? -20.985 7.292 20.280 1.00 42.99 84 ALA B CA 1
ATOM 2897 C C . ALA B 1 78 ? -20.902 7.549 21.779 1.00 44.34 84 ALA B C 1
ATOM 2898 O O . ALA B 1 78 ? -20.470 6.686 22.541 1.00 44.48 84 ALA B O 1
ATOM 2900 N N . GLY B 1 79 ? -21.308 8.743 22.196 1.00 44.86 85 GLY B N 1
ATOM 2901 C CA . GLY B 1 79 ? -21.373 9.072 23.609 1.00 43.73 85 GLY B CA 1
ATOM 2902 C C . GLY B 1 79 ? -20.415 10.159 24.056 1.00 42.99 85 GLY B C 1
ATOM 2903 O O . GLY B 1 79 ? -20.408 10.538 25.220 1.00 43.22 85 GLY B O 1
ATOM 2904 N N . ALA B 1 80 ? -19.607 10.666 23.133 1.00 43.52 86 ALA B N 1
ATOM 2905 C CA . ALA B 1 80 ? -18.651 11.717 23.465 1.00 42.95 86 ALA B CA 1
ATOM 2906 C C . ALA B 1 80 ? -19.271 13.103 23.351 1.00 43.92 86 ALA B C 1
ATOM 2907 O O . ALA B 1 80 ? -20.164 13.335 22.529 1.00 43.00 86 ALA B O 1
ATOM 2909 N N . ARG B 1 81 ? -18.799 14.016 24.194 1.00 42.94 87 ARG B N 1
ATOM 2910 C CA . ARG B 1 81 ? -19.161 15.418 24.074 1.00 42.53 87 ARG B CA 1
ATOM 2911 C C . ARG B 1 81 ? -18.109 16.086 23.220 1.00 40.68 87 ARG B C 1
ATOM 2912 O O . ARG B 1 81 ? -16.909 15.940 23.476 1.00 39.98 87 ARG B O 1
ATOM 2920 N N . VAL B 1 82 ? -18.549 16.822 22.209 1.00 40.12 88 VAL B N 1
ATOM 2921 C CA . VAL B 1 82 ? -17.618 17.598 21.400 1.00 39.93 88 VAL B CA 1
ATOM 2922 C C . VAL B 1 82 ? -17.218 18.855 22.162 1.00 38.72 88 VAL B C 1
ATOM 2923 O O . VAL B 1 82 ? -18.066 19.557 22.715 1.00 39.79 88 VAL B O 1
ATOM 2927 N N . GLY B 1 83 ? -15.922 19.125 22.212 1.00 35.26 89 GLY B N 1
ATOM 2928 C CA . GLY B 1 83 ? -15.436 20.335 22.841 1.00 35.07 89 GLY B CA 1
ATOM 2929 C C . GLY B 1 83 ? -14.439 21.057 21.959 1.00 36.99 89 GLY B C 1
ATOM 2930 O O . GLY B 1 83 ? -14.404 20.859 20.740 1.00 37.47 89 GLY B O 1
ATOM 2931 N N . THR B 1 84 ? -13.621 21.896 22.583 1.00 36.30 90 THR B N 1
ATOM 2932 C CA . THR B 1 84 ? -12.567 22.611 21.882 1.00 35.78 90 THR B CA 1
ATOM 2933 C C . THR B 1 84 ? -11.335 22.580 22.759 1.00 35.49 90 THR B C 1
ATOM 2934 O O . THR B 1 84 ? -11.407 22.158 23.903 1.00 36.29 90 THR B O 1
ATOM 2938 N N . ALA B 1 85 ? -10.206 23.012 22.220 1.00 36.79 91 ALA B N 1
ATOM 2939 C CA . ALA B 1 85 ? -8.936 22.954 22.938 1.00 36.44 91 ALA B CA 1
ATOM 2940 C C . ALA B 1 85 ? -9.027 23.455 24.375 1.00 36.45 91 ALA B C 1
ATOM 2941 O O . ALA B 1 85 ? -8.397 22.882 25.276 1.00 36.40 91 ALA B O 1
ATOM 2943 N N . ALA B 1 86 ? -9.798 24.521 24.589 1.00 34.87 92 ALA B N 1
ATOM 2944 C CA . ALA B 1 86 ? -9.910 25.127 25.918 1.00 34.87 92 ALA B CA 1
ATOM 2945 C C . ALA B 1 86 ? -10.463 24.142 26.952 1.00 37.04 92 ALA B C 1
ATOM 2946 O O . ALA B 1 86 ? -10.460 24.417 28.154 1.00 38.23 92 ALA B O 1
ATOM 2948 N N . ASP B 1 87 ? -10.930 22.993 26.476 1.00 35.41 93 ASP B N 1
ATOM 2949 C CA . ASP B 1 87 ? -11.550 21.990 27.330 1.00 35.35 93 ASP B CA 1
ATOM 2950 C C . ASP B 1 87 ? -10.570 20.959 27.878 1.00 36.92 93 ASP B C 1
ATOM 2951 O O . ASP B 1 87 ? -10.887 20.243 28.823 1.00 37.42 93 ASP B O 1
ATOM 2956 N N . ALA B 1 88 ? -9.386 20.879 27.286 1.00 35.83 94 ALA B N 1
ATOM 2957 C CA . ALA B 1 88 ? -8.424 19.855 27.673 1.00 36.96 94 ALA B CA 1
ATOM 2958 C C . ALA B 1 88 ? -8.111 19.858 29.170 1.00 38.70 94 ALA B C 1
ATOM 2959 O O . ALA B 1 88 ? -7.799 18.817 29.746 1.00 39.28 94 ALA B O 1
ATOM 2961 N N . LYS B 1 89 ? -8.196 21.027 29.798 1.00 38.86 95 LYS B N 1
ATOM 2962 C CA . LYS B 1 89 ? -7.811 21.156 31.202 1.00 39.45 95 LYS B CA 1
ATOM 2963 C C . LYS B 1 89 ? -8.768 20.461 32.181 1.00 41.27 95 LYS B C 1
ATOM 2964 O O . LYS B 1 89 ? -8.436 20.284 33.356 1.00 42.70 95 LYS B O 1
ATOM 2970 N N . THR B 1 90 ? -9.944 20.063 31.701 1.00 38.42 96 THR B N 1
ATOM 2971 C CA . THR B 1 90 ? -10.925 19.403 32.557 1.00 38.17 96 THR B CA 1
ATOM 2972 C C . THR B 1 90 ? -10.678 17.908 32.615 1.00 41.28 96 THR B C 1
ATOM 2973 O O . THR B 1 90 ? -11.344 17.188 33.367 1.00 43.73 96 THR B O 1
ATOM 2977 N N . ALA B 1 91 ? -9.723 17.442 31.820 1.00 38.99 97 ALA B N 1
ATOM 2978 C CA . ALA B 1 91 ? -9.506 16.012 31.674 1.00 39.59 97 ALA B CA 1
ATOM 2979 C C . ALA B 1 91 ? -8.535 15.476 32.703 1.00 40.11 97 ALA B C 1
ATOM 2980 O O . ALA B 1 91 ? -7.682 16.196 33.207 1.00 40.91 97 ALA B O 1
ATOM 2982 N N . ASP B 1 92 ? -8.677 14.195 33.009 1.00 41.53 98 ASP B N 1
ATOM 2983 C CA . ASP B 1 92 ? -7.718 13.502 33.850 1.00 40.81 98 ASP B CA 1
ATOM 2984 C C . ASP B 1 92 ? -6.844 12.631 32.965 1.00 40.80 98 ASP B C 1
ATOM 2985 O O . ASP B 1 92 ? -5.833 12.091 33.411 1.00 41.69 98 ASP B O 1
ATOM 2990 N N . VAL B 1 93 ? -7.256 12.482 31.708 1.00 39.24 99 VAL B N 1
ATOM 2991 C CA . VAL B 1 93 ? -6.525 11.668 30.750 1.00 38.87 99 VAL B CA 1
ATOM 2992 C C . VAL B 1 93 ? -6.637 12.295 29.380 1.00 39.39 99 VAL B C 1
ATOM 2993 O O . VAL B 1 93 ? -7.739 12.467 28.851 1.00 39.21 99 VAL B O 1
ATOM 2997 N N . ILE B 1 94 ? -5.490 12.642 28.812 1.00 38.35 100 ILE B N 1
ATOM 2998 C CA . ILE B 1 94 ? -5.439 13.148 27.457 1.00 38.11 100 ILE B CA 1
ATOM 2999 C C . ILE B 1 94 ? -4.937 12.020 26.579 1.00 37.52 100 ILE B C 1
ATOM 3000 O O . ILE B 1 94 ? -3.839 11.500 26.798 1.00 37.65 100 ILE B O 1
ATOM 3005 N N . LEU B 1 95 ? -5.755 11.624 25.609 1.00 35.77 101 LEU B N 1
ATOM 3006 C CA . LEU B 1 95 ? -5.338 10.658 24.605 1.00 35.93 101 LEU B CA 1
ATOM 3007 C C . LEU B 1 95 ? -4.954 11.383 23.320 1.00 35.87 101 LEU B C 1
ATOM 3008 O O . LEU B 1 95 ? -5.649 12.287 22.864 1.00 36.62 101 LEU B O 1
ATOM 3013 N N . LYS B 1 96 ? -3.840 10.987 22.731 1.00 36.08 102 LYS B N 1
ATOM 3014 C CA . LYS B 1 96 ? -3.258 11.796 21.679 1.00 37.36 102 LYS B CA 1
ATOM 3015 C C . LYS B 1 96 ? -2.427 10.931 20.743 1.00 37.27 102 LYS B C 1
ATOM 3016 O O . LYS B 1 96 ? -2.046 9.821 21.098 1.00 37.52 102 LYS B O 1
ATOM 3022 N N . VAL B 1 97 ? -2.147 11.446 19.551 1.00 36.67 103 VAL B N 1
ATOM 3023 C CA . VAL B 1 97 ? -1.227 10.785 18.634 1.00 37.39 103 VAL B CA 1
ATOM 3024 C C . VAL B 1 97 ? 0.209 11.277 18.840 1.00 36.96 103 VAL B C 1
ATOM 3025 O O . VAL B 1 97 ? 1.080 10.511 19.242 1.00 37.99 103 VAL B O 1
ATOM 3029 N N . ARG B 1 98 ? 0.455 12.555 18.575 1.00 37.11 104 ARG B N 1
ATOM 3030 C CA . ARG B 1 98 ? 1.801 13.096 18.733 1.00 38.24 104 ARG B CA 1
ATOM 3031 C C . ARG B 1 98 ? 2.009 13.791 20.068 1.00 39.73 104 ARG B C 1
ATOM 3032 O O . ARG B 1 98 ? 1.052 14.173 20.746 1.00 39.41 104 ARG B O 1
ATOM 3040 N N . ARG B 1 99 ? 3.276 13.940 20.438 1.00 40.59 105 ARG B N 1
ATOM 3041 C CA . ARG B 1 99 ? 3.637 14.587 21.688 1.00 41.95 105 ARG B CA 1
ATOM 3042 C C . ARG B 1 99 ? 3.076 15.996 21.711 1.00 39.81 105 ARG B C 1
ATOM 3043 O O . ARG B 1 99 ? 3.071 16.671 20.695 1.00 38.79 105 ARG B O 1
ATOM 3051 N N . PRO B 1 100 ? 2.593 16.430 22.882 1.00 42.30 106 PRO B N 1
ATOM 3052 C CA . PRO B 1 100 ? 2.052 17.769 23.141 1.00 40.73 106 PRO B CA 1
ATOM 3053 C C . PRO B 1 100 ? 3.057 18.870 22.835 1.00 40.05 106 PRO B C 1
ATOM 3054 O O . PRO B 1 100 ? 4.208 18.780 23.260 1.00 42.69 106 PRO B O 1
ATOM 3058 N N . SER B 1 101 ? 2.624 19.902 22.121 1.00 40.86 107 SER B N 1
ATOM 3059 C CA . SER B 1 101 ? 3.425 21.112 21.948 1.00 43.17 107 SER B CA 1
ATOM 3060 C C . SER B 1 101 ? 3.495 21.858 23.274 1.00 42.14 107 SER B C 1
ATOM 3061 O O . SER B 1 101 ? 2.634 21.673 24.136 1.00 40.48 107 SER B O 1
ATOM 3064 N N . ALA B 1 102 ? 4.513 22.701 23.431 1.00 41.25 108 ALA B N 1
ATOM 3065 C CA . ALA B 1 102 ? 4.618 23.554 24.610 1.00 41.15 108 ALA B CA 1
ATOM 3066 C C . ALA B 1 102 ? 3.281 24.240 24.873 1.00 40.08 108 ALA B C 1
ATOM 3067 O O . ALA B 1 102 ? 2.804 24.277 26.001 1.00 40.69 108 ALA B O 1
ATOM 3069 N N . GLN B 1 103 ? 2.673 24.762 23.815 1.00 39.68 109 GLN B N 1
ATOM 3070 C CA . GLN B 1 103 ? 1.395 25.449 23.922 1.00 41.70 109 GLN B CA 1
ATOM 3071 C C . GLN B 1 103 ? 0.301 24.514 24.426 1.00 41.57 109 GLN B C 1
ATOM 3072 O O . GLN B 1 103 ? -0.454 24.858 25.332 1.00 39.56 109 GLN B O 1
ATOM 3078 N N . GLU B 1 104 ? 0.215 23.331 23.830 1.00 40.28 110 GLU B N 1
ATOM 3079 C CA . GLU B 1 104 ? -0.769 22.345 24.258 1.00 39.85 110 GLU B CA 1
ATOM 3080 C C . GLU B 1 104 ? -0.599 21.956 25.728 1.00 40.65 110 GLU B C 1
ATOM 3081 O O . GLU B 1 104 ? -1.584 21.879 26.468 1.00 39.74 110 GLU B O 1
ATOM 3087 N N . ILE B 1 105 ? 0.635 21.713 26.163 1.00 39.62 111 ILE B N 1
ATOM 3088 C CA . ILE B 1 105 ? 0.817 21.268 27.539 1.00 41.41 111 ILE B CA 1
ATOM 3089 C C . ILE B 1 105 ? 0.425 22.380 28.523 1.00 41.41 111 ILE B C 1
ATOM 3090 O O . ILE B 1 105 ? -0.096 22.110 29.611 1.00 38.72 111 ILE B O 1
ATOM 3095 N N . SER B 1 106 ? 0.666 23.628 28.129 1.00 39.78 112 SER B N 1
ATOM 3096 C CA . SER B 1 106 ? 0.296 24.761 28.963 1.00 39.08 112 SER B CA 1
ATOM 3097 C C . SER B 1 106 ? -1.220 24.802 29.170 1.00 40.33 112 SER B C 1
ATOM 3098 O O . SER B 1 106 ? -1.715 25.509 30.047 1.00 38.60 112 SER B O 1
ATOM 3101 N N . GLY B 1 107 ? -1.949 24.036 28.362 1.00 40.03 113 GLY B N 1
ATOM 3102 C CA . GLY B 1 107 ? -3.393 23.956 28.478 1.00 38.85 113 GLY B CA 1
ATOM 3103 C C . GLY B 1 107 ? -3.920 22.701 29.162 1.00 38.83 113 GLY B C 1
ATOM 3104 O O . GLY B 1 107 ? -5.117 22.441 29.135 1.00 38.21 113 GLY B O 1
ATOM 3105 N N . TYR B 1 108 ? -3.035 21.910 29.762 1.00 38.99 114 TYR B N 1
ATOM 3106 C CA . TYR B 1 108 ? -3.472 20.755 30.536 1.00 38.94 114 TYR B CA 1
ATOM 3107 C C . TYR B 1 108 ? -3.326 21.058 32.014 1.00 41.33 114 TYR B C 1
ATOM 3108 O O . TYR B 1 108 ? -2.547 21.931 32.405 1.00 41.36 114 TYR B O 1
ATOM 3117 N N . ARG B 1 109 ? -4.073 20.332 32.837 1.00 39.44 115 ARG B N 1
ATOM 3118 C CA . ARG B 1 109 ? -3.971 20.507 34.272 1.00 40.55 115 ARG B CA 1
ATOM 3119 C C . ARG B 1 109 ? -2.892 19.603 34.865 1.00 40.92 115 ARG B C 1
ATOM 3120 O O . ARG B 1 109 ? -2.787 18.422 34.527 1.00 39.42 115 ARG B O 1
ATOM 3128 N N . SER B 1 110 ? -2.068 20.188 35.728 1.00 41.78 116 SER B N 1
ATOM 3129 C CA . SER B 1 110 ? -1.145 19.422 36.545 1.00 41.24 116 SER B CA 1
ATOM 3130 C C . SER B 1 110 ? -1.894 18.201 37.068 1.00 39.94 116 SER B C 1
ATOM 3131 O O . SER B 1 110 ? -3.011 18.320 37.565 1.00 40.02 116 SER B O 1
ATOM 3134 N N . GLY B 1 111 ? -1.299 17.024 36.938 1.00 38.64 117 GLY B N 1
ATOM 3135 C CA . GLY B 1 111 ? -1.943 15.816 37.414 1.00 37.96 117 GLY B CA 1
ATOM 3136 C C . GLY B 1 111 ? -2.544 14.969 36.310 1.00 39.55 117 GLY B C 1
ATOM 3137 O O . GLY B 1 111 ? -2.661 13.756 36.453 1.00 39.75 117 GLY B O 1
ATOM 3138 N N . ALA B 1 112 ? -2.928 15.598 35.205 1.00 39.05 118 ALA B N 1
ATOM 3139 C CA . ALA B 1 112 ? -3.487 14.857 34.080 1.00 39.18 118 ALA B CA 1
ATOM 3140 C C . ALA B 1 112 ? -2.506 13.813 33.554 1.00 39.67 118 ALA B C 1
ATOM 3141 O O . ALA B 1 112 ? -1.286 13.992 33.617 1.00 38.09 118 ALA B O 1
ATOM 3143 N N . VAL B 1 113 ? -3.050 12.718 33.039 1.00 39.43 119 VAL B N 1
ATOM 3144 C CA . VAL B 1 113 ? -2.253 11.717 32.353 1.00 38.64 119 VAL B CA 1
ATOM 3145 C C . VAL B 1 113 ? -2.242 12.078 30.884 1.00 38.58 119 VAL B C 1
ATOM 3146 O O . VAL B 1 113 ? -3.234 12.579 30.362 1.00 39.85 119 VAL B O 1
ATOM 3150 N N . VAL B 1 114 ? -1.121 11.847 30.214 1.00 38.20 120 VAL B N 1
ATOM 3151 C CA . VAL B 1 114 ? -1.061 12.064 28.779 1.00 37.67 120 VAL B CA 1
ATOM 3152 C C . VAL B 1 114 ? -0.418 10.864 28.110 1.00 37.75 120 VAL B C 1
ATOM 3153 O O . VAL B 1 114 ? 0.719 10.507 28.413 1.00 38.79 120 VAL B O 1
ATOM 3157 N N . ILE B 1 115 ? -1.167 10.238 27.210 1.00 37.04 121 ILE B N 1
ATOM 3158 C CA . ILE B 1 115 ? -0.674 9.093 26.466 1.00 37.42 121 ILE B CA 1
ATOM 3159 C C . ILE B 1 115 ? -0.607 9.429 24.988 1.00 37.26 121 ILE B C 1
ATOM 3160 O O . ILE B 1 115 ? -1.575 9.930 24.416 1.00 37.45 121 ILE B O 1
ATOM 3165 N N . ALA B 1 116 ? 0.541 9.153 24.378 1.00 38.01 122 ALA B N 1
ATOM 3166 C CA . ALA B 1 116 ? 0.766 9.473 22.975 1.00 37.99 122 ALA B CA 1
ATOM 3167 C C . ALA B 1 116 ? 2.038 8.812 22.452 1.00 39.87 122 ALA B C 1
ATOM 3168 O O . ALA B 1 116 ? 2.762 8.137 23.193 1.00 39.05 122 ALA B O 1
ATOM 3170 N N . ILE B 1 117 ? 2.293 8.993 21.160 1.00 39.07 123 ILE B N 1
ATOM 3171 C CA . ILE B 1 117 ? 3.592 8.656 20.601 1.00 40.22 123 ILE B CA 1
ATOM 3172 C C . ILE B 1 117 ? 4.507 9.836 20.888 1.00 40.16 123 ILE B C 1
ATOM 3173 O O . ILE B 1 117 ? 4.550 10.816 20.139 1.00 40.33 123 ILE B O 1
ATOM 3186 N N . ASP B 1 119 ? 7.780 10.342 21.071 1.00 42.79 125 ASP B N 1
ATOM 3187 C CA . ASP B 1 119 ? 9.032 10.599 20.368 1.00 45.32 125 ASP B CA 1
ATOM 3188 C C . ASP B 1 119 ? 10.029 11.304 21.290 1.00 47.49 125 ASP B C 1
ATOM 3189 O O . ASP B 1 119 ? 10.428 12.439 21.030 1.00 47.43 125 ASP B O 1
ATOM 3194 N N . PRO B 1 120 ? 10.428 10.625 22.375 1.00 46.22 126 PRO B N 1
ATOM 3195 C CA . PRO B 1 120 ? 11.249 11.214 23.437 1.00 46.45 126 PRO B CA 1
ATOM 3196 C C . PRO B 1 120 ? 12.668 11.499 22.970 1.00 48.23 126 PRO B C 1
ATOM 3197 O O . PRO B 1 120 ? 13.205 12.569 23.261 1.00 48.32 126 PRO B O 1
ATOM 3201 N N . TYR B 1 121 ? 13.258 10.542 22.260 1.00 48.84 127 TYR B N 1
ATOM 3202 C CA . TYR B 1 121 ? 14.636 10.648 21.786 1.00 50.24 127 TYR B CA 1
ATOM 3203 C C . TYR B 1 121 ? 14.881 11.948 21.028 1.00 51.01 127 TYR B C 1
ATOM 3204 O O . TYR B 1 121 ? 14.246 12.209 20.007 1.00 51.57 127 TYR B O 1
ATOM 3213 N N . GLY B 1 122 ? 15.801 12.761 21.533 1.00 50.84 128 GLY B N 1
ATOM 3214 C CA . GLY B 1 122 ? 16.115 14.032 20.907 1.00 50.58 128 GLY B CA 1
ATOM 3215 C C . GLY B 1 122 ? 15.128 15.129 21.267 1.00 52.18 128 GLY B C 1
ATOM 3216 O O . GLY B 1 122 ? 15.122 16.195 20.651 1.00 52.05 128 GLY B O 1
ATOM 3217 N N . ASN B 1 123 ? 14.281 14.867 22.260 1.00 49.86 129 ASN B N 1
ATOM 3218 C CA . ASN B 1 123 ? 13.287 15.842 22.696 1.00 48.50 129 ASN B CA 1
ATOM 3219 C C . ASN B 1 123 ? 13.163 15.917 24.219 1.00 48.81 129 ASN B C 1
ATOM 3220 O O . ASN B 1 123 ? 12.083 16.178 24.754 1.00 47.60 129 ASN B O 1
ATOM 3225 N N . GLU B 1 124 ? 14.276 15.704 24.915 1.00 47.76 130 GLU B N 1
ATOM 3226 C CA . GLU B 1 124 ? 14.252 15.606 26.370 1.00 47.70 130 GLU B CA 1
ATOM 3227 C C . GLU B 1 124 ? 13.911 16.919 27.068 1.00 46.42 130 GLU B C 1
ATOM 3228 O O . GLU B 1 124 ? 13.519 16.920 28.237 1.00 45.86 130 GLU B O 1
ATOM 3234 N N . GLU B 1 125 ? 14.043 18.033 26.358 1.00 45.08 131 GLU B N 1
ATOM 3235 C CA . GLU B 1 125 ? 13.600 19.313 26.902 1.00 44.72 131 GLU B CA 1
ATOM 3236 C C . GLU B 1 125 ? 12.076 19.337 27.018 1.00 45.35 131 GLU B C 1
ATOM 3237 O O . GLU B 1 125 ? 11.521 19.852 27.996 1.00 44.11 131 GLU B O 1
ATOM 3243 N N . ALA B 1 126 ? 11.408 18.778 26.009 1.00 44.74 132 ALA B N 1
ATOM 3244 C CA . ALA B 1 126 ? 9.953 18.664 26.010 1.00 44.14 132 ALA B CA 1
ATOM 3245 C C . ALA B 1 126 ? 9.490 17.742 27.133 1.00 44.15 132 ALA B C 1
ATOM 3246 O O . ALA B 1 126 ? 8.493 18.014 27.812 1.00 43.33 132 ALA B O 1
ATOM 3248 N N . ILE B 1 127 ? 10.226 16.650 27.319 1.00 43.75 133 ILE B N 1
ATOM 3249 C CA . ILE B 1 127 ? 9.957 15.707 28.397 1.00 43.61 133 ILE B CA 1
ATOM 3250 C C . ILE B 1 127 ? 10.027 16.419 29.743 1.00 41.81 133 ILE B C 1
ATOM 3251 O O . ILE B 1 127 ? 9.163 16.263 30.601 1.00 39.84 133 ILE B O 1
ATOM 3256 N N . SER B 1 128 ? 11.070 17.219 29.902 1.00 43.73 134 SER B N 1
ATOM 3257 C CA . SER B 1 128 ? 11.258 18.018 31.095 1.00 42.17 134 SER B CA 1
ATOM 3258 C C . SER B 1 128 ? 10.148 19.054 31.223 1.00 42.14 134 SER B C 1
ATOM 3259 O O . SER B 1 128 ? 9.656 19.325 32.318 1.00 40.93 134 SER B O 1
ATOM 3262 N N . ALA B 1 129 ? 9.756 19.636 30.096 1.00 42.93 135 ALA B N 1
ATOM 3263 C CA . ALA B 1 129 ? 8.670 20.598 30.099 1.00 42.18 135 ALA B CA 1
ATOM 3264 C C . ALA B 1 129 ? 7.409 19.946 30.652 1.00 42.06 135 ALA B C 1
ATOM 3265 O O . ALA B 1 129 ? 6.663 20.566 31.410 1.00 41.67 135 ALA B O 1
ATOM 3275 N N . ALA B 1 131 ? 7.293 17.232 32.667 1.00 39.46 137 ALA B N 1
ATOM 3276 C CA . ALA B 1 131 ? 7.489 16.963 34.083 1.00 39.47 137 ALA B CA 1
ATOM 3277 C C . ALA B 1 131 ? 7.171 18.223 34.886 1.00 41.42 137 ALA B C 1
ATOM 3278 O O . ALA B 1 131 ? 6.434 18.182 35.876 1.00 38.88 137 ALA B O 1
ATOM 3280 N N . GLY B 1 132 ? 7.727 19.345 34.434 1.00 42.31 138 GLY B N 1
ATOM 3281 C CA . GLY B 1 132 ? 7.517 20.628 35.076 1.00 38.99 138 GLY B CA 1
ATOM 3282 C C . GLY B 1 132 ? 6.050 20.987 35.152 1.00 40.71 138 GLY B C 1
ATOM 3283 O O . GLY B 1 132 ? 5.592 21.564 36.138 1.00 43.53 138 GLY B O 1
ATOM 3284 N N . ALA B 1 133 ? 5.301 20.642 34.113 1.00 39.11 139 ALA B N 1
ATOM 3285 C CA . ALA B 1 133 ? 3.882 20.950 34.095 1.00 39.43 139 ALA B CA 1
ATOM 3286 C C . ALA B 1 133 ? 3.127 20.017 35.037 1.00 40.98 139 ALA B C 1
ATOM 3287 O O . ALA B 1 133 ? 1.925 20.174 35.244 1.00 41.59 139 ALA B O 1
ATOM 3289 N N . GLY B 1 134 ? 3.842 19.048 35.603 1.00 40.75 140 GLY B N 1
ATOM 3290 C CA . GLY B 1 134 ? 3.267 18.121 36.565 1.00 40.47 140 GLY B CA 1
ATOM 3291 C C . GLY B 1 134 ? 2.368 17.062 35.949 1.00 40.66 140 GLY B C 1
ATOM 3292 O O . GLY B 1 134 ? 1.397 16.624 36.563 1.00 39.73 140 GLY B O 1
ATOM 3293 N N . LEU B 1 135 ? 2.688 16.651 34.727 1.00 39.59 141 LEU B N 1
ATOM 3294 C CA . LEU B 1 135 ? 1.898 15.651 34.028 1.00 37.65 141 LEU B CA 1
ATOM 3295 C C . LEU B 1 135 ? 2.429 14.246 34.288 1.00 39.15 141 LEU B C 1
ATOM 3296 O O . LEU B 1 135 ? 3.589 14.060 34.650 1.00 39.46 141 LEU B O 1
ATOM 3301 N N . THR B 1 136 ? 1.568 13.254 34.116 1.00 39.22 142 THR B N 1
ATOM 3302 C CA . THR B 1 136 ? 2.014 11.872 34.083 1.00 38.88 142 THR B CA 1
ATOM 3303 C C . THR B 1 136 ? 1.947 11.399 32.637 1.00 39.14 142 THR B C 1
ATOM 3304 O O . THR B 1 136 ? 0.873 11.078 32.137 1.00 39.95 142 THR B O 1
ATOM 3308 N N . THR B 1 137 ? 3.090 11.372 31.961 1.00 38.68 143 THR B N 1
ATOM 3309 C CA . THR B 1 137 ? 3.100 11.070 30.533 1.00 40.14 143 THR B CA 1
ATOM 3310 C C . THR B 1 137 ? 3.632 9.674 30.248 1.00 39.94 143 THR B C 1
ATOM 3311 O O . THR B 1 137 ? 4.538 9.205 30.924 1.00 40.63 143 THR B O 1
ATOM 3315 N N . PHE B 1 138 ? 3.053 9.019 29.245 1.00 39.66 144 PHE B N 1
ATOM 3316 C CA . PHE B 1 138 ? 3.453 7.676 28.850 1.00 38.75 144 PHE B CA 1
ATOM 3317 C C . PHE B 1 138 ? 3.771 7.697 27.372 1.00 39.78 144 PHE B C 1
ATOM 3318 O O . PHE B 1 138 ? 3.035 8.299 26.593 1.00 40.44 144 PHE B O 1
ATOM 3326 N N . ALA B 1 139 ? 4.868 7.053 26.988 1.00 39.87 145 ALA B N 1
ATOM 3327 C CA . ALA B 1 139 ? 5.257 6.978 25.583 1.00 39.77 145 ALA B CA 1
ATOM 3328 C C . ALA B 1 139 ? 4.937 5.605 24.992 1.00 39.87 145 ALA B C 1
ATOM 3329 O O . ALA B 1 139 ? 5.601 4.613 25.294 1.00 40.52 145 ALA B O 1
ATOM 3339 N N . GLU B 1 141 ? 5.514 4.149 22.300 1.00 41.88 147 GLU B N 1
ATOM 3340 C CA . GLU B 1 141 ? 6.539 3.453 21.531 1.00 42.87 147 GLU B CA 1
ATOM 3341 C C . GLU B 1 141 ? 7.459 2.645 22.428 1.00 42.62 147 GLU B C 1
ATOM 3342 O O . GLU B 1 141 ? 8.241 1.829 21.949 1.00 43.29 147 GLU B O 1
ATOM 3348 N N . LEU B 1 142 ? 7.352 2.865 23.732 1.00 42.91 148 LEU B N 1
ATOM 3349 C CA . LEU B 1 142 ? 8.225 2.192 24.685 1.00 43.16 148 LEU B CA 1
ATOM 3350 C C . LEU B 1 142 ? 7.648 0.867 25.152 1.00 43.21 148 LEU B C 1
ATOM 3351 O O . LEU B 1 142 ? 8.202 0.224 26.037 1.00 43.92 148 LEU B O 1
ATOM 3364 N N . PRO B 1 144 ? 7.022 -2.741 25.877 1.00 51.91 150 PRO B N 1
ATOM 3365 C CA . PRO B 1 144 ? 7.809 -3.975 25.810 1.00 53.65 150 PRO B CA 1
ATOM 3366 C C . PRO B 1 144 ? 7.265 -4.870 24.714 1.00 55.75 150 PRO B C 1
ATOM 3367 O O . PRO B 1 144 ? 6.059 -5.125 24.704 1.00 55.26 150 PRO B O 1
ATOM 3371 N N . ARG B 1 145 ? 8.130 -5.331 23.812 1.00 58.52 151 ARG B N 1
ATOM 3372 C CA . ARG B 1 145 ? 7.711 -6.194 22.707 1.00 62.38 151 ARG B CA 1
ATOM 3373 C C . ARG B 1 145 ? 7.396 -7.610 23.181 1.00 64.26 151 ARG B C 1
ATOM 3374 O O . ARG B 1 145 ? 7.880 -8.590 22.611 1.00 65.43 151 ARG B O 1
ATOM 3382 N N . ILE B 1 146 ? 6.579 -7.704 24.226 1.00 62.18 152 ILE B N 1
ATOM 3383 C CA . ILE B 1 146 ? 6.214 -8.984 24.812 1.00 62.38 152 ILE B CA 1
ATOM 3384 C C . ILE B 1 146 ? 4.862 -9.466 24.297 1.00 64.07 152 ILE B C 1
ATOM 3385 O O . ILE B 1 146 ? 3.914 -8.690 24.172 1.00 63.32 152 ILE B O 1
ATOM 3390 N N . THR B 1 147 ? 4.785 -10.756 23.995 1.00 63.40 153 THR B N 1
ATOM 3391 C CA . THR B 1 147 ? 3.550 -11.357 23.515 1.00 64.00 153 THR B CA 1
ATOM 3392 C C . THR B 1 147 ? 2.317 -10.798 24.240 1.00 63.33 153 THR B C 1
ATOM 3393 O O . THR B 1 147 ? 1.275 -10.575 23.617 1.00 62.48 153 THR B O 1
ATOM 3397 N N . ARG B 1 148 ? 2.447 -10.552 25.543 1.00 62.23 154 ARG B N 1
ATOM 3398 C CA . ARG B 1 148 ? 1.340 -10.025 26.349 1.00 63.33 154 ARG B CA 1
ATOM 3399 C C . ARG B 1 148 ? 0.832 -8.657 25.894 1.00 61.07 154 ARG B C 1
ATOM 3400 O O . ARG B 1 148 ? -0.335 -8.322 26.096 1.00 60.00 154 ARG B O 1
ATOM 3408 N N . ALA B 1 149 ? 1.709 -7.865 25.290 1.00 59.44 155 ALA B N 1
ATOM 3409 C CA . ALA B 1 149 ? 1.352 -6.496 24.931 1.00 58.66 155 ALA B CA 1
ATOM 3410 C C . ALA B 1 149 ? 1.132 -6.282 23.429 1.00 54.40 155 ALA B C 1
ATOM 3411 O O . ALA B 1 149 ? 1.145 -5.149 22.955 1.00 50.62 155 ALA B O 1
ATOM 3413 N N . GLN B 1 150 ? 0.925 -7.368 22.690 1.00 56.35 156 GLN B N 1
ATOM 3414 C CA . GLN B 1 150 ? 0.712 -7.280 21.249 1.00 52.52 156 GLN B CA 1
ATOM 3415 C C . GLN B 1 150 ? -0.431 -6.329 20.908 1.00 48.40 156 GLN B C 1
ATOM 3416 O O . GLN B 1 150 ? -0.327 -5.526 19.981 1.00 43.81 156 GLN B O 1
ATOM 3422 N N . SER B 1 151 ? -1.521 -6.435 21.664 1.00 50.13 157 SER B N 1
ATOM 3423 C CA . SER B 1 151 ? -2.744 -5.699 21.368 1.00 46.87 157 SER B CA 1
ATOM 3424 C C . SER B 1 151 ? -2.610 -4.224 21.703 1.00 45.29 157 SER B C 1
ATOM 3425 O O . SER B 1 151 ? -3.537 -3.448 21.477 1.00 44.77 157 SER B O 1
ATOM 3436 N N . ASP B 1 153 ? 0.666 -2.717 20.978 1.00 42.18 159 ASP B N 1
ATOM 3437 C CA . ASP B 1 153 ? 1.906 -2.326 20.316 1.00 42.10 159 ASP B CA 1
ATOM 3438 C C . ASP B 1 153 ? 1.669 -1.358 19.150 1.00 40.49 159 ASP B C 1
ATOM 3439 O O . ASP B 1 153 ? 1.233 -1.753 18.064 1.00 39.89 159 ASP B O 1
ATOM 3444 N N . VAL B 1 154 ? 1.977 -0.087 19.381 1.00 39.43 160 VAL B N 1
ATOM 3445 C CA . VAL B 1 154 ? 1.775 0.939 18.365 1.00 39.74 160 VAL B CA 1
ATOM 3446 C C . VAL B 1 154 ? 2.735 0.774 17.186 1.00 39.56 160 VAL B C 1
ATOM 3447 O O . VAL B 1 154 ? 2.312 0.767 16.025 1.00 38.65 160 VAL B O 1
ATOM 3451 N N . LEU B 1 155 ? 4.023 0.652 17.491 1.00 37.86 161 LEU B N 1
ATOM 3452 C CA . LEU B 1 155 ? 5.035 0.388 16.478 1.00 38.67 161 LEU B CA 1
ATOM 3453 C C . LEU B 1 155 ? 4.592 -0.722 15.526 1.00 38.77 161 LEU B C 1
ATOM 3454 O O . LEU B 1 155 ? 4.671 -0.587 14.308 1.00 39.41 161 LEU B O 1
ATOM 3459 N N . SER B 1 156 ? 4.104 -1.814 16.095 1.00 38.38 162 SER B N 1
ATOM 3460 C CA . SER B 1 156 ? 3.656 -2.955 15.313 1.00 39.99 162 SER B CA 1
ATOM 3461 C C . SER B 1 156 ? 2.384 -2.666 14.483 1.00 40.18 162 SER B C 1
ATOM 3462 O O . SER B 1 156 ? 2.290 -3.051 13.317 1.00 38.45 162 SER B O 1
ATOM 3465 N N . SER B 1 157 ? 1.405 -1.995 15.088 1.00 39.35 163 SER B N 1
ATOM 3466 C CA . SER B 1 157 ? 0.140 -1.724 14.410 1.00 37.35 163 SER B CA 1
ATOM 3467 C C . SER B 1 157 ? 0.326 -0.717 13.275 1.00 38.28 163 SER B C 1
ATOM 3468 O O . SER B 1 157 ? -0.259 -0.851 12.197 1.00 37.96 163 SER B O 1
ATOM 3471 N N . GLN B 1 158 ? 1.149 0.293 13.521 1.00 36.66 164 GLN B N 1
ATOM 3472 C CA . GLN B 1 158 ? 1.439 1.284 12.499 1.00 36.22 164 GLN B CA 1
ATOM 3473 C C . GLN B 1 158 ? 2.335 0.710 11.393 1.00 36.96 164 GLN B C 1
ATOM 3474 O O . GLN B 1 158 ? 2.112 0.963 10.209 1.00 36.62 164 GLN B O 1
ATOM 3480 N N . ALA B 1 159 ? 3.335 -0.077 11.779 1.00 36.92 165 ALA B N 1
ATOM 3481 C CA . ALA B 1 159 ? 4.280 -0.623 10.809 1.00 38.51 165 ALA B CA 1
ATOM 3482 C C . ALA B 1 159 ? 3.574 -1.547 9.820 1.00 38.35 165 ALA B C 1
ATOM 3483 O O . ALA B 1 159 ? 3.891 -1.567 8.631 1.00 36.86 165 ALA B O 1
ATOM 3485 N N . ASN B 1 160 ? 2.608 -2.307 10.314 1.00 37.29 166 ASN B N 1
ATOM 3486 C CA . ASN B 1 160 ? 1.865 -3.206 9.454 1.00 38.48 166 ASN B CA 1
ATOM 3487 C C . ASN B 1 160 ? 1.156 -2.449 8.336 1.00 38.20 166 ASN B C 1
ATOM 3488 O O . ASN B 1 160 ? 1.150 -2.885 7.189 1.00 38.59 166 ASN B O 1
ATOM 3493 N N . LEU B 1 161 ? 0.557 -1.314 8.682 1.00 38.51 167 LEU B N 1
ATOM 3494 C CA . LEU B 1 161 ? -0.129 -0.480 7.703 1.00 36.12 167 LEU B CA 1
ATOM 3495 C C . LEU B 1 161 ? 0.879 0.187 6.773 1.00 36.88 167 LEU B C 1
ATOM 3496 O O . LEU B 1 161 ? 0.683 0.231 5.550 1.00 36.14 167 LEU B O 1
ATOM 3501 N N . ALA B 1 162 ? 1.969 0.681 7.353 1.00 35.75 168 ALA B N 1
ATOM 3502 C CA . ALA B 1 162 ? 3.038 1.296 6.573 1.00 36.13 168 ALA B CA 1
ATOM 3503 C C . ALA B 1 162 ? 3.570 0.351 5.497 1.00 36.31 168 ALA B C 1
ATOM 3504 O O . ALA B 1 162 ? 3.758 0.755 4.344 1.00 37.29 168 ALA B O 1
ATOM 3506 N N . GLY B 1 163 ? 3.796 -0.905 5.878 1.00 36.91 169 GLY B N 1
ATOM 3507 C CA . GLY B 1 163 ? 4.286 -1.921 4.959 1.00 36.07 169 GLY B CA 1
ATOM 3508 C C . GLY B 1 163 ? 3.370 -2.089 3.761 1.00 35.14 169 GLY B C 1
ATOM 3509 O O . GLY B 1 163 ? 3.818 -2.252 2.627 1.00 34.27 169 GLY B O 1
ATOM 3510 N N . TYR B 1 164 ? 2.070 -2.046 4.020 1.00 37.25 170 TYR B N 1
ATOM 3511 C CA . TYR B 1 164 ? 1.069 -2.090 2.961 1.00 35.66 170 TYR B CA 1
ATOM 3512 C C . TYR B 1 164 ? 1.076 -0.793 2.143 1.00 34.23 170 TYR B C 1
ATOM 3513 O O . TYR B 1 164 ? 1.108 -0.826 0.917 1.00 32.46 170 TYR B O 1
ATOM 3522 N N . GLN B 1 165 ? 1.054 0.345 2.829 1.00 33.75 171 GLN B N 1
ATOM 3523 C CA . GLN B 1 165 ? 1.053 1.640 2.155 1.00 35.03 171 GLN B CA 1
ATOM 3524 C C . GLN B 1 165 ? 2.247 1.778 1.222 1.00 34.42 171 GLN B C 1
ATOM 3525 O O . GLN B 1 165 ? 2.129 2.318 0.121 1.00 33.71 171 GLN B O 1
ATOM 3531 N N . ALA B 1 166 ? 3.397 1.292 1.671 1.00 34.13 172 ALA B N 1
ATOM 3532 C CA . ALA B 1 166 ? 4.607 1.369 0.868 1.00 34.69 172 ALA B CA 1
ATOM 3533 C C . ALA B 1 166 ? 4.380 0.866 -0.558 1.00 33.14 172 ALA B C 1
ATOM 3534 O O . ALA B 1 166 ? 4.747 1.535 -1.522 1.00 32.57 172 ALA B O 1
ATOM 3536 N N . VAL B 1 167 ? 3.768 -0.307 -0.690 1.00 32.78 173 VAL B N 1
ATOM 3537 C CA . VAL B 1 167 ? 3.563 -0.901 -2.011 1.00 33.18 173 VAL B CA 1
ATOM 3538 C C . VAL B 1 167 ? 2.548 -0.106 -2.826 1.00 33.03 173 VAL B C 1
ATOM 3539 O O . VAL B 1 167 ? 2.684 0.024 -4.042 1.00 33.97 173 VAL B O 1
ATOM 3543 N N . ILE B 1 168 ? 1.542 0.442 -2.156 1.00 32.60 174 ILE B N 1
ATOM 3544 C CA . ILE B 1 168 ? 0.592 1.307 -2.836 1.00 33.18 174 ILE B CA 1
ATOM 3545 C C . ILE B 1 168 ? 1.294 2.534 -3.429 1.00 33.53 174 ILE B C 1
ATOM 3546 O O . ILE B 1 168 ? 1.034 2.926 -4.568 1.00 33.69 174 ILE B O 1
ATOM 3551 N N . ASP B 1 169 ? 2.185 3.139 -2.653 1.00 32.57 175 ASP B N 1
ATOM 3552 C CA . ASP B 1 169 ? 2.921 4.300 -3.125 1.00 33.37 175 ASP B CA 1
ATOM 3553 C C . ASP B 1 169 ? 3.894 3.914 -4.228 1.00 33.15 175 ASP B C 1
ATOM 3554 O O . ASP B 1 169 ? 4.020 4.619 -5.225 1.00 32.05 175 ASP B O 1
ATOM 3559 N N . ALA B 1 170 ? 4.568 2.782 -4.061 1.00 32.25 176 ALA B N 1
ATOM 3560 C CA . ALA B 1 170 ? 5.469 2.305 -5.102 1.00 33.63 176 ALA B CA 1
ATOM 3561 C C . ALA B 1 170 ? 4.715 2.139 -6.420 1.00 33.37 176 ALA B C 1
ATOM 3562 O O . ALA B 1 170 ? 5.205 2.519 -7.475 1.00 34.26 176 ALA B O 1
ATOM 3564 N N . ALA B 1 171 ? 3.515 1.577 -6.342 1.00 32.65 177 ALA B N 1
ATOM 3565 C CA . ALA B 1 171 ? 2.656 1.415 -7.506 1.00 33.53 177 ALA B CA 1
ATOM 3566 C C . ALA B 1 171 ? 2.263 2.757 -8.120 1.00 35.02 177 ALA B C 1
ATOM 3567 O O . ALA B 1 171 ? 2.171 2.893 -9.343 1.00 35.06 177 ALA B O 1
ATOM 3569 N N . TYR B 1 172 ? 2.023 3.740 -7.262 1.00 33.09 178 TYR B N 1
ATOM 3570 C CA . TYR B 1 172 ? 1.605 5.063 -7.701 1.00 33.94 178 TYR B CA 1
ATOM 3571 C C . TYR B 1 172 ? 2.674 5.817 -8.513 1.00 35.82 178 TYR B C 1
ATOM 3572 O O . TYR B 1 172 ? 2.356 6.474 -9.503 1.00 37.10 178 TYR B O 1
ATOM 3581 N N . GLU B 1 173 ? 3.930 5.726 -8.081 1.00 34.36 179 GLU B N 1
ATOM 3582 C CA . GLU B 1 173 ? 5.035 6.466 -8.688 1.00 35.94 179 GLU B CA 1
ATOM 3583 C C . GLU B 1 173 ? 5.629 5.727 -9.880 1.00 36.90 179 GLU B C 1
ATOM 3584 O O . GLU B 1 173 ? 6.179 6.338 -10.799 1.00 37.47 179 GLU B O 1
ATOM 3590 N N . TYR B 1 174 ? 5.539 4.404 -9.837 1.00 36.72 180 TYR B N 1
ATOM 3591 C CA . TYR B 1 174 ? 6.051 3.555 -10.901 1.00 36.80 180 TYR B CA 1
ATOM 3592 C C . TYR B 1 174 ? 5.283 3.854 -12.186 1.00 35.89 180 TYR B C 1
ATOM 3593 O O . TYR B 1 174 ? 4.093 4.178 -12.142 1.00 36.09 180 TYR B O 1
ATOM 3602 N N . ASP B 1 175 ? 5.966 3.753 -13.323 1.00 35.43 181 ASP B N 1
ATOM 3603 C CA . ASP B 1 175 ? 5.352 4.032 -14.623 1.00 34.04 181 ASP B CA 1
ATOM 3604 C C . ASP B 1 175 ? 4.960 2.732 -15.330 1.00 35.09 181 ASP B C 1
ATOM 3605 O O . ASP B 1 175 ? 4.696 2.707 -16.537 1.00 33.28 181 ASP B O 1
ATOM 3610 N N . ARG B 1 176 ? 4.927 1.644 -14.572 1.00 33.83 182 ARG B N 1
ATOM 3611 C CA . ARG B 1 176 ? 4.443 0.386 -15.117 1.00 34.61 182 ARG B CA 1
ATOM 3612 C C . ARG B 1 176 ? 3.490 -0.275 -14.134 1.00 34.72 182 ARG B C 1
ATOM 3613 O O . ARG B 1 176 ? 3.463 0.064 -12.948 1.00 35.13 182 ARG B O 1
ATOM 3621 N N . ALA B 1 177 ? 2.707 -1.219 -14.637 1.00 34.09 183 ALA B N 1
ATOM 3622 C CA . ALA B 1 177 ? 1.882 -2.055 -13.783 1.00 35.30 183 ALA B CA 1
ATOM 3623 C C . ALA B 1 177 ? 2.773 -2.944 -12.923 1.00 35.73 183 ALA B C 1
ATOM 3624 O O . ALA B 1 177 ? 3.911 -3.230 -13.286 1.00 35.14 183 ALA B O 1
ATOM 3626 N N . LEU B 1 178 ? 2.252 -3.372 -11.781 1.00 35.57 184 LEU B N 1
ATOM 3627 C CA . LEU B 1 178 ? 2.962 -4.321 -10.935 1.00 37.57 184 LEU B CA 1
ATOM 3628 C C . LEU B 1 178 ? 2.688 -5.778 -11.345 1.00 38.16 184 LEU B C 1
ATOM 3629 O O . LEU B 1 178 ? 3.608 -6.602 -11.372 1.00 38.07 184 LEU B O 1
ATOM 3634 N N . PRO B 1 179 ? 1.427 -6.105 -11.672 1.00 37.14 185 PRO B N 1
ATOM 3635 C CA . PRO B 1 179 ? 1.190 -7.486 -12.099 1.00 40.84 185 PRO B CA 1
ATOM 3636 C C . PRO B 1 179 ? 1.628 -7.698 -13.545 1.00 40.39 185 PRO B C 1
ATOM 3637 O O . PRO B 1 179 ? 1.626 -6.763 -14.350 1.00 38.58 185 PRO B O 1
ATOM 3665 N N . THR B 1 183 ? -2.523 -8.847 -22.506 1.00 41.49 189 THR B N 1
ATOM 3666 C CA . THR B 1 183 ? -3.487 -8.098 -23.289 1.00 40.71 189 THR B CA 1
ATOM 3667 C C . THR B 1 183 ? -3.461 -8.596 -24.723 1.00 41.35 189 THR B C 1
ATOM 3668 O O . THR B 1 183 ? -2.520 -9.278 -25.136 1.00 39.11 189 THR B O 1
ATOM 3672 N N . ALA B 1 184 ? -4.492 -8.257 -25.488 1.00 41.22 190 ALA B N 1
ATOM 3673 C CA . ALA B 1 184 ? -4.490 -8.595 -26.903 1.00 42.35 190 ALA B CA 1
ATOM 3674 C C . ALA B 1 184 ? -3.236 -7.990 -27.520 1.00 42.22 190 ALA B C 1
ATOM 3675 O O . ALA B 1 184 ? -2.696 -8.502 -28.504 1.00 42.91 190 ALA B O 1
ATOM 3677 N N . ALA B 1 185 ? -2.766 -6.907 -26.907 1.00 39.78 191 ALA B N 1
ATOM 3678 C CA . ALA B 1 185 ? -1.613 -6.165 -27.405 1.00 41.40 191 ALA B CA 1
ATOM 3679 C C . ALA B 1 185 ? -0.274 -6.712 -26.919 1.00 41.47 191 ALA B C 1
ATOM 3680 O O . ALA B 1 185 ? 0.757 -6.068 -27.095 1.00 42.69 191 ALA B O 1
ATOM 3682 N N . GLY B 1 186 ? -0.284 -7.896 -26.318 1.00 40.13 192 GLY B N 1
ATOM 3683 C CA . GLY B 1 186 ? 0.932 -8.470 -25.771 1.00 39.18 192 GLY B CA 1
ATOM 3684 C C . GLY B 1 186 ? 0.866 -8.457 -24.259 1.00 42.28 192 GLY B C 1
ATOM 3685 O O . GLY B 1 186 ? -0.176 -8.124 -23.690 1.00 42.54 192 GLY B O 1
ATOM 3686 N N . THR B 1 187 ? 1.961 -8.811 -23.591 1.00 40.38 193 THR B N 1
ATOM 3687 C CA . THR B 1 187 ? 1.914 -8.857 -22.135 1.00 43.54 193 THR B CA 1
ATOM 3688 C C . THR B 1 187 ? 2.957 -7.989 -21.435 1.00 41.55 193 THR B C 1
ATOM 3689 O O . THR B 1 187 ? 4.148 -8.059 -21.731 1.00 42.21 193 THR B O 1
ATOM 3693 N N . VAL B 1 188 ? 2.478 -7.159 -20.515 1.00 40.38 194 VAL B N 1
ATOM 3694 C CA . VAL B 1 188 ? 3.339 -6.400 -19.618 1.00 40.80 194 VAL B CA 1
ATOM 3695 C C . VAL B 1 188 ? 3.904 -7.319 -18.524 1.00 40.49 194 VAL B C 1
ATOM 3696 O O . VAL B 1 188 ? 3.170 -8.091 -17.900 1.00 40.71 194 VAL B O 1
ATOM 3700 N N . PRO B 1 189 ? 5.217 -7.231 -18.284 1.00 40.54 195 PRO B N 1
ATOM 3701 C CA . PRO B 1 189 ? 5.881 -8.108 -17.313 1.00 40.41 195 PRO B CA 1
ATOM 3702 C C . PRO B 1 189 ? 5.481 -7.748 -15.888 1.00 39.22 195 PRO B C 1
ATOM 3703 O O . PRO B 1 189 ? 4.928 -6.671 -15.648 1.00 38.82 195 PRO B O 1
ATOM 3707 N N . ALA B 1 190 ? 5.753 -8.645 -14.951 1.00 37.73 196 ALA B N 1
ATOM 3708 C CA . ALA B 1 190 ? 5.541 -8.337 -13.547 1.00 39.90 196 ALA B CA 1
ATOM 3709 C C . ALA B 1 190 ? 6.729 -7.531 -13.035 1.00 38.56 196 ALA B C 1
ATOM 3710 O O . ALA B 1 190 ? 7.883 -7.906 -13.246 1.00 38.97 196 ALA B O 1
ATOM 3712 N N . ALA B 1 191 ? 6.451 -6.411 -12.380 1.00 36.88 197 ALA B N 1
ATOM 3713 C CA . ALA B 1 191 ? 7.521 -5.637 -11.768 1.00 36.52 197 ALA B CA 1
ATOM 3714 C C . ALA B 1 191 ? 8.304 -6.536 -10.821 1.00 36.81 197 ALA B C 1
ATOM 3715 O O . ALA B 1 191 ? 7.773 -7.515 -10.285 1.00 37.72 197 ALA B O 1
ATOM 3717 N N . LYS B 1 192 ? 9.571 -6.211 -10.618 1.00 37.03 198 LYS B N 1
ATOM 3718 C CA . LYS B 1 192 ? 10.376 -6.961 -9.669 1.00 38.58 198 LYS B CA 1
ATOM 3719 C C . LYS B 1 192 ? 10.603 -6.142 -8.398 1.00 38.93 198 LYS B C 1
ATOM 3720 O O . LYS B 1 192 ? 11.108 -5.018 -8.442 1.00 38.79 198 LYS B O 1
ATOM 3726 N N . ILE B 1 193 ? 10.212 -6.706 -7.262 1.00 38.25 199 ILE B N 1
ATOM 3727 C CA . ILE B 1 193 ? 10.287 -5.966 -6.011 1.00 39.40 199 ILE B CA 1
ATOM 3728 C C . ILE B 1 193 ? 11.088 -6.664 -4.911 1.00 38.70 199 ILE B C 1
ATOM 3729 O O . ILE B 1 193 ? 10.899 -7.842 -4.613 1.00 37.45 199 ILE B O 1
ATOM 3734 N N . PHE B 1 194 ? 11.975 -5.892 -4.303 1.00 39.71 200 PHE B N 1
ATOM 3735 C CA . PHE B 1 194 ? 12.892 -6.394 -3.302 1.00 40.08 200 PHE B CA 1
ATOM 3736 C C . PHE B 1 194 ? 12.623 -5.632 -2.014 1.00 39.91 200 PHE B C 1
ATOM 3737 O O . PHE B 1 194 ? 12.791 -4.409 -1.958 1.00 39.90 200 PHE B O 1
ATOM 3745 N N . VAL B 1 195 ? 12.179 -6.351 -0.988 1.00 38.16 201 VAL B N 1
ATOM 3746 C CA . VAL B 1 195 ? 11.921 -5.738 0.304 1.00 39.98 201 VAL B CA 1
ATOM 3747 C C . VAL B 1 195 ? 13.079 -6.006 1.247 1.00 41.04 201 VAL B C 1
ATOM 3748 O O . VAL B 1 195 ? 13.484 -7.153 1.432 1.00 40.79 201 VAL B O 1
ATOM 3760 N N . GLY B 1 197 ? 14.456 -5.914 4.982 1.00 43.12 203 GLY B N 1
ATOM 3761 C CA . GLY B 1 197 ? 13.946 -5.944 6.338 1.00 43.02 203 GLY B CA 1
ATOM 3762 C C . GLY B 1 197 ? 12.620 -6.680 6.362 1.00 43.39 203 GLY B C 1
ATOM 3763 O O . GLY B 1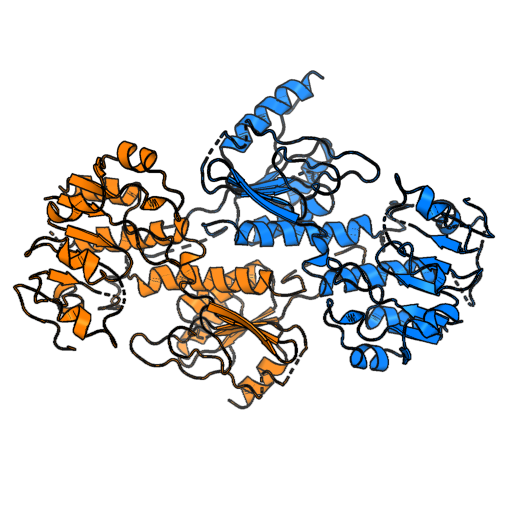 197 ? 11.619 -6.198 5.821 1.00 38.97 203 GLY B O 1
ATOM 3764 N N . ALA B 1 198 ? 12.612 -7.857 6.981 1.00 44.86 204 ALA B N 1
ATOM 3765 C CA . ALA B 1 198 ? 11.417 -8.698 6.990 1.00 43.90 204 ALA B CA 1
ATOM 3766 C C . ALA B 1 198 ? 10.688 -8.671 8.331 1.00 41.68 204 ALA B C 1
ATOM 3767 O O . ALA B 1 198 ? 10.276 -9.708 8.842 1.00 42.56 204 ALA B O 1
ATOM 3769 N N . GLY B 1 199 ? 10.545 -7.483 8.905 1.00 41.64 205 GLY B N 1
ATOM 3770 C CA . GLY B 1 199 ? 9.785 -7.327 10.130 1.00 40.63 205 GLY B CA 1
ATOM 3771 C C . GLY B 1 199 ? 8.314 -7.154 9.811 1.00 39.24 205 GLY B C 1
ATOM 3772 O O . GLY B 1 199 ? 7.837 -7.632 8.781 1.00 38.58 205 GLY B O 1
ATOM 3773 N N . VAL B 1 200 ? 7.599 -6.462 10.692 1.00 40.09 206 VAL B N 1
ATOM 3774 C CA . VAL B 1 200 ? 6.176 -6.192 10.500 1.00 39.10 206 VAL B CA 1
ATOM 3775 C C . VAL B 1 200 ? 5.905 -5.461 9.186 1.00 38.78 206 VAL B C 1
ATOM 3776 O O . VAL B 1 200 ? 5.174 -5.961 8.320 1.00 38.47 206 VAL B O 1
ATOM 3780 N N . ALA B 1 201 ? 6.491 -4.277 9.042 1.00 37.50 207 ALA B N 1
ATOM 3781 C CA . ALA B 1 201 ? 6.339 -3.512 7.814 1.00 36.40 207 ALA B CA 1
ATOM 3782 C C . ALA B 1 201 ? 6.697 -4.370 6.612 1.00 37.66 207 ALA B C 1
ATOM 3783 O O . ALA B 1 201 ? 5.890 -4.533 5.699 1.00 37.42 207 ALA B O 1
ATOM 3785 N N . GLY B 1 202 ? 7.903 -4.933 6.621 1.00 36.11 208 GLY B N 1
ATOM 3786 C CA . GLY B 1 202 ? 8.392 -5.683 5.475 1.00 38.86 208 GLY B CA 1
ATOM 3787 C C . GLY B 1 202 ? 7.507 -6.849 5.049 1.00 37.99 208 GLY B C 1
ATOM 3788 O O . GLY B 1 202 ? 7.253 -7.055 3.865 1.00 36.13 208 GLY B O 1
ATOM 3789 N N . LEU B 1 203 ? 7.047 -7.622 6.025 1.00 39.04 209 LEU B N 1
ATOM 3790 C CA . LEU B 1 203 ? 6.152 -8.742 5.766 1.00 37.74 209 LEU B CA 1
ATOM 3791 C C . LEU B 1 203 ? 4.919 -8.279 5.004 1.00 38.32 209 LEU B C 1
ATOM 3792 O O . LEU B 1 203 ? 4.572 -8.838 3.963 1.00 37.99 209 LEU B O 1
ATOM 3797 N N . GLN B 1 204 ? 4.256 -7.259 5.535 1.00 36.81 210 GLN B N 1
ATOM 3798 C CA . GLN B 1 204 ? 3.055 -6.736 4.912 1.00 36.53 210 GLN B CA 1
ATOM 3799 C C . GLN B 1 204 ? 3.366 -6.241 3.501 1.00 36.83 210 GLN B C 1
ATOM 3800 O O . GLN B 1 204 ? 2.624 -6.513 2.557 1.00 36.72 210 GLN B O 1
ATOM 3806 N N . ALA B 1 205 ? 4.469 -5.514 3.368 1.00 35.96 211 ALA B N 1
ATOM 3807 C CA . ALA B 1 205 ? 4.939 -5.078 2.066 1.00 36.44 211 ALA B CA 1
ATOM 3808 C C . ALA B 1 205 ? 5.027 -6.267 1.125 1.00 36.86 211 ALA B C 1
ATOM 3809 O O . ALA B 1 205 ? 4.534 -6.212 -0.001 1.00 37.84 211 ALA B O 1
ATOM 3811 N N . ILE B 1 206 ? 5.661 -7.340 1.592 1.00 37.20 212 ILE B N 1
ATOM 3812 C CA . ILE B 1 206 ? 5.807 -8.558 0.797 1.00 37.79 212 ILE B CA 1
ATOM 3813 C C . ILE B 1 206 ? 4.452 -9.112 0.357 1.00 37.50 212 ILE B C 1
ATOM 3814 O O . ILE B 1 206 ? 4.222 -9.379 -0.832 1.00 37.33 212 ILE B O 1
ATOM 3819 N N . ALA B 1 207 ? 3.559 -9.283 1.324 1.00 36.04 213 ALA B N 1
ATOM 3820 C CA . ALA B 1 207 ? 2.239 -9.826 1.050 1.00 36.15 213 ALA B CA 1
ATOM 3821 C C . ALA B 1 207 ? 1.506 -8.983 0.012 1.00 38.11 213 ALA B C 1
ATOM 3822 O O . ALA B 1 207 ? 0.828 -9.515 -0.872 1.00 38.45 213 ALA B O 1
ATOM 3824 N N . THR B 1 208 ? 1.641 -7.666 0.117 1.00 36.79 214 THR B N 1
ATOM 3825 C CA . THR B 1 208 ? 0.903 -6.775 -0.767 1.00 37.51 214 THR B CA 1
ATOM 3826 C C . THR B 1 208 ? 1.508 -6.798 -2.165 1.00 36.65 214 THR B C 1
ATOM 3827 O O . THR B 1 208 ? 0.790 -6.801 -3.165 1.00 36.06 214 THR B O 1
ATOM 3831 N N . ALA B 1 209 ? 2.830 -6.838 -2.235 1.00 35.55 215 ALA B N 1
ATOM 3832 C CA . ALA B 1 209 ? 3.479 -6.968 -3.526 1.00 37.10 215 ALA B CA 1
ATOM 3833 C C . ALA B 1 209 ? 3.062 -8.289 -4.186 1.00 37.80 215 ALA B C 1
ATOM 3834 O O . ALA B 1 209 ? 2.766 -8.327 -5.382 1.00 37.06 215 ALA B O 1
ATOM 3836 N N . ARG B 1 210 ? 3.022 -9.362 -3.394 1.00 38.73 216 ARG B N 1
ATOM 3837 C CA . ARG B 1 210 ? 2.557 -10.666 -3.876 1.00 39.11 216 ARG B CA 1
ATOM 3838 C C . ARG B 1 210 ? 1.133 -10.629 -4.430 1.00 38.72 216 ARG B C 1
ATOM 3839 O O . ARG B 1 210 ? 0.880 -11.133 -5.523 1.00 37.33 216 ARG B O 1
ATOM 3847 N N . ARG B 1 211 ? 0.208 -10.051 -3.664 1.00 38.23 217 ARG B N 1
ATOM 3848 C CA . ARG B 1 211 ? -1.169 -9.864 -4.123 1.00 37.64 217 ARG B CA 1
ATOM 3849 C C . ARG B 1 211 ? -1.198 -9.261 -5.523 1.00 38.10 217 ARG B C 1
ATOM 3850 O O . ARG B 1 211 ? -1.814 -9.801 -6.439 1.00 37.86 217 ARG B O 1
ATOM 3858 N N . LEU B 1 212 ? -0.532 -8.120 -5.665 1.00 37.89 218 LEU B N 1
ATOM 3859 C CA . LEU B 1 212 ? -0.467 -7.394 -6.927 1.00 38.67 218 LEU B CA 1
ATOM 3860 C C . LEU B 1 212 ? 0.360 -8.126 -7.980 1.00 38.79 218 LEU B C 1
ATOM 3861 O O . LEU B 1 212 ? 0.602 -7.606 -9.067 1.00 38.84 218 LEU B O 1
ATOM 3866 N N . GLY B 1 213 ? 0.794 -9.336 -7.645 1.00 39.68 219 GLY B N 1
ATOM 3867 C CA . GLY B 1 213 ? 1.401 -10.227 -8.614 1.00 39.04 219 GLY B CA 1
ATOM 3868 C C . GLY B 1 213 ? 2.744 -9.759 -9.115 1.00 39.43 219 GLY B C 1
ATOM 3869 O O . GLY B 1 213 ? 3.045 -9.872 -10.304 1.00 42.41 219 GLY B O 1
ATOM 3870 N N . ALA B 1 214 ? 3.555 -9.232 -8.208 1.00 37.79 220 ALA B N 1
ATOM 3871 C CA . ALA B 1 214 ? 4.923 -8.883 -8.542 1.00 38.69 220 ALA B CA 1
ATOM 3872 C C . ALA B 1 214 ? 5.843 -10.077 -8.309 1.00 39.87 220 ALA B C 1
ATOM 3873 O O . ALA B 1 214 ? 5.483 -11.028 -7.615 1.00 41.10 220 ALA B O 1
ATOM 3875 N N . VAL B 1 215 ? 7.031 -10.024 -8.901 1.00 39.10 221 VAL B N 1
ATOM 3876 C CA . VAL B 1 215 ? 8.078 -10.975 -8.580 1.00 37.61 221 VAL B CA 1
ATOM 3877 C C . VAL B 1 215 ? 8.806 -10.441 -7.352 1.00 39.84 221 VAL B C 1
ATOM 3878 O O . VAL B 1 215 ? 9.574 -9.475 -7.431 1.00 38.54 221 VAL B O 1
ATOM 3882 N N . VAL B 1 216 ? 8.542 -11.066 -6.211 1.00 40.10 222 VAL B N 1
ATOM 3883 C CA . VAL B 1 216 ? 9.004 -10.536 -4.937 1.00 40.15 222 VAL B CA 1
ATOM 3884 C C . VAL B 1 216 ? 10.197 -11.295 -4.365 1.00 40.45 222 VAL B C 1
ATOM 3885 O O . VAL B 1 216 ? 10.327 -12.510 -4.521 1.00 40.66 222 VAL B O 1
ATOM 3889 N N . SER B 1 217 ? 11.068 -10.544 -3.705 1.00 39.23 223 SER B N 1
ATOM 3890 C CA . SER B 1 217 ? 12.236 -11.087 -3.055 1.00 39.33 223 SER B CA 1
ATOM 3891 C C . SER B 1 217 ? 12.500 -10.220 -1.841 1.00 40.04 223 SER B C 1
ATOM 3892 O O . SER B 1 217 ? 12.065 -9.074 -1.784 1.00 39.97 223 SER B O 1
ATOM 3895 N N . ALA B 1 218 ? 13.204 -10.765 -0.862 1.00 40.99 224 ALA B N 1
ATOM 3896 C CA . ALA B 1 218 ? 13.462 -10.024 0.355 1.00 41.03 224 ALA B CA 1
ATOM 3897 C C . ALA B 1 218 ? 14.729 -10.514 1.002 1.00 42.95 224 ALA B C 1
ATOM 3898 O O . ALA B 1 218 ? 15.219 -11.595 0.681 1.00 43.92 224 ALA B O 1
ATOM 3900 N N . THR B 1 219 ? 15.259 -9.702 1.910 1.00 42.12 225 THR B N 1
ATOM 3901 C CA . THR B 1 219 ? 16.377 -10.110 2.737 1.00 44.25 225 THR B CA 1
ATOM 3902 C C . THR B 1 219 ? 16.228 -9.585 4.162 1.00 45.92 225 THR B C 1
ATOM 3903 O O . THR B 1 219 ? 15.437 -8.677 4.433 1.00 42.83 225 THR B O 1
ATOM 3907 N N . ASP B 1 220 ? 16.998 -10.173 5.068 1.00 47.48 226 ASP B N 1
ATOM 3908 C CA . ASP B 1 220 ? 16.987 -9.774 6.464 1.00 47.77 226 ASP B CA 1
ATOM 3909 C C . ASP B 1 220 ? 18.144 -10.466 7.175 1.00 49.05 226 ASP B C 1
ATOM 3910 O O . ASP B 1 220 ? 18.535 -11.572 6.806 1.00 50.01 226 ASP B O 1
ATOM 3915 N N . VAL B 1 221 ? 18.696 -9.817 8.190 1.00 49.65 227 VAL B N 1
ATOM 3916 C CA . VAL B 1 221 ? 19.817 -10.399 8.918 1.00 50.88 227 VAL B CA 1
ATOM 3917 C C . VAL B 1 221 ? 19.367 -11.604 9.740 1.00 51.99 227 VAL B C 1
ATOM 3918 O O . VAL B 1 221 ? 20.098 -12.591 9.859 1.00 52.61 227 VAL B O 1
ATOM 3922 N N . ARG B 1 222 ? 18.161 -11.526 10.294 1.00 51.62 228 ARG B N 1
ATOM 3923 C CA . ARG B 1 222 ? 17.605 -12.633 11.067 1.00 52.72 228 ARG B CA 1
ATOM 3924 C C . ARG B 1 222 ? 17.232 -13.791 10.145 1.00 51.78 228 ARG B C 1
ATOM 3925 O O . ARG B 1 222 ? 16.283 -13.690 9.372 1.00 51.98 228 ARG B O 1
ATOM 3933 N N . PRO B 1 223 ? 17.995 -14.894 10.216 1.00 53.56 229 PRO B N 1
ATOM 3934 C CA . PRO B 1 223 ? 17.805 -16.077 9.365 1.00 52.71 229 PRO B CA 1
ATOM 3935 C C . PRO B 1 223 ? 16.460 -16.758 9.617 1.00 51.30 229 PRO B C 1
ATOM 3936 O O . PRO B 1 223 ? 16.027 -17.580 8.810 1.00 50.33 229 PRO B O 1
ATOM 3940 N N . ALA B 1 224 ? 15.815 -16.424 10.730 1.00 51.44 230 ALA B N 1
ATOM 3941 C CA . ALA B 1 224 ? 14.486 -16.945 11.025 1.00 50.45 230 ALA B CA 1
ATOM 3942 C C . ALA B 1 224 ? 13.457 -16.291 10.115 1.00 50.89 230 ALA B C 1
ATOM 3943 O O . ALA B 1 224 ? 12.373 -16.826 9.900 1.00 50.41 230 ALA B O 1
ATOM 3945 N N . ALA B 1 225 ? 13.814 -15.132 9.573 1.00 52.67 231 ALA B N 1
ATOM 3946 C CA . ALA B 1 225 ? 12.928 -14.397 8.678 1.00 51.79 231 ALA B CA 1
ATOM 3947 C C . ALA B 1 225 ? 12.814 -15.060 7.305 1.00 50.77 231 ALA B C 1
ATOM 3948 O O . ALA B 1 225 ? 11.836 -14.852 6.593 1.00 51.66 231 ALA B O 1
ATOM 3950 N N . LYS B 1 226 ? 13.813 -15.855 6.937 1.00 49.30 232 LYS B N 1
ATOM 3951 C CA . LYS B 1 226 ? 13.784 -16.569 5.665 1.00 50.27 232 LYS B CA 1
ATOM 3952 C C . LYS B 1 226 ? 12.596 -17.523 5.610 1.00 52.49 232 LYS B C 1
ATOM 3953 O O . LYS B 1 226 ? 11.991 -17.729 4.553 1.00 51.38 232 LYS B O 1
ATOM 3959 N N . GLU B 1 227 ? 12.274 -18.117 6.753 1.00 52.83 233 GLU B N 1
ATOM 3960 C CA . GLU B 1 227 ? 11.103 -18.970 6.839 1.00 53.21 233 GLU B CA 1
ATOM 3961 C C . GLU B 1 227 ? 9.879 -18.159 6.430 1.00 51.71 233 GLU B C 1
ATOM 3962 O O . GLU B 1 227 ? 9.231 -18.459 5.429 1.00 53.81 233 GLU B O 1
ATOM 3968 N N . GLN B 1 228 ? 9.584 -17.122 7.206 1.00 50.89 234 GLN B N 1
ATOM 3969 C CA . GLN B 1 228 ? 8.389 -16.310 7.010 1.00 52.36 234 GLN B CA 1
ATOM 3970 C C . GLN B 1 228 ? 8.244 -15.791 5.581 1.00 50.66 234 GLN B C 1
ATOM 3971 O O . GLN B 1 228 ? 7.129 -15.684 5.061 1.00 48.57 234 GLN B O 1
ATOM 3977 N N . VAL B 1 229 ? 9.375 -15.471 4.955 1.00 49.44 235 VAL B N 1
ATOM 3978 C CA . VAL B 1 229 ? 9.381 -14.856 3.634 1.00 47.26 235 VAL B CA 1
ATOM 3979 C C . VAL B 1 229 ? 9.064 -15.873 2.543 1.00 48.60 235 VAL B C 1
ATOM 3980 O O . VAL B 1 229 ? 8.295 -15.594 1.621 1.00 48.89 235 VAL B O 1
ATOM 3984 N N . ALA B 1 230 ? 9.656 -17.054 2.656 1.00 48.92 236 ALA B N 1
ATOM 3985 C CA . ALA B 1 230 ? 9.333 -18.154 1.760 1.00 49.14 236 ALA B CA 1
ATOM 3986 C C . ALA B 1 230 ? 7.835 -18.420 1.793 1.00 48.85 236 ALA B C 1
ATOM 3987 O O . ALA B 1 230 ? 7.201 -18.621 0.757 1.00 47.74 236 ALA B O 1
ATOM 3989 N N . SER B 1 231 ? 7.279 -18.400 3.001 1.00 48.60 237 SER B N 1
ATOM 3990 C CA . SER B 1 231 ? 5.867 -18.697 3.229 1.00 48.10 237 SER B CA 1
ATOM 3991 C C . SER B 1 231 ? 4.911 -17.712 2.556 1.00 49.13 237 SER B C 1
ATOM 3992 O O . SER B 1 231 ? 3.768 -18.059 2.240 1.00 49.02 237 SER B O 1
ATOM 3995 N N . LEU B 1 232 ? 5.365 -16.482 2.350 1.00 47.38 238 LEU B N 1
ATOM 3996 C CA . LEU B 1 232 ? 4.556 -15.509 1.633 1.00 45.73 238 LEU B CA 1
ATOM 3997 C C . LEU B 1 232 ? 4.763 -15.690 0.140 1.00 45.82 238 LEU B C 1
ATOM 3998 O O . LEU B 1 232 ? 4.200 -14.955 -0.669 1.00 44.44 238 LEU B O 1
ATOM 4003 N N . GLY B 1 233 ? 5.580 -16.676 -0.216 1.00 46.98 239 GLY B N 1
ATOM 4004 C CA . GLY B 1 233 ? 5.824 -17.006 -1.607 1.00 46.03 239 GLY B CA 1
ATOM 4005 C C . GLY B 1 233 ? 6.847 -16.084 -2.237 1.00 47.27 239 GLY B C 1
ATOM 4006 O O . GLY B 1 233 ? 6.914 -15.943 -3.463 1.00 47.39 239 GLY B O 1
ATOM 4007 N N . ALA B 1 234 ? 7.643 -15.441 -1.392 1.00 45.04 240 ALA B N 1
ATOM 4008 C CA . ALA B 1 234 ? 8.721 -14.597 -1.872 1.00 43.58 240 ALA B CA 1
ATOM 4009 C C . ALA B 1 234 ? 10.070 -15.280 -1.646 1.00 44.45 240 ALA B C 1
ATOM 4010 O O . ALA B 1 234 ? 10.246 -16.054 -0.702 1.00 46.98 240 ALA B O 1
ATOM 4012 N N . LYS B 1 235 ? 11.021 -14.989 -2.522 1.00 43.17 241 LYS B N 1
ATOM 4013 C CA . LYS B 1 235 ? 12.362 -15.546 -2.422 1.00 43.57 241 LYS B CA 1
ATOM 4014 C C . LYS B 1 235 ? 13.240 -14.742 -1.461 1.00 43.73 241 LYS B C 1
ATOM 4015 O O . LYS B 1 235 ? 13.344 -13.522 -1.567 1.00 42.41 241 LYS B O 1
ATOM 4021 N N . PHE B 1 236 ? 13.867 -15.438 -0.521 1.00 45.71 242 PHE B N 1
ATOM 4022 C CA . PHE B 1 236 ? 14.730 -14.794 0.459 1.00 44.85 242 PHE B CA 1
ATOM 4023 C C . PHE B 1 236 ? 16.150 -14.717 -0.096 1.00 46.45 242 PHE B C 1
ATOM 4024 O O . PHE B 1 236 ? 16.595 -15.618 -0.801 1.00 45.46 242 PHE B O 1
ATOM 4032 N N . ILE B 1 237 ? 16.857 -13.634 0.207 1.00 44.97 243 ILE B N 1
ATOM 4033 C CA . ILE B 1 237 ? 18.184 -13.432 -0.357 1.00 45.78 243 ILE B CA 1
ATOM 4034 C C . ILE B 1 237 ? 19.243 -13.315 0.736 1.00 48.15 243 ILE B C 1
ATOM 4035 O O . ILE B 1 237 ? 19.187 -12.415 1.578 1.00 46.87 243 ILE B O 1
ATOM 4040 N N . ALA B 1 238 ? 20.206 -14.232 0.724 1.00 49.28 244 ALA B N 1
ATOM 4041 C CA . ALA B 1 238 ? 21.261 -14.239 1.732 1.00 49.87 244 ALA B CA 1
ATOM 4042 C C . ALA B 1 238 ? 22.401 -15.168 1.331 1.00 52.34 244 ALA B C 1
ATOM 4043 O O . ALA B 1 238 ? 22.231 -16.031 0.470 1.00 53.91 244 ALA B O 1
ATOM 4045 N N . ALA B 1 266 ? 26.270 -8.073 0.818 1.00 57.64 272 ALA B N 1
ATOM 4046 C CA . ALA B 1 266 ? 26.723 -6.720 0.501 1.00 57.52 272 ALA B CA 1
ATOM 4047 C C . ALA B 1 266 ? 27.143 -6.607 -0.963 1.00 56.02 272 ALA B C 1
ATOM 4048 O O . ALA B 1 266 ? 26.793 -5.649 -1.650 1.00 56.43 272 ALA B O 1
ATOM 4050 N N . ALA B 1 267 ? 27.900 -7.588 -1.436 1.00 57.63 273 ALA B N 1
ATOM 4051 C CA . ALA B 1 267 ? 28.236 -7.665 -2.848 1.00 57.21 273 ALA B CA 1
ATOM 4052 C C . ALA B 1 267 ? 27.039 -8.252 -3.575 1.00 54.40 273 ALA B C 1
ATOM 4053 O O . ALA B 1 267 ? 26.592 -7.720 -4.590 1.00 52.94 273 ALA B O 1
ATOM 4055 N N . LEU B 1 268 ? 26.524 -9.353 -3.037 1.00 52.67 274 LEU B N 1
ATOM 4056 C CA . LEU B 1 268 ? 25.330 -9.996 -3.570 1.00 51.99 274 LEU B CA 1
ATOM 4057 C C . LEU B 1 268 ? 24.197 -8.986 -3.686 1.00 50.75 274 LEU B C 1
ATOM 4058 O O . LEU B 1 268 ? 23.512 -8.920 -4.704 1.00 51.40 274 LEU B O 1
ATOM 4063 N N . VAL B 1 269 ? 24.015 -8.203 -2.629 1.00 51.03 275 VAL B N 1
ATOM 4064 C CA . VAL B 1 269 ? 22.937 -7.227 -2.541 1.00 50.52 275 VAL B CA 1
ATOM 4065 C C . VAL B 1 269 ? 22.961 -6.190 -3.652 1.00 48.46 275 VAL B C 1
ATOM 4066 O O . VAL B 1 269 ? 21.949 -5.972 -4.315 1.00 48.89 275 VAL B O 1
ATOM 4070 N N . ALA B 1 270 ? 24.105 -5.539 -3.838 1.00 49.71 276 ALA B N 1
ATOM 4071 C CA . ALA B 1 270 ? 24.230 -4.490 -4.845 1.00 47.93 276 ALA B CA 1
ATOM 4072 C C . ALA B 1 270 ? 23.913 -5.054 -6.214 1.00 47.86 276 ALA B C 1
ATOM 4073 O O . ALA B 1 270 ? 23.302 -4.388 -7.052 1.00 46.88 276 ALA B O 1
ATOM 4075 N N . GLU B 1 271 ? 24.331 -6.297 -6.422 1.00 48.52 277 GLU B N 1
ATOM 4076 C CA . GLU B 1 271 ? 24.104 -7.003 -7.670 1.00 47.09 277 GLU B CA 1
ATOM 4077 C C . GLU B 1 271 ? 22.622 -7.290 -7.876 1.00 46.42 277 GLU B C 1
ATOM 4078 O O . GLU B 1 271 ? 22.089 -7.090 -8.966 1.00 45.77 277 GLU B O 1
ATOM 4084 N N . HIS B 1 272 ? 21.961 -7.771 -6.827 1.00 46.37 278 HIS B N 1
ATOM 4085 C CA . HIS B 1 272 ? 20.543 -8.121 -6.909 1.00 45.25 278 HIS B CA 1
ATOM 4086 C C . HIS B 1 272 ? 19.690 -6.885 -7.148 1.00 43.57 278 HIS B C 1
ATOM 4087 O O . HIS B 1 272 ? 18.785 -6.902 -7.971 1.00 43.62 278 HIS B O 1
ATOM 4094 N N . ILE B 1 273 ? 19.992 -5.812 -6.428 1.00 42.85 279 ILE B N 1
ATOM 4095 C CA . ILE B 1 273 ? 19.276 -4.555 -6.591 1.00 43.76 279 ILE B CA 1
ATOM 4096 C C . ILE B 1 273 ? 19.344 -4.029 -8.022 1.00 44.22 279 ILE B C 1
ATOM 4097 O O . ILE B 1 273 ? 18.359 -3.502 -8.544 1.00 43.42 279 ILE B O 1
ATOM 4102 N N . ALA B 1 274 ? 20.509 -4.169 -8.649 1.00 43.27 280 ALA B N 1
ATOM 4103 C CA . ALA B 1 274 ? 20.701 -3.693 -10.011 1.00 42.90 280 ALA B CA 1
ATOM 4104 C C . ALA B 1 274 ? 19.637 -4.286 -10.920 1.00 42.83 280 ALA B C 1
ATOM 4105 O O . ALA B 1 274 ? 19.249 -3.687 -11.930 1.00 40.83 280 ALA B O 1
ATOM 4107 N N . LYS B 1 275 ? 19.153 -5.462 -10.538 1.00 42.25 281 LYS B N 1
ATOM 4108 C CA . LYS B 1 275 ? 18.148 -6.165 -11.322 1.00 42.57 281 LYS B CA 1
ATOM 4109 C C . LYS B 1 275 ? 16.700 -5.819 -10.944 1.00 41.45 281 LYS B C 1
ATOM 4110 O O . LYS B 1 275 ? 15.765 -6.257 -11.609 1.00 41.81 281 LYS B O 1
ATOM 4116 N N . GLN B 1 276 ? 16.507 -5.023 -9.896 1.00 39.02 282 GLN B N 1
ATOM 4117 C CA . GLN B 1 276 ? 15.147 -4.732 -9.430 1.00 40.23 282 GLN B CA 1
ATOM 4118 C C . GLN B 1 276 ? 14.510 -3.485 -10.065 1.00 40.57 282 GLN B C 1
ATOM 4119 O O . GLN B 1 276 ? 15.207 -2.557 -10.493 1.00 40.50 282 GLN B O 1
ATOM 4125 N N . ASP B 1 277 ? 13.180 -3.485 -10.130 1.00 39.50 283 ASP B N 1
ATOM 4126 C CA . ASP B 1 277 ? 12.412 -2.315 -10.551 1.00 37.93 283 ASP B CA 1
ATOM 4127 C C . ASP B 1 277 ? 12.104 -1.474 -9.325 1.00 37.40 283 ASP B C 1
ATOM 4128 O O . ASP B 1 277 ? 12.135 -0.249 -9.373 1.00 37.31 283 ASP B O 1
ATOM 4133 N N . ILE B 1 278 ? 11.792 -2.154 -8.225 1.00 37.80 284 ILE B N 1
ATOM 4134 C CA . ILE B 1 278 ? 11.323 -1.503 -7.012 1.00 37.97 284 ILE B CA 1
ATOM 4135 C C . ILE B 1 278 ? 11.989 -2.096 -5.785 1.00 39.22 284 ILE B C 1
ATOM 4136 O O . ILE B 1 278 ? 12.058 -3.318 -5.630 1.00 39.50 284 ILE B O 1
ATOM 4141 N N . VAL B 1 279 ? 12.466 -1.226 -4.905 1.00 39.33 285 VAL B N 1
ATOM 4142 C CA . VAL B 1 279 ? 13.044 -1.666 -3.644 1.00 39.74 285 VAL B CA 1
ATOM 4143 C C . VAL B 1 279 ? 12.408 -0.924 -2.470 1.00 39.69 285 VAL B C 1
ATOM 4144 O O . VAL B 1 279 ? 12.210 0.293 -2.522 1.00 40.67 285 VAL B O 1
ATOM 4148 N N . ILE B 1 280 ? 12.076 -1.670 -1.422 1.00 38.93 286 ILE B N 1
ATOM 4149 C CA . ILE B 1 280 ? 11.498 -1.097 -0.211 1.00 39.68 286 ILE B CA 1
ATOM 4150 C C . ILE B 1 280 ? 12.387 -1.382 0.999 1.00 39.91 286 ILE B C 1
ATOM 4151 O O . ILE B 1 280 ? 12.806 -2.520 1.227 1.00 39.11 286 ILE B O 1
ATOM 4156 N N . THR B 1 281 ? 12.683 -0.340 1.766 1.00 39.88 287 THR B N 1
ATOM 4157 C CA . THR B 1 281 ? 13.534 -0.489 2.937 1.00 40.36 287 THR B CA 1
ATOM 4158 C C . THR B 1 281 ? 12.767 -0.133 4.203 1.00 42.62 287 THR B C 1
ATOM 4159 O O . THR B 1 281 ? 12.148 0.929 4.294 1.00 43.41 287 THR B O 1
ATOM 4163 N N . THR B 1 282 ? 12.817 -1.029 5.183 1.00 42.69 288 THR B N 1
ATOM 4164 C CA . THR B 1 282 ? 11.958 -0.929 6.352 1.00 42.31 288 THR B CA 1
ATOM 4165 C C . THR B 1 282 ? 12.730 -1.004 7.667 1.00 44.94 288 THR B C 1
ATOM 4166 O O . THR B 1 282 ? 12.135 -1.145 8.739 1.00 43.08 288 THR B O 1
ATOM 4170 N N . ALA B 1 283 ? 14.053 -0.913 7.581 1.00 44.62 289 ALA B N 1
ATOM 4171 C CA . ALA B 1 283 ? 14.903 -1.082 8.755 1.00 46.53 289 ALA B CA 1
ATOM 4172 C C . ALA B 1 283 ? 14.917 0.169 9.631 1.00 49.85 289 ALA B C 1
ATOM 4173 O O . ALA B 1 283 ? 15.828 0.991 9.542 1.00 50.82 289 ALA B O 1
ATOM 4175 N N . LEU B 1 284 ? 13.902 0.312 10.476 1.00 52.41 290 LEU B N 1
ATOM 4176 C CA . LEU B 1 284 ? 13.827 1.457 11.378 1.00 55.25 290 LEU B CA 1
ATOM 4177 C C . LEU B 1 284 ? 14.044 1.010 12.819 1.00 57.81 290 LEU B C 1
ATOM 4178 O O . LEU B 1 284 ? 13.270 0.214 13.349 1.00 59.58 290 LEU B O 1
ATOM 4183 N N . ILE B 1 285 ? 15.107 1.513 13.440 1.00 59.87 291 ILE B N 1
ATOM 4184 C CA . ILE B 1 285 ? 15.388 1.233 14.844 1.00 60.29 291 ILE B CA 1
ATOM 4185 C C . ILE B 1 285 ? 15.053 2.476 15.665 1.00 61.17 291 ILE B C 1
ATOM 4186 O O . ILE B 1 285 ? 15.635 3.541 15.460 1.00 61.17 291 ILE B O 1
ATOM 4191 N N . PRO B 1 286 ? 14.113 2.340 16.607 1.00 62.54 292 PRO B N 1
ATOM 4192 C CA . PRO B 1 286 ? 13.524 3.480 17.323 1.00 61.85 292 PRO B CA 1
ATOM 4193 C C . PRO B 1 286 ? 14.494 4.151 18.294 1.00 60.73 292 PRO B C 1
ATOM 4194 O O . PRO B 1 286 ? 14.960 3.522 19.242 1.00 59.97 292 PRO B O 1
ATOM 4198 N N . GLY B 1 287 ? 14.783 5.425 18.058 1.00 60.62 293 GLY B N 1
ATOM 4199 C CA . GLY B 1 287 ? 15.692 6.166 18.911 1.00 59.70 293 GLY B CA 1
ATOM 4200 C C . GLY B 1 287 ? 17.097 6.148 18.354 1.00 59.61 293 GLY B C 1
ATOM 4201 O O . GLY B 1 287 ? 17.982 6.869 18.819 1.00 59.24 293 GLY B O 1
ATOM 4202 N N . ARG B 1 288 ? 17.295 5.321 17.338 1.00 59.41 294 ARG B N 1
ATOM 4203 C CA . ARG B 1 288 ? 18.600 5.173 16.728 1.00 58.07 294 ARG B CA 1
ATOM 4204 C C . ARG B 1 288 ? 18.562 5.617 15.289 1.00 56.65 294 ARG B C 1
ATOM 4205 O O . ARG B 1 288 ? 17.527 5.524 14.637 1.00 59.99 294 ARG B O 1
ATOM 4213 N N . PRO B 1 289 ? 19.696 6.112 14.786 1.00 54.53 295 PRO B N 1
ATOM 4214 C CA . PRO B 1 289 ? 19.808 6.374 13.354 1.00 52.52 295 PRO B CA 1
ATOM 4215 C C . PRO B 1 289 ? 19.373 5.138 12.577 1.00 52.51 295 PRO B C 1
ATOM 4216 O O . PRO B 1 289 ? 19.348 4.040 13.130 1.00 51.94 295 PRO B O 1
ATOM 4220 N N . ALA B 1 290 ? 19.020 5.313 11.311 1.00 52.56 296 ALA B N 1
ATOM 4221 C CA . ALA B 1 290 ? 18.658 4.177 10.475 1.00 49.17 296 ALA B CA 1
ATOM 4222 C C . ALA B 1 290 ? 19.874 3.689 9.702 1.00 50.03 296 ALA B C 1
ATOM 4223 O O . ALA B 1 290 ? 20.694 4.492 9.244 1.00 49.76 296 ALA B O 1
ATOM 4225 N N . PRO B 1 291 ? 19.999 2.364 9.559 1.00 49.43 297 PRO 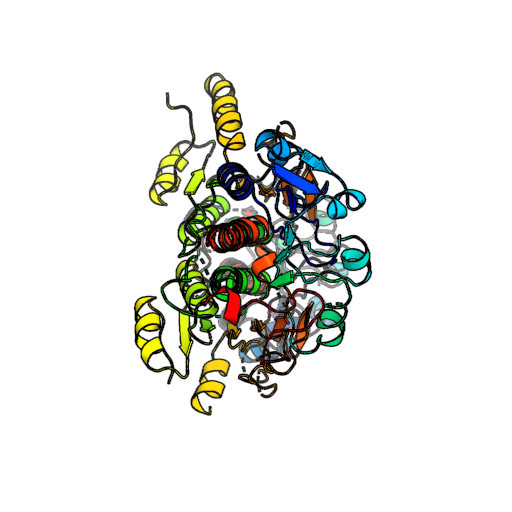B N 1
ATOM 4226 C CA . PRO B 1 291 ? 21.097 1.778 8.785 1.00 48.66 297 PRO B CA 1
ATOM 4227 C C . PRO B 1 291 ? 21.032 2.173 7.312 1.00 48.24 297 PRO B C 1
ATOM 4228 O O . PRO B 1 291 ? 19.947 2.176 6.727 1.00 45.98 297 PRO B O 1
ATOM 4232 N N . ARG B 1 292 ? 22.180 2.512 6.733 1.00 47.37 298 ARG B N 1
ATOM 4233 C CA . ARG B 1 292 ? 22.303 2.635 5.290 1.00 46.92 298 ARG B CA 1
ATOM 4234 C C . ARG B 1 292 ? 22.324 1.236 4.696 1.00 47.51 298 ARG B C 1
ATOM 4235 O O . ARG B 1 292 ? 23.202 0.432 5.015 1.00 48.04 298 ARG B O 1
ATOM 4243 N N . LEU B 1 293 ? 21.340 0.937 3.857 1.00 45.34 299 LEU B N 1
ATOM 4244 C CA . LEU B 1 293 ? 21.252 -0.374 3.233 1.00 46.47 299 LEU B CA 1
ATOM 4245 C C . LEU B 1 293 ? 21.549 -0.247 1.748 1.00 47.71 299 LEU B C 1
ATOM 4246 O O . LEU B 1 293 ? 22.001 -1.197 1.112 1.00 47.50 299 LEU B O 1
ATOM 4251 N N . VAL B 1 294 ? 21.301 0.943 1.207 1.00 48.03 300 VAL B N 1
ATOM 4252 C CA . VAL B 1 294 ? 21.458 1.194 -0.220 1.00 46.83 300 VAL B CA 1
ATOM 4253 C C . VAL B 1 294 ? 22.209 2.501 -0.493 1.00 45.99 300 VAL B C 1
ATOM 4254 O O . VAL B 1 294 ? 21.865 3.547 0.044 1.00 45.94 300 VAL B O 1
ATOM 4258 N N . THR B 1 295 ? 23.226 2.444 -1.341 1.00 47.43 301 THR B N 1
ATOM 4259 C CA . THR B 1 295 ? 24.024 3.625 -1.633 1.00 48.30 301 THR B CA 1
ATOM 4260 C C . THR B 1 295 ? 23.654 4.283 -2.959 1.00 49.19 301 THR B C 1
ATOM 4261 O O . THR B 1 295 ? 22.975 3.692 -3.805 1.00 46.32 301 THR B O 1
ATOM 4265 N N . ARG B 1 296 ? 24.116 5.518 -3.124 1.00 50.39 302 ARG B N 1
ATOM 4266 C CA . ARG B 1 296 ? 24.044 6.208 -4.402 1.00 51.55 302 ARG B CA 1
ATOM 4267 C C . ARG B 1 296 ? 24.531 5.295 -5.522 1.00 52.26 302 ARG B C 1
ATOM 4268 O O . ARG B 1 296 ? 23.903 5.198 -6.579 1.00 50.73 302 ARG B O 1
ATOM 4276 N N . GLU B 1 297 ? 25.653 4.620 -5.283 1.00 50.53 303 GLU B N 1
ATOM 4277 C CA . GLU B 1 297 ? 26.219 3.724 -6.284 1.00 51.31 303 GLU B CA 1
ATOM 4278 C C . GLU B 1 297 ? 25.318 2.523 -6.625 1.00 51.12 303 GLU B C 1
ATOM 4279 O O . GLU B 1 297 ? 25.116 2.221 -7.803 1.00 49.23 303 GLU B O 1
ATOM 4293 N N . LEU B 1 299 ? 22.379 2.426 -6.575 1.00 51.12 305 LEU B N 1
ATOM 4294 C CA . LEU B 1 299 ? 21.215 3.045 -7.176 1.00 49.23 305 LEU B CA 1
ATOM 4295 C C . LEU B 1 299 ? 21.557 3.542 -8.583 1.00 50.45 305 LEU B C 1
ATOM 4296 O O . LEU B 1 299 ? 20.712 3.544 -9.481 1.00 50.23 305 LEU B O 1
ATOM 4301 N N . ASP B 1 300 ? 22.813 3.939 -8.771 1.00 51.20 306 ASP B N 1
ATOM 4302 C CA . ASP B 1 300 ? 23.317 4.334 -10.083 1.00 49.80 306 ASP B CA 1
ATOM 4303 C C . ASP B 1 300 ? 23.179 3.202 -11.087 1.00 47.07 306 ASP B C 1
ATOM 4304 O O . ASP B 1 300 ? 23.225 3.419 -12.298 1.00 45.28 306 ASP B O 1
ATOM 4309 N N . SER B 1 301 ? 23.001 1.990 -10.574 1.00 47.96 307 SER B N 1
ATOM 4310 C CA . SER B 1 301 ? 22.998 0.800 -11.415 1.00 47.93 307 SER B CA 1
ATOM 4311 C C . SER B 1 301 ? 21.607 0.296 -11.790 1.00 46.30 307 SER B C 1
ATOM 4312 O O . SER B 1 301 ? 21.473 -0.637 -12.584 1.00 45.07 307 SER B O 1
ATOM 4323 N N . LYS B 1 303 ? 17.874 0.240 -13.504 1.00 43.35 309 LYS B N 1
ATOM 4324 C CA . LYS B 1 303 ? 17.288 0.686 -14.761 1.00 43.82 309 LYS B CA 1
ATOM 4325 C C . LYS B 1 303 ? 16.631 2.036 -14.534 1.00 43.90 309 LYS B C 1
ATOM 4326 O O . LYS B 1 303 ? 16.011 2.271 -13.496 1.00 43.08 309 LYS B O 1
ATOM 4332 N N . PRO B 1 304 ? 16.787 2.946 -15.496 1.00 45.05 310 PRO B N 1
ATOM 4333 C CA . PRO B 1 304 ? 16.010 4.186 -15.429 1.00 46.14 310 PRO B CA 1
ATOM 4334 C C . PRO B 1 304 ? 14.526 3.864 -15.235 1.00 44.93 310 PRO B C 1
ATOM 4335 O O . PRO B 1 304 ? 14.012 2.926 -15.856 1.00 42.77 310 PRO B O 1
ATOM 4339 N N . GLY B 1 305 ? 13.856 4.623 -14.371 1.00 44.72 311 GLY B N 1
ATOM 4340 C CA . GLY B 1 305 ? 12.443 4.421 -14.105 1.00 41.11 311 GLY B CA 1
ATOM 4341 C C . GLY B 1 305 ? 12.148 3.508 -12.925 1.00 42.12 311 GLY B C 1
ATOM 4342 O O . GLY B 1 305 ? 10.988 3.333 -12.545 1.00 42.60 311 GLY B O 1
ATOM 4343 N N . SER B 1 306 ? 13.181 2.905 -12.345 1.00 41.52 312 SER B N 1
ATOM 4344 C CA . SER B 1 306 ? 12.976 2.137 -11.123 1.00 40.97 312 SER B CA 1
ATOM 4345 C C . SER B 1 306 ? 12.670 3.084 -9.959 1.00 40.66 312 SER B C 1
ATOM 4346 O O . SER B 1 306 ? 13.070 4.249 -9.970 1.00 41.84 312 SER B O 1
ATOM 4349 N N . VAL B 1 307 ? 11.925 2.584 -8.980 1.00 38.73 313 VAL B N 1
ATOM 4350 C CA . VAL B 1 307 ? 11.481 3.387 -7.853 1.00 38.31 313 VAL B CA 1
ATOM 4351 C C . VAL B 1 307 ? 11.862 2.706 -6.544 1.00 38.71 313 VAL B C 1
ATOM 4352 O O . VAL B 1 307 ? 11.762 1.485 -6.405 1.00 37.95 313 VAL B O 1
ATOM 4356 N N . VAL B 1 308 ? 12.295 3.506 -5.581 1.00 38.84 314 VAL B N 1
ATOM 4357 C CA . VAL B 1 308 ? 12.682 2.978 -4.286 1.00 39.48 314 VAL B CA 1
ATOM 4358 C C . VAL B 1 308 ? 11.911 3.697 -3.186 1.00 39.82 314 VAL B C 1
ATOM 4359 O O . VAL B 1 308 ? 11.641 4.896 -3.275 1.00 39.42 314 VAL B O 1
ATOM 4363 N N . VAL B 1 309 ? 11.536 2.950 -2.159 1.00 39.08 315 VAL B N 1
ATOM 4364 C CA . VAL B 1 309 ? 10.756 3.512 -1.073 1.00 39.05 315 VAL B CA 1
ATOM 4365 C C . VAL B 1 309 ? 11.496 3.306 0.241 1.00 41.01 315 VAL B C 1
ATOM 4366 O O . VAL B 1 309 ? 11.808 2.171 0.621 1.00 39.82 315 VAL B O 1
ATOM 4370 N N . ASP B 1 310 ? 11.790 4.414 0.918 1.00 40.03 316 ASP B N 1
ATOM 4371 C CA . ASP B 1 310 ? 12.542 4.392 2.168 1.00 40.88 316 ASP B CA 1
ATOM 4372 C C . ASP B 1 310 ? 11.622 4.706 3.348 1.00 41.91 316 ASP B C 1
ATOM 4373 O O . ASP B 1 310 ? 11.263 5.865 3.576 1.00 41.80 316 ASP B O 1
ATOM 4378 N N . LEU B 1 311 ? 11.247 3.668 4.092 1.00 39.98 317 LEU B N 1
ATOM 4379 C CA . LEU B 1 311 ? 10.384 3.814 5.257 1.00 40.48 317 LEU B CA 1
ATOM 4380 C C . LEU B 1 311 ? 11.126 4.366 6.477 1.00 41.89 317 LEU B C 1
ATOM 4381 O O . LEU B 1 311 ? 10.506 4.753 7.469 1.00 41.90 317 LEU B O 1
ATOM 4386 N N . ALA B 1 312 ? 12.451 4.398 6.402 1.00 42.45 318 ALA B N 1
ATOM 4387 C CA . ALA B 1 312 ? 13.267 4.811 7.535 1.00 43.01 318 ALA B CA 1
ATOM 4388 C C . ALA B 1 312 ? 13.743 6.260 7.414 1.00 44.61 318 ALA B C 1
ATOM 4389 O O . ALA B 1 312 ? 14.594 6.710 8.188 1.00 44.21 318 ALA B O 1
ATOM 4391 N N . VAL B 1 313 ? 13.181 6.986 6.452 1.00 42.99 319 VAL B N 1
ATOM 4392 C CA . VAL B 1 313 ? 13.684 8.311 6.109 1.00 44.07 319 VAL B CA 1
ATOM 4393 C C . VAL B 1 313 ? 13.633 9.289 7.285 1.00 45.85 319 VAL B C 1
ATOM 4394 O O . VAL B 1 313 ? 14.373 10.277 7.312 1.00 44.90 319 VAL B O 1
ATOM 4398 N N . GLU B 1 314 ? 12.768 9.007 8.258 1.00 46.00 320 GLU B N 1
ATOM 4399 C CA . GLU B 1 314 ? 12.588 9.895 9.407 1.00 46.25 320 GLU B CA 1
ATOM 4400 C C . GLU B 1 314 ? 13.721 9.792 10.422 1.00 47.21 320 GLU B C 1
ATOM 4401 O O . GLU B 1 314 ? 13.747 10.525 11.407 1.00 47.01 320 GLU B O 1
ATOM 4407 N N . ARG B 1 315 ? 14.651 8.877 10.167 1.00 48.16 321 ARG B N 1
ATOM 4408 C CA . ARG B 1 315 ? 15.866 8.751 10.963 1.00 49.62 321 ARG B CA 1
ATOM 4409 C C . ARG B 1 315 ? 17.083 8.666 10.045 1.00 49.55 321 ARG B C 1
ATOM 4410 O O . ARG B 1 315 ? 17.935 7.792 10.207 1.00 51.20 321 ARG B O 1
ATOM 4418 N N . GLY B 1 316 ? 17.166 9.568 9.076 1.00 48.01 322 GLY B N 1
ATOM 4419 C CA . GLY B 1 316 ? 18.282 9.553 8.149 1.00 48.90 322 GLY B CA 1
ATOM 4420 C C . GLY B 1 316 ? 18.067 8.620 6.970 1.00 47.13 322 GLY B C 1
ATOM 4421 O O . GLY B 1 316 ? 18.735 8.749 5.948 1.00 47.59 322 GLY B O 1
ATOM 4422 N N . GLY B 1 317 ? 17.141 7.675 7.115 1.00 45.21 323 GLY B N 1
ATOM 4423 C CA . GLY B 1 317 ? 16.786 6.779 6.028 1.00 44.48 323 GLY B CA 1
ATOM 4424 C C . GLY B 1 317 ? 17.744 5.626 5.796 1.00 45.94 323 GLY B C 1
ATOM 4425 O O . GLY B 1 317 ? 18.937 5.729 6.081 1.00 47.08 323 GLY B O 1
ATOM 4426 N N . ASN B 1 318 ? 17.215 4.521 5.275 1.00 45.78 324 ASN B N 1
ATOM 4427 C CA . ASN B 1 318 ? 18.038 3.391 4.849 1.00 44.79 324 ASN B CA 1
ATOM 4428 C C . ASN B 1 318 ? 18.743 3.693 3.537 1.00 44.30 324 ASN B C 1
ATOM 4429 O O . ASN B 1 318 ? 19.798 3.135 3.232 1.00 45.18 324 ASN B O 1
ATOM 4434 N N . ILE B 1 319 ? 18.146 4.589 2.762 1.00 44.20 325 ILE B N 1
ATOM 4435 C CA . ILE B 1 319 ? 18.585 4.827 1.397 1.00 44.47 325 ILE B CA 1
ATOM 4436 C C . ILE B 1 319 ? 19.254 6.178 1.243 1.00 44.77 325 ILE B C 1
ATOM 4437 O O . ILE B 1 319 ? 18.604 7.219 1.328 1.00 45.71 325 ILE B O 1
ATOM 4442 N N . GLU B 1 320 ? 20.563 6.143 1.024 1.00 45.70 326 GLU B N 1
ATOM 4443 C CA . GLU B 1 320 ? 21.348 7.339 0.768 1.00 47.40 326 GLU B CA 1
ATOM 4444 C C . GLU B 1 320 ? 20.671 8.181 -0.307 1.00 45.25 326 GLU B C 1
ATOM 4445 O O . GLU B 1 320 ? 20.403 7.697 -1.405 1.00 45.60 326 GLU B O 1
ATOM 4451 N N . GLY B 1 321 ? 20.382 9.435 0.013 1.00 43.47 327 GLY B N 1
ATOM 4452 C CA . GLY B 1 321 ? 19.715 10.311 -0.933 1.00 44.29 327 GLY B CA 1
ATOM 4453 C C . GLY B 1 321 ? 18.235 10.496 -0.648 1.00 45.38 327 GLY B C 1
ATOM 4454 O O . GLY B 1 321 ? 17.577 11.342 -1.256 1.00 46.27 327 GLY B O 1
ATOM 4455 N N . ALA B 1 322 ? 17.704 9.698 0.273 1.00 44.34 328 ALA B N 1
ATOM 4456 C CA . ALA B 1 322 ? 16.319 9.853 0.693 1.00 43.71 328 ALA B CA 1
ATOM 4457 C C . ALA B 1 322 ? 16.122 11.232 1.300 1.00 42.87 328 ALA B C 1
ATOM 4458 O O . ALA B 1 322 ? 17.007 11.750 1.975 1.00 42.32 328 ALA B O 1
ATOM 4460 N N . GLU B 1 323 ? 14.962 11.825 1.044 1.00 42.40 329 GLU B N 1
ATOM 4461 C CA . GLU B 1 323 ? 14.623 13.125 1.604 1.00 41.18 329 GLU B CA 1
ATOM 4462 C C . GLU B 1 323 ? 13.254 13.071 2.273 1.00 42.13 329 GLU B C 1
ATOM 4463 O O . GLU B 1 323 ? 12.229 12.847 1.618 1.00 41.91 329 GLU B O 1
ATOM 4469 N N . ALA B 1 324 ? 13.242 13.287 3.582 1.00 42.88 330 ALA B N 1
ATOM 4470 C CA . ALA B 1 324 ? 12.017 13.167 4.360 1.00 42.71 330 ALA B CA 1
ATOM 4471 C C . ALA B 1 324 ? 10.935 14.134 3.883 1.00 43.16 330 ALA B C 1
ATOM 4472 O O . ALA B 1 324 ? 11.135 15.354 3.856 1.00 41.57 330 ALA B O 1
ATOM 4474 N N . GLY B 1 325 ? 9.790 13.568 3.506 1.00 43.48 331 GLY B N 1
ATOM 4475 C CA . GLY B 1 325 ? 8.638 14.340 3.074 1.00 42.03 331 GLY B CA 1
ATOM 4476 C C . GLY B 1 325 ? 8.632 14.578 1.581 1.00 41.53 331 GLY B C 1
ATOM 4477 O O . GLY B 1 325 ? 7.873 15.399 1.076 1.00 43.14 331 GLY B O 1
ATOM 4478 N N . LYS B 1 326 ? 9.480 13.853 0.864 1.00 42.39 332 LYS B N 1
ATOM 4479 C CA . LYS B 1 326 ? 9.630 14.090 -0.561 1.00 42.21 332 LYS B CA 1
ATOM 4480 C C . LYS B 1 326 ? 9.776 12.834 -1.419 1.00 41.92 332 LYS B C 1
ATOM 4481 O O . LYS B 1 326 ? 10.219 11.784 -0.952 1.00 41.50 332 LYS B O 1
ATOM 4487 N N . VAL B 1 327 ? 9.393 12.971 -2.684 1.00 40.71 333 VAL B N 1
ATOM 4488 C CA . VAL B 1 327 ? 9.727 12.004 -3.715 1.00 40.77 333 VAL B CA 1
ATOM 4489 C C . VAL B 1 327 ? 10.743 12.656 -4.645 1.00 42.76 333 VAL B C 1
ATOM 4490 O O . VAL B 1 327 ? 10.410 13.577 -5.391 1.00 44.47 333 VAL B O 1
ATOM 4494 N N . THR B 1 328 ? 11.985 12.189 -4.594 1.00 41.84 334 THR B N 1
ATOM 4495 C CA . THR B 1 328 ? 13.056 12.797 -5.374 1.00 42.30 334 THR B CA 1
ATOM 4496 C C . THR B 1 328 ? 13.414 11.929 -6.566 1.00 44.83 334 THR B C 1
ATOM 4497 O O . THR B 1 328 ? 13.272 10.709 -6.517 1.00 45.69 334 THR B O 1
ATOM 4501 N N . GLU B 1 329 ? 13.881 12.568 -7.633 1.00 45.01 335 GLU B N 1
ATOM 4502 C CA . GLU B 1 329 ?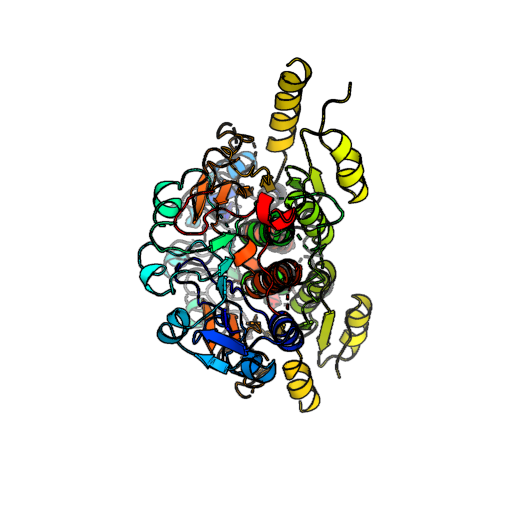 14.202 11.874 -8.870 1.00 45.80 335 GLU B CA 1
ATOM 4503 C C . GLU B 1 329 ? 15.640 12.168 -9.241 1.00 47.82 335 GLU B C 1
ATOM 4504 O O . GLU B 1 329 ? 15.979 13.313 -9.533 1.00 50.19 335 GLU B O 1
ATOM 4510 N N . VAL B 1 330 ? 16.487 11.144 -9.219 1.00 47.71 336 VAL B N 1
ATOM 4511 C CA . VAL B 1 330 ? 17.880 11.307 -9.631 1.00 48.05 336 VAL B CA 1
ATOM 4512 C C . VAL B 1 330 ? 18.397 10.085 -10.380 1.00 48.08 336 VAL B C 1
ATOM 4513 O O . VAL B 1 330 ? 18.412 8.978 -9.842 1.00 49.78 336 VAL B O 1
ATOM 4517 N N . GLY B 1 331 ? 18.829 10.296 -11.620 1.00 47.79 337 GLY B N 1
ATOM 4518 C CA . GLY B 1 331 ? 19.263 9.206 -12.472 1.00 46.18 337 GLY B CA 1
ATOM 4519 C C . GLY B 1 331 ? 18.067 8.472 -13.047 1.00 47.53 337 GLY B C 1
ATOM 4520 O O . GLY B 1 331 ? 18.195 7.370 -13.583 1.00 46.75 337 GLY B O 1
ATOM 4521 N N . GLY B 1 332 ? 16.896 9.092 -12.939 1.00 47.51 338 GLY B N 1
ATOM 4522 C CA . GLY B 1 332 ? 15.660 8.450 -13.344 1.00 47.43 338 GLY B CA 1
ATOM 4523 C C . GLY B 1 332 ? 15.128 7.500 -12.283 1.00 46.93 338 GLY B C 1
ATOM 4524 O O . GLY B 1 332 ? 14.165 6.770 -12.521 1.00 45.86 338 GLY B O 1
ATOM 4525 N N . VAL B 1 333 ? 15.764 7.505 -11.112 1.00 46.67 339 VAL B N 1
ATOM 4526 C CA . VAL B 1 333 ? 15.290 6.733 -9.969 1.00 44.70 339 VAL B CA 1
ATOM 4527 C C . VAL B 1 333 ? 14.548 7.627 -8.981 1.00 43.64 339 VAL B C 1
ATOM 4528 O O . VAL B 1 333 ? 15.063 8.651 -8.540 1.00 43.75 339 VAL B O 1
ATOM 4532 N N . ARG B 1 334 ? 13.329 7.233 -8.642 1.00 43.74 340 ARG B N 1
ATOM 4533 C CA . ARG B 1 334 ? 12.521 7.991 -7.701 1.00 43.45 340 ARG B CA 1
ATOM 4534 C C . ARG B 1 334 ? 12.724 7.437 -6.296 1.00 41.71 340 ARG B C 1
ATOM 4535 O O . ARG B 1 334 ? 12.592 6.232 -6.066 1.00 39.98 340 ARG B O 1
ATOM 4543 N N . ILE B 1 335 ? 13.063 8.319 -5.362 1.00 41.10 341 ILE B N 1
ATOM 4544 C CA . ILE B 1 335 ? 13.193 7.927 -3.974 1.00 40.15 341 ILE B CA 1
ATOM 4545 C C . ILE B 1 335 ? 12.004 8.466 -3.184 1.00 41.40 341 ILE B C 1
ATOM 4546 O O . ILE B 1 335 ? 11.841 9.673 -3.017 1.00 41.26 341 ILE B O 1
ATOM 4551 N N . VAL B 1 336 ? 11.168 7.550 -2.711 1.00 41.16 342 VAL B N 1
ATOM 4552 C CA . VAL B 1 336 ? 9.941 7.904 -2.028 1.00 39.39 342 VAL B CA 1
ATOM 4553 C C . VAL B 1 336 ? 10.203 7.922 -0.536 1.00 39.83 342 VAL B C 1
ATOM 4554 O O . VAL B 1 336 ? 10.522 6.892 0.061 1.00 39.26 342 VAL B O 1
ATOM 4558 N N . GLY B 1 337 ? 10.076 9.107 0.053 1.00 40.00 343 GLY B N 1
ATOM 4559 C CA . GLY B 1 337 ? 10.424 9.322 1.442 1.00 40.70 343 GLY B CA 1
ATOM 4560 C C . GLY B 1 337 ? 9.349 10.073 2.201 1.00 41.77 343 GLY B C 1
ATOM 4561 O O . GLY B 1 337 ? 9.642 11.028 2.924 1.00 41.56 343 GLY B O 1
ATOM 4562 N N . HIS B 1 338 ? 8.102 9.639 2.041 1.00 39.54 344 HIS B N 1
ATOM 4563 C CA . HIS B 1 338 ? 6.995 10.246 2.761 1.00 39.39 344 HIS B CA 1
ATOM 4564 C C . HIS B 1 338 ? 7.187 10.047 4.264 1.00 42.88 344 HIS B C 1
ATOM 4565 O O . HIS B 1 338 ? 7.846 9.098 4.704 1.00 41.58 344 HIS B O 1
ATOM 4572 N N . LEU B 1 339 ? 6.620 10.960 5.046 1.00 42.46 345 LEU B N 1
ATOM 4573 C CA . LEU B 1 339 ? 6.642 10.846 6.495 1.00 42.10 345 LEU B CA 1
ATOM 4574 C C . LEU B 1 339 ? 5.318 10.262 6.952 1.00 40.18 345 LEU B C 1
ATOM 4575 O O . LEU B 1 339 ? 4.390 10.139 6.153 1.00 38.23 345 LEU B O 1
ATOM 4580 N N . ASN B 1 340 ? 5.241 9.903 8.234 1.00 39.41 346 ASN B N 1
ATOM 4581 C CA . ASN B 1 340 ? 4.008 9.392 8.825 1.00 38.09 346 ASN B CA 1
ATOM 4582 C C . ASN B 1 340 ? 3.263 8.471 7.857 1.00 35.40 346 ASN B C 1
ATOM 4583 O O . ASN B 1 340 ? 2.094 8.687 7.556 1.00 36.11 346 ASN B O 1
ATOM 4588 N N . VAL B 1 341 ? 3.951 7.455 7.358 1.00 35.31 347 VAL B N 1
ATOM 4589 C CA . VAL B 1 341 ? 3.429 6.645 6.259 1.00 35.36 347 VAL B CA 1
ATOM 4590 C C . VAL B 1 341 ? 2.077 6.004 6.564 1.00 32.53 347 VAL B C 1
ATOM 4591 O O . VAL B 1 341 ? 1.158 6.075 5.753 1.00 31.74 347 VAL B O 1
ATOM 4595 N N . ALA B 1 342 ? 1.960 5.390 7.735 1.00 33.74 348 ALA B N 1
ATOM 4596 C CA . ALA B 1 342 ? 0.710 4.772 8.157 1.00 33.29 348 ALA B CA 1
ATOM 4597 C C . ALA B 1 342 ? -0.413 5.808 8.175 1.00 33.86 348 ALA B C 1
ATOM 4598 O O . ALA B 1 342 ? -1.579 5.480 7.953 1.00 33.72 348 ALA B O 1
ATOM 4600 N N . GLY B 1 343 ? -0.046 7.061 8.428 1.00 32.33 349 GLY B N 1
ATOM 4601 C CA . GLY B 1 343 ? -0.988 8.162 8.376 1.00 32.83 349 GLY B CA 1
ATOM 4602 C C . GLY B 1 343 ? -1.490 8.484 6.973 1.00 33.26 349 GLY B C 1
ATOM 4603 O O . GLY B 1 343 ? -2.322 9.374 6.800 1.00 31.20 349 GLY B O 1
ATOM 4604 N N . ARG B 1 344 ? -0.980 7.772 5.971 1.00 32.37 350 ARG B N 1
ATOM 4605 C CA . ARG B 1 344 ? -1.472 7.916 4.596 1.00 34.34 350 ARG B CA 1
ATOM 4606 C C . ARG B 1 344 ? -2.726 7.063 4.356 1.00 34.54 350 ARG B C 1
ATOM 4607 O O . ARG B 1 344 ? -3.418 7.218 3.348 1.00 34.49 350 ARG B O 1
ATOM 4615 N N . ILE B 1 345 ? -3.000 6.156 5.292 1.00 34.97 351 ILE B N 1
ATOM 4616 C CA . ILE B 1 345 ? -4.318 5.552 5.423 1.00 34.49 351 ILE B CA 1
ATOM 4617 C C . ILE B 1 345 ? -4.821 5.793 6.845 1.00 35.69 351 ILE B C 1
ATOM 4618 O O . ILE B 1 345 ? -5.052 4.855 7.618 1.00 35.97 351 ILE B O 1
ATOM 4623 N N . ALA B 1 346 ? -5.006 7.078 7.152 1.00 35.86 352 ALA B N 1
ATOM 4624 C CA . ALA B 1 346 ? -5.356 7.561 8.488 1.00 36.62 352 ALA B CA 1
ATOM 4625 C C . ALA B 1 346 ? -6.528 6.838 9.152 1.00 35.52 352 ALA B C 1
ATOM 4626 O O . ALA B 1 346 ? -6.374 6.280 10.228 1.00 37.52 352 ALA B O 1
ATOM 4628 N N . ALA B 1 347 ? -7.694 6.862 8.521 1.00 35.52 353 ALA B N 1
ATOM 4629 C CA . ALA B 1 347 ? -8.876 6.217 9.091 1.00 37.89 353 ALA B CA 1
ATOM 4630 C C . ALA B 1 347 ? -8.530 4.837 9.639 1.00 37.92 353 ALA B C 1
ATOM 4631 O O . ALA B 1 347 ? -8.807 4.517 10.797 1.00 35.84 353 ALA B O 1
ATOM 4633 N N . SER B 1 348 ? -7.914 4.027 8.790 1.00 37.56 354 SER B N 1
ATOM 4634 C CA . SER B 1 348 ? -7.584 2.657 9.150 1.00 37.99 354 SER B CA 1
ATOM 4635 C C . SER B 1 348 ? -6.479 2.598 10.202 1.00 38.22 354 SER B C 1
ATOM 4636 O O . SER B 1 348 ? -6.474 1.708 11.058 1.00 39.33 354 SER B O 1
ATOM 4639 N N . ALA B 1 349 ? -5.556 3.554 10.143 1.00 37.86 355 ALA B N 1
ATOM 4640 C CA . ALA B 1 349 ? -4.486 3.656 11.135 1.00 36.19 355 ALA B CA 1
ATOM 4641 C C . ALA B 1 349 ? -5.007 4.065 12.515 1.00 36.56 355 ALA B C 1
ATOM 4642 O O . ALA B 1 349 ? -4.594 3.515 13.542 1.00 35.41 355 ALA B O 1
ATOM 4644 N N . SER B 1 350 ? -5.913 5.036 12.536 1.00 36.14 356 SER B N 1
ATOM 4645 C CA . SER B 1 350 ? -6.489 5.503 13.789 1.00 36.66 356 SER B CA 1
ATOM 4646 C C . SER B 1 350 ? -7.311 4.394 14.442 1.00 35.70 356 SER B C 1
ATOM 4647 O O . SER B 1 350 ? -7.351 4.260 15.663 1.00 34.66 356 SER B O 1
ATOM 4650 N N . LEU B 1 351 ? -7.958 3.595 13.608 1.00 35.93 357 LEU B N 1
ATOM 4651 C CA . LEU B 1 351 ? -8.762 2.484 14.081 1.00 37.94 357 LEU B CA 1
ATOM 4652 C C . LEU B 1 351 ? -7.910 1.554 14.948 1.00 37.95 357 LEU B C 1
ATOM 4653 O O . LEU B 1 351 ? -8.318 1.162 16.042 1.00 36.97 357 LEU B O 1
ATOM 4658 N N . LEU B 1 352 ? -6.712 1.238 14.465 1.00 37.25 358 LEU B N 1
ATOM 4659 C CA . LEU B 1 352 ? -5.794 0.355 15.186 1.00 38.87 358 LEU B CA 1
ATOM 4660 C C . LEU B 1 352 ? -5.099 1.013 16.387 1.00 37.61 358 LEU B C 1
ATOM 4661 O O . LEU B 1 352 ? -4.932 0.393 17.435 1.00 37.87 358 LEU B O 1
ATOM 4666 N N . TYR B 1 353 ? -4.695 2.266 16.224 1.00 37.16 359 TYR B N 1
ATOM 4667 C CA . TYR B 1 353 ? -3.986 2.992 17.271 1.00 36.96 359 TYR B CA 1
ATOM 4668 C C . TYR B 1 353 ? -4.900 3.279 18.447 1.00 38.58 359 TYR B C 1
ATOM 4669 O O . TYR B 1 353 ? -4.535 3.034 19.603 1.00 38.96 359 TYR B O 1
ATOM 4678 N N . ALA B 1 354 ? -6.089 3.792 18.142 1.00 38.23 360 ALA B N 1
ATOM 4679 C CA . ALA B 1 354 ? -7.078 4.115 19.163 1.00 38.83 360 ALA B CA 1
ATOM 4680 C C . ALA B 1 354 ? -7.359 2.900 20.038 1.00 39.38 360 ALA B C 1
ATOM 4681 O O . ALA B 1 354 ? -7.548 3.023 21.253 1.00 39.57 360 ALA B O 1
ATOM 4683 N N . LYS B 1 355 ? -7.378 1.727 19.411 1.00 39.05 361 LYS B N 1
ATOM 4684 C CA . LYS B 1 355 ? -7.592 0.476 20.132 1.00 40.50 361 LYS B CA 1
ATOM 4685 C C . LYS B 1 355 ? -6.364 0.086 20.964 1.00 41.34 361 LYS B C 1
ATOM 4686 O O . LYS B 1 355 ? -6.500 -0.410 22.080 1.00 42.51 361 LYS B O 1
ATOM 4692 N N . ASN B 1 356 ? -5.171 0.306 20.422 1.00 39.54 362 ASN B N 1
ATOM 4693 C CA . ASN B 1 356 ? -3.948 0.150 21.204 1.00 41.47 362 ASN B CA 1
ATOM 4694 C C . ASN B 1 356 ? -4.048 0.920 22.517 1.00 42.70 362 ASN B C 1
ATOM 4695 O O . ASN B 1 356 ? -3.789 0.379 23.597 1.00 43.06 362 ASN B O 1
ATOM 4700 N N . LEU B 1 357 ? -4.433 2.189 22.408 1.00 41.32 363 LEU B N 1
ATOM 4701 C CA . LEU B 1 357 ? -4.456 3.105 23.545 1.00 40.72 363 LEU B CA 1
ATOM 4702 C C . LEU B 1 357 ? -5.476 2.732 24.621 1.00 42.51 363 LEU B C 1
ATOM 4703 O O . LEU B 1 357 ? -5.158 2.730 25.810 1.00 42.94 363 LEU B O 1
ATOM 4708 N N . VAL B 1 358 ? -6.702 2.429 24.211 1.00 42.06 364 VAL B N 1
ATOM 4709 C CA . VAL B 1 358 ? -7.738 2.070 25.170 1.00 41.92 364 VAL B CA 1
ATOM 4710 C C . VAL B 1 358 ? -7.360 0.779 25.883 1.00 43.21 364 VAL B C 1
ATOM 4711 O O . VAL B 1 358 ? -7.474 0.677 27.104 1.00 44.24 364 VAL B O 1
ATOM 4715 N N . THR B 1 359 ? -6.894 -0.194 25.107 1.00 43.31 365 THR B N 1
ATOM 4716 C CA . THR B 1 359 ? -6.446 -1.476 25.637 1.00 44.16 365 THR B CA 1
ATOM 4717 C C . THR B 1 359 ? -5.416 -1.264 26.735 1.00 44.57 365 THR B C 1
ATOM 4718 O O . THR B 1 359 ? -5.479 -1.881 27.795 1.00 47.00 365 THR B O 1
ATOM 4722 N N . PHE B 1 360 ? -4.465 -0.383 26.464 1.00 44.79 366 PHE B N 1
ATOM 4723 C CA . PHE B 1 360 ? -3.397 -0.075 27.399 1.00 45.25 366 PHE B CA 1
ATOM 4724 C C . PHE B 1 360 ? -3.942 0.638 28.627 1.00 46.78 366 PHE B C 1
ATOM 4725 O O . PHE B 1 360 ? -3.564 0.331 29.755 1.00 48.37 366 PHE B O 1
ATOM 4733 N N . LEU B 1 361 ? -4.831 1.598 28.400 1.00 44.97 367 LEU B N 1
ATOM 4734 C CA . LEU B 1 361 ? -5.415 2.380 29.479 1.00 45.32 367 LEU B CA 1
ATOM 4735 C C . LEU B 1 361 ? -6.146 1.467 30.456 1.00 47.79 367 LEU B C 1
ATOM 4736 O O . LEU B 1 361 ? -6.083 1.651 31.674 1.00 46.48 367 LEU B O 1
ATOM 4741 N N . GLU B 1 362 ? -6.836 0.477 29.900 1.00 46.70 368 GLU B N 1
ATOM 4742 C CA . GLU B 1 362 ? -7.594 -0.485 30.685 1.00 46.22 368 GLU B CA 1
ATOM 4743 C C . GLU B 1 362 ? -6.721 -1.136 31.755 1.00 48.56 368 GLU B C 1
ATOM 4744 O O . GLU B 1 362 ? -7.133 -1.276 32.904 1.00 49.23 368 GLU B O 1
ATOM 4750 N N . THR B 1 363 ? -5.513 -1.536 31.384 1.00 47.88 369 THR B N 1
ATOM 4751 C CA . THR B 1 363 ? -4.639 -2.201 32.339 1.00 49.14 369 THR B CA 1
ATOM 4752 C C . THR B 1 363 ? -4.398 -1.324 33.566 1.00 51.00 369 THR B C 1
ATOM 4753 O O . THR B 1 363 ? -4.419 -1.808 34.696 1.00 53.36 369 THR B O 1
ATOM 4765 N N . VAL B 1 365 ? -6.237 0.394 35.095 1.00 49.65 371 VAL B N 1
ATOM 4766 C CA . VAL B 1 365 ? -7.381 0.427 36.006 1.00 51.65 371 VAL B CA 1
ATOM 4767 C C . VAL B 1 365 ? -7.314 -0.732 36.994 1.00 48.72 371 VAL B C 1
ATOM 4768 O O . VAL B 1 365 ? -7.421 -0.533 38.203 1.00 50.55 371 VAL B O 1
ATOM 4772 N N . GLU B 1 379 ? 5.018 -2.601 35.215 1.00 41.69 385 GLU B N 1
ATOM 4773 C CA . GLU B 1 379 ? 5.559 -3.441 34.147 1.00 45.40 385 GLU B CA 1
ATOM 4774 C C . GLU B 1 379 ? 5.460 -2.731 32.799 1.00 46.34 385 GLU B C 1
ATOM 4775 O O . GLU B 1 379 ? 6.464 -2.347 32.198 1.00 45.02 385 GLU B O 1
ATOM 4781 N N . LEU B 1 380 ? 4.238 -2.559 32.322 1.00 46.72 386 LEU B N 1
ATOM 4782 C CA . LEU B 1 380 ? 4.013 -1.755 31.137 1.00 47.09 386 LEU B CA 1
ATOM 4783 C C . LEU B 1 380 ? 4.205 -0.290 31.516 1.00 45.05 386 LEU B C 1
ATOM 4784 O O . LEU B 1 380 ? 4.824 0.481 30.779 1.00 43.94 386 LEU B O 1
ATOM 4789 N N . VAL B 1 381 ? 3.684 0.079 32.683 1.00 42.87 387 VAL B N 1
ATOM 4790 C CA . VAL B 1 381 ? 3.822 1.440 33.186 1.00 43.50 387 VAL B CA 1
ATOM 4791 C C . VAL B 1 381 ? 5.293 1.790 33.378 1.00 43.69 387 VAL B C 1
ATOM 4792 O O . VAL B 1 381 ? 5.749 2.856 32.973 1.00 42.53 387 VAL B O 1
ATOM 4796 N N . LYS B 1 382 ? 6.033 0.878 33.994 1.00 43.97 388 LYS B N 1
ATOM 4797 C CA . LYS B 1 382 ? 7.459 1.071 34.213 1.00 42.34 388 LYS B CA 1
ATOM 4798 C C . LYS B 1 382 ? 8.203 1.361 32.907 1.00 42.85 388 LYS B C 1
ATOM 4799 O O . LYS B 1 382 ? 9.081 2.226 32.848 1.00 42.22 388 LYS B O 1
ATOM 4805 N N . ALA B 1 383 ? 7.845 0.644 31.851 1.00 44.08 389 ALA B N 1
ATOM 4806 C CA . ALA B 1 383 ? 8.550 0.782 30.584 1.00 41.20 389 ALA B CA 1
ATOM 4807 C C . ALA B 1 383 ? 8.100 2.004 29.775 1.00 42.05 389 ALA B C 1
ATOM 4808 O O . ALA B 1 383 ? 8.887 2.569 29.020 1.00 39.49 389 ALA B O 1
ATOM 4810 N N . THR B 1 384 ? 6.844 2.418 29.937 1.00 42.17 390 THR B N 1
ATOM 4811 C CA . THR B 1 384 ? 6.325 3.557 29.172 1.00 41.98 390 THR B CA 1
ATOM 4812 C C . THR B 1 384 ? 6.223 4.858 29.959 1.00 40.87 390 THR B C 1
ATOM 4813 O O . THR B 1 384 ? 6.271 5.934 29.370 1.00 40.47 390 THR B O 1
ATOM 4817 N N . ALA B 1 385 ? 6.062 4.766 31.276 1.00 40.94 391 ALA B N 1
ATOM 4818 C CA . ALA B 1 385 ? 5.976 5.971 32.102 1.00 41.14 391 ALA B CA 1
ATOM 4819 C C . ALA B 1 385 ? 7.206 6.847 31.924 1.00 40.61 391 ALA B C 1
ATOM 4820 O O . ALA B 1 385 ? 8.345 6.391 31.999 1.00 41.36 391 ALA B O 1
ATOM 4822 N N . LEU B 1 386 ? 6.956 8.124 31.707 1.00 39.66 392 LEU B N 1
ATOM 4823 C CA . LEU B 1 386 ? 7.984 9.023 31.242 1.00 39.89 392 LEU B CA 1
ATOM 4824 C C . LEU B 1 386 ? 8.180 10.145 32.258 1.00 39.48 392 LEU B C 1
ATOM 4825 O O . LEU B 1 386 ? 9.299 10.388 32.718 1.00 39.22 392 LEU B O 1
ATOM 4830 N N . THR B 1 387 ? 7.087 10.808 32.622 1.00 38.29 393 THR B N 1
ATOM 4831 C CA . THR B 1 387 ? 7.095 11.772 33.717 1.00 37.57 393 THR B CA 1
ATOM 4832 C C . THR B 1 387 ? 6.020 11.417 34.736 1.00 39.02 393 THR B C 1
ATOM 4833 O O . THR B 1 387 ? 5.049 10.726 34.415 1.00 38.44 393 THR B O 1
ATOM 4837 N N . HIS B 1 388 ? 6.197 11.887 35.965 1.00 39.66 394 HIS B N 1
ATOM 4838 C CA . HIS B 1 388 ? 5.134 11.815 36.966 1.00 39.48 394 HIS B CA 1
ATOM 4839 C C . HIS B 1 388 ? 5.423 12.672 38.188 1.00 38.86 394 HIS B C 1
ATOM 4840 O O . HIS B 1 388 ? 6.570 12.842 38.584 1.00 40.06 394 HIS B O 1
ATOM 4847 N N . GLY B 1 389 ? 4.364 13.205 38.781 1.00 39.44 395 GLY B N 1
ATOM 4848 C CA . GLY B 1 389 ? 4.468 13.932 40.030 1.00 39.78 395 GLY B CA 1
ATOM 4849 C C . GLY B 1 389 ? 5.441 15.090 40.024 1.00 40.94 395 GLY B C 1
ATOM 4850 O O . GLY B 1 389 ? 5.896 15.518 41.082 1.00 42.76 395 GLY B O 1
ATOM 4851 N N . GLY B 1 390 ? 5.768 15.598 38.841 1.00 39.77 396 GLY B N 1
ATOM 4852 C CA . GLY B 1 390 ? 6.661 16.738 38.740 1.00 40.05 396 GLY B CA 1
ATOM 4853 C C . GLY B 1 390 ? 8.102 16.403 38.396 1.00 40.27 396 GLY B C 1
ATOM 4854 O O . GLY B 1 390 ? 8.969 17.279 38.421 1.00 40.30 396 GLY B O 1
ATOM 4855 N N . ALA B 1 391 ? 8.365 15.144 38.063 1.00 39.86 397 ALA B N 1
ATOM 4856 C CA . ALA B 1 391 ? 9.727 14.721 37.745 1.00 40.15 397 ALA B CA 1
ATOM 4857 C C . ALA B 1 391 ? 9.803 13.823 36.515 1.00 39.25 397 ALA B C 1
ATOM 4858 O O . ALA B 1 391 ? 8.828 13.177 36.144 1.00 40.27 397 ALA B O 1
ATOM 4860 N N . VAL B 1 392 ? 10.972 13.788 35.889 1.00 38.18 398 VAL B N 1
ATOM 4861 C CA . VAL B 1 392 ? 11.255 12.799 34.861 1.00 39.84 398 VAL B CA 1
ATOM 4862 C C . VAL B 1 392 ? 11.583 11.474 35.545 1.00 40.76 398 VAL B C 1
ATOM 4863 O O . VAL B 1 392 ? 12.575 11.365 36.267 1.00 39.86 398 VAL B O 1
ATOM 4867 N N . VAL B 1 393 ? 10.747 10.464 35.335 1.00 39.70 399 VAL B N 1
ATOM 4868 C CA . VAL B 1 393 ? 10.915 9.216 36.070 1.00 38.34 399 VAL B CA 1
ATOM 4869 C C . VAL B 1 393 ? 11.469 8.073 35.227 1.00 38.66 399 VAL B C 1
ATOM 4870 O O . VAL B 1 393 ? 11.822 7.029 35.763 1.00 40.96 399 VAL B O 1
ATOM 4874 N N . HIS B 1 394 ? 11.554 8.255 33.917 1.00 39.55 400 HIS B N 1
ATOM 4875 C CA . HIS B 1 394 ? 12.035 7.172 33.084 1.00 41.21 400 HIS B CA 1
ATOM 4876 C C . HIS B 1 394 ? 13.552 7.115 33.113 1.00 43.58 400 HIS B C 1
ATOM 4877 O O . HIS B 1 394 ? 14.234 8.058 32.698 1.00 43.36 400 HIS B O 1
ATOM 4884 N N . PRO B 1 395 ? 14.081 5.995 33.622 1.00 43.94 401 PRO B N 1
ATOM 4885 C CA . PRO B 1 395 ? 15.508 5.720 33.833 1.00 43.27 401 PRO B CA 1
ATOM 4886 C C . PRO B 1 395 ? 16.342 6.055 32.609 1.00 43.30 401 PRO B C 1
ATOM 4887 O O . PRO B 1 395 ? 17.481 6.498 32.745 1.00 43.87 401 PRO B O 1
ATOM 4891 N N . ALA B 1 396 ? 15.771 5.849 31.426 1.00 44.33 402 ALA B N 1
ATOM 4892 C CA . ALA B 1 396 ? 16.475 6.117 30.176 1.00 44.23 402 ALA B CA 1
ATOM 4893 C C . ALA B 1 396 ? 16.572 7.616 29.886 1.00 44.25 402 ALA B C 1
ATOM 4894 O O . ALA B 1 396 ? 17.133 8.023 28.871 1.00 44.73 402 ALA B O 1
ATOM 4896 N N . PHE B 1 397 ? 16.015 8.431 30.777 1.00 45.07 403 PHE B N 1
ATOM 4897 C CA . PHE B 1 397 ? 16.129 9.882 30.671 1.00 45.42 403 PHE B CA 1
ATOM 4898 C C . PHE B 1 397 ? 16.287 10.483 32.065 1.00 46.23 403 PHE B C 1
ATOM 4899 O O . PHE B 1 397 ? 16.134 11.688 32.258 1.00 47.95 403 PHE B O 1
#

Sequence (653 aa):
EIVFIAKESDPNEGRVAGSVESVKKLKSLGFDVVVEAGAGLGSRIPDQEYEKAGARVGTAADAKTADVILKVRRPSAQEISGYRSGAVVIAIDPYGNEEAISAAGAGLTTFAELPRITRAQSDVLSSQANLAGYQAVIDAAYEYDRALPTAAGTVPAAKIFVGAGVAGLQAIATARRLGAVVSATDVRPAAKEQVASLGAKFIAVEDGEYQVKQAALVAEHIAKQDIVITTALIPGRPAPRLVTRELDSKPGSVVVDLAVERGGNIEGAEAGKVTEVGGVRIVGHLNVAGRIAASASLLYAKNLVTFLETVALALNEDELVKATALTHGGAVVEIVFIAKESDPNEGRVAGSVESVKKLKSLGFDVVVEAGAGLGSRIPDQEYEKAGARVGTAADAKTADVILKVRRPSAQEISGYRSGAVVIAIDPYGNEEAISAAGAGLTTFAELPRITRAQSDVLSSQANLAGYQAVIDAAYEYDRALPTAAGTVPAAKIFVGAGVAGLQAIATARRLGAVVSATDVRPAAKEQVASLGAKFIAAALVAEHIAKQDIVITTALIPGRPAPRLVTRELDSKPGSVVVDLAVERGGNIEGAEAGKVTEVGGVRIVGHLNVAGRIAASASLLYAKNLVTFLETVELVKATALTHGGAVVHPAF

Solvent-accessible surface area: 27031 Å² total

CATH classification: 3.40.50.720 (+1 more: 3.40.50.720)